Protein AF-A0A835NG29-F1 (afdb_monomer)

InterPro domains:
  IPR015421 Pyridoxal phosphate-dependent transferase, major domain [G3DSA:3.40.640.10] (7-142)
  IPR015421 Pyridoxal phosphate-dependent transferase, major domain [G3DSA:3.40.640.10] (143-183)
  IPR015421 Pyridoxal phosphate-dependent transferase, major domain [G3DSA:3.40.640.10] (242-367)
  IPR015422 Pyridoxal phosphate-dependent transferase, small domain [G3DSA:3.90.1150.10] (404-513)
  IPR015424 Pyridoxal phosphate-dependent transferase [SSF53383] (8-181)
  IPR015424 Pyridoxal phosphate-dependent transferase [SSF53383] (203-492)
  IPR020581 Glycine cleavage system P protein [PTHR11773] (186-365)
  IPR049315 Glycine cleavage system P-protein, N-terminal domain [PF02347] (12-141)
  IPR049315 Glycine cleavage system P-protein, N-terminal domain [PF02347] (143-179)
  IPR049316 Glycine dehydrogenase, C-terminal domain [PF21478] (417-512)

Nearest PDB structures (foldseek):
  6i35-assembly1_B  TM=9.296E-01  e=9.658E-65  Homo sapiens
  6i33-assembly1_B  TM=8.963E-01  e=3.727E-62  Homo sapiens
  4lhc-assembly1_B  TM=8.829E-01  e=1.189E-41  Synechocystis sp. PCC 6803 substr. Kazusa
  4lhd-assembly1_B  TM=8.655E-01  e=1.255E-41  Synechocystis sp. PCC 6803 substr. Kazusa
  4lgl-assembly1_B  TM=8.665E-01  e=2.984E-41  Synechocystis sp. PCC 6803 substr. Kazusa

Radius of gyration: 31.59 Å; Cα contacts (8 Å, |Δi|>4): 829; chains: 1; bounding box: 77×79×96 Å

Mean predicted aligned error: 16.02 Å

Organism: NCBI:txid245042

Foldseek 3Di:
DQPQCLVPVLVVLDDDPPPCQQQVLLVVLLVVVFQQCCQVQVHDTAGSFAQDLLVLLLLLQLLLCVFLVQQEEEEAPQADQLSVQQNVLLSVLLNHHYDHDHLVRDDLQVLRYSYYHADAVTNVRDHDDCPVSQVNNLVSPNAGPVSHGDDDRHDDWDALQPQQQNTSFLDDDGDNDDDDDDDDDDPDPCPPPPHDPGDGPPDVVSVQQPDPVRVVVSSVVSSVSHDGVVQAFAFAPLAQSFDQDSVLSRQLSPCLQPVDDLQPDVVSNVVLVVLLVLVQVLVCVVQVAPGDFLQQQFLLLQLLQQLLLVCLLCVVVVNNVFQEEEEELQDGSSNSNSSVSSVGHYDYFYADPVRHTPVVSVVVFDDEDDRPRSVLAGEAGPRDGPDDDPSRDHSTHNHSGRNRSSSSSSSVVVVPVVPDDDDDDDFKDKAQQPVLCVQLVAFLVLLQLLVVLLRYHAYHACPPHGRIGMGGRHPRDDPVSVVSSVVSVVVVVVQSVCSSVVVDDSCQGSSNDNAVPVVSPDPDDPRPPDPCPSPPVVVCVVVPPDDDDPPPPPPDDPPVVVVVVVVVVVVPPDDDDDDDDDDDDDDDPPDPPDDPDPPPPVVVVVVVVVVVVVVVVVVVVVVVVVVVVVPPDDPDDDDDDDDDDDDDDDDDDDDDPDDHHYYFHFDDPSDDSHTRTDDDDDDDDDDDDD

pLDDT: mean 70.15, std 24.57, range [20.72, 98.06]

Secondary structure (DSSP, 8-state):
----GGG-GGGTS--S-SSGGGBHHHHHHHHHHHHHHHHHHT-S---S--S-HHHHHHHHHHHHHHHH---EEEE-TTS-HHHHHHHHHHHHHHTPEEEE--GGG---TTS-EEEEE--SS-TT------HHHHHHHHHTT---TTSPPPPSS---PPPHHHHGGGSS-S--S--S---PPPP-----GGGSTT---S----SGGGGS--SHHHHHHHHHHHHTTB--TTTS---BTTT------HHHHGGGGSHHHHT--TTS-GGGGHHHHHHHHHHHHHHHHHHT-S-------SHHHHHHHHHHHHHHHHHHTT-TT--EEEEETTS-THHHHHHHHTTPEEEEE-B-TTSSB-HHHHHTT-----GGGSGGGS---SSS-S---TT-------SSSTTSSGGGHHHHHHHHHHH-S-------EEE--THHHHHT---HHHHHHHHHHTT----EES-SSTT-EEE---TTS-HHHHHHHHHHHHHHHHHHHHHHTTSS-SSSSTTT-----TTT--S----SS-TTHHHHHHHHTTSTTS----SSSTTS-HHHHHHHHHHHHHHS----------------TT--SS--SSSHHHHHHHHHHHHHHHHHHHHHHHHHHHHHHTTS-------------------------------------TTSSS----------------

Solvent-accessible surface area (backbone atoms only — not comparable to full-atom values): 41990 Å² total; per-residue (Å²): 131,86,82,54,56,72,84,43,53,67,77,72,53,46,74,83,67,85,57,53,89,44,20,48,18,61,53,51,52,39,50,50,51,21,51,47,50,15,40,72,74,74,42,94,56,48,38,73,59,54,83,42,70,9,48,46,53,29,50,50,53,50,49,28,28,71,72,62,69,30,45,31,32,42,33,31,69,51,34,48,66,40,35,52,41,18,29,48,33,48,23,62,37,58,66,35,46,73,44,77,35,52,76,89,70,62,79,39,86,82,57,45,51,21,46,74,47,77,50,85,57,23,67,88,65,50,80,78,88,54,66,67,58,53,49,53,39,40,78,36,67,33,45,51,98,83,73,43,79,71,76,70,101,51,58,77,78,49,51,11,86,81,43,20,57,76,24,75,41,31,65,77,81,62,43,90,75,88,86,84,85,81,81,94,74,85,85,64,56,76,87,46,93,80,41,85,81,78,81,56,65,80,54,64,80,74,74,67,43,86,50,71,72,44,37,52,52,49,52,53,56,27,45,77,36,36,67,23,62,86,77,37,72,45,26,23,35,85,62,60,61,47,80,81,49,57,82,27,52,53,57,41,66,36,60,89,44,56,71,56,68,92,81,59,64,65,86,81,41,50,69,57,54,50,52,52,52,54,46,36,52,54,48,21,67,76,70,72,44,96,73,73,79,58,23,48,76,38,68,41,44,41,50,25,48,52,52,35,12,50,50,42,42,35,43,75,71,68,45,66,82,58,38,51,36,42,41,51,72,74,43,62,27,31,58,45,14,18,37,43,55,40,49,31,48,78,41,79,34,63,60,43,98,85,72,44,74,36,59,72,68,47,67,77,58,65,34,81,82,70,78,87,68,38,66,42,12,46,64,35,33,88,88,53,69,73,65,84,61,93,80,57,55,51,52,36,23,77,41,55,37,63,48,29,67,57,42,58,50,56,32,59,45,46,49,53,73,72,67,61,96,77,86,88,76,91,66,66,53,75,49,84,38,54,66,37,43,75,64,40,70,40,51,42,65,30,55,38,57,39,33,46,74,74,62,31,58,47,45,25,68,39,48,85,48,77,40,19,38,15,40,16,66,47,92,67,57,53,71,68,59,53,47,54,54,50,49,50,54,52,51,52,51,48,57,47,46,33,31,55,70,67,75,39,56,76,76,72,36,73,52,69,49,88,58,85,51,86,80,63,77,55,93,79,84,84,67,92,68,56,87,51,66,83,62,39,67,77,48,51,74,78,52,77,81,69,94,72,86,80,87,79,70,86,83,69,62,84,67,59,56,58,52,50,51,58,54,52,66,62,66,77,73,83,78,91,82,86,90,82,94,78,85,83,86,75,88,64,96,84,69,92,73,91,80,90,77,79,64,63,66,61,56,51,52,53,51,52,53,52,52,53,52,52,53,53,52,52,52,52,50,51,53,52,51,56,60,57,62,74,72,77,68,84,82,83,88,80,89,82,86,85,84,88,83,86,82,90,84,80,92,82,90,79,91,70,100,65,93,71,42,40,60,53,70,70,59,82,68,70,83,58,102,62,86,58,71,83,73,87,75,91,69,86,84,84,81,89,86,135

Sequence (690 aa):
MDPNPERFPYRVTQYTPYQPEVSQGRLESLLNYQTMVCDITGMDVANASLLDEGTAAAEAMQLCHRHKKRRKFYVDARCHPQTIAVVQTRANYTGVITELKLPHEMDFSGKDVSGVLFQYPDTEGKIEDFSELVERAHQNGVKDASGKEVYRLALQTREQHIRRDKATSNICTAQELIAEGMGEETKGILSTPFKRTSKFLTHQVFNSYHSETNIVRYMKRLENKDISLVHSMIPLGSCTMKLNSSAELTPITWREFANIHPFVPLDQAQGYQQLFKDLEKDLCEITGYDKISFQPNSGAQGEYAGLAAIKAYLNAKGERHRTVCLIPKSAHGTNPASAQMAGMKIQP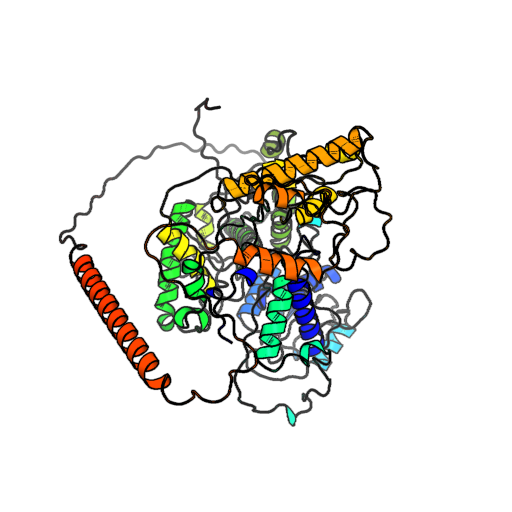IEVDKNGSIDISHLKAMYIGCRKKHLAPYLPTHPVIKTQLDKDACPLGTVSAAPWGSSAILPISWVYIKTMGAKGYVAHEFILDTRPFKKTANIEAVDLAKRLQDYGFHAPTMSWPVAGTLMIEPTESEDKAELDRFCDAMISIRQEIAEIEEGRMDPQINPLKSLGGVRKGLSTSSSFAVTRKELVQECLQDLVGSHGVALPQVIAAGRAELNEKIRSTLKCMVRRKDGNAKYVVYVPDENSLRETHSFRGNALQQQQQQQQQQQQQQQQQQQQQQQQQLMHIFPKDGALLSFEAVQPLLSEDVGNSTGIDFSILICHRCSDTHFISFEAEISLPCITQFR

Structure (mmCIF, N/CA/C/O backbone):
data_AF-A0A835NG29-F1
#
_entry.id   AF-A0A835NG29-F1
#
loop_
_atom_site.group_PDB
_atom_site.id
_atom_site.type_symbol
_atom_site.label_atom_id
_atom_site.label_alt_id
_atom_site.label_comp_id
_atom_site.label_asym_id
_atom_site.label_entity_id
_atom_site.label_seq_id
_atom_site.pdbx_PDB_ins_code
_atom_site.Cartn_x
_atom_site.Cartn_y
_atom_site.Cartn_z
_atom_site.occupancy
_atom_site.B_iso_or_equiv
_atom_site.auth_seq_id
_atom_site.auth_comp_id
_atom_site.auth_asym_id
_atom_site.auth_atom_id
_atom_site.pdbx_PDB_model_num
ATOM 1 N N . MET A 1 1 ? 21.525 -7.384 12.573 1.00 37.84 1 MET A N 1
ATOM 2 C CA . MET A 1 1 ? 20.352 -7.437 13.468 1.00 37.84 1 MET A CA 1
ATOM 3 C C . MET A 1 1 ? 19.476 -8.574 13.010 1.00 37.84 1 MET A C 1
ATOM 5 O O . MET A 1 1 ? 19.308 -8.716 11.809 1.00 37.84 1 MET A O 1
ATOM 9 N N . ASP A 1 2 ? 18.985 -9.380 13.942 1.00 33.03 2 ASP A N 1
ATOM 10 C CA . ASP A 1 2 ? 18.004 -10.429 13.666 1.00 33.03 2 ASP A CA 1
ATOM 11 C C . ASP A 1 2 ? 16.684 -9.773 13.201 1.00 33.03 2 ASP A C 1
ATOM 13 O O . ASP A 1 2 ? 16.140 -8.962 13.957 1.00 33.03 2 ASP A O 1
ATOM 17 N N . PRO A 1 3 ? 16.208 -10.025 11.966 1.00 46.22 3 PRO A N 1
ATOM 18 C CA . PRO A 1 3 ? 15.001 -9.407 11.421 1.00 46.22 3 PRO A CA 1
ATOM 19 C C . PRO A 1 3 ? 13.705 -9.994 11.999 1.00 46.22 3 PRO A C 1
ATOM 21 O O . PRO A 1 3 ? 12.636 -9.605 11.542 1.00 46.22 3 PRO A O 1
ATOM 24 N N . ASN A 1 4 ? 13.775 -10.906 12.980 1.00 50.00 4 ASN A N 1
ATOM 25 C CA . ASN A 1 4 ? 12.611 -11.625 13.492 1.00 50.00 4 ASN A CA 1
ATOM 26 C C . ASN A 1 4 ? 11.503 -10.680 14.048 1.00 50.00 4 ASN A C 1
ATOM 28 O O . ASN A 1 4 ? 11.702 -10.055 15.100 1.00 50.00 4 ASN A O 1
ATOM 32 N N . PRO A 1 5 ? 10.321 -10.602 13.394 1.00 51.56 5 PRO A N 1
ATOM 33 C CA . PRO A 1 5 ? 9.187 -9.798 13.840 1.00 51.56 5 PRO A CA 1
ATOM 34 C C . PRO A 1 5 ? 8.628 -10.249 15.193 1.00 51.56 5 PRO A C 1
ATOM 36 O O . PRO A 1 5 ? 8.072 -9.421 15.912 1.00 51.56 5 PRO A O 1
ATOM 39 N N . GLU A 1 6 ? 8.839 -11.510 15.597 1.00 49.28 6 GLU A N 1
ATOM 40 C CA . GLU A 1 6 ? 8.453 -12.023 16.921 1.00 49.28 6 GLU A CA 1
ATOM 41 C C . GLU A 1 6 ? 9.079 -11.217 18.064 1.00 49.28 6 GLU A C 1
ATOM 43 O O . GLU A 1 6 ? 8.477 -11.061 19.125 1.00 49.28 6 GLU A O 1
ATOM 48 N N . ARG A 1 7 ? 10.297 -10.691 17.867 1.00 52.47 7 ARG A N 1
ATOM 49 C CA . ARG A 1 7 ? 10.991 -9.908 18.900 1.00 52.47 7 ARG A CA 1
ATOM 50 C C . ARG A 1 7 ? 10.490 -8.470 18.992 1.00 52.47 7 ARG A C 1
ATOM 52 O O . ARG A 1 7 ? 10.814 -7.789 19.965 1.00 52.47 7 ARG A O 1
ATOM 59 N N . PHE A 1 8 ? 9.718 -8.006 18.008 1.00 60.97 8 PHE A N 1
ATOM 60 C CA . PHE A 1 8 ? 9.294 -6.613 17.899 1.00 60.97 8 PHE A CA 1
ATOM 61 C C . PHE A 1 8 ? 7.830 -6.457 17.415 1.00 60.97 8 PHE A C 1
ATOM 63 O O . PHE A 1 8 ? 7.589 -5.704 16.466 1.00 60.97 8 PHE A O 1
ATOM 70 N N . PRO A 1 9 ? 6.832 -7.097 18.069 1.00 60.72 9 PRO A N 1
ATOM 71 C CA . PRO A 1 9 ? 5.418 -7.042 17.656 1.00 60.72 9 PRO A CA 1
ATOM 72 C C . PRO A 1 9 ? 4.872 -5.608 17.602 1.00 60.72 9 PRO A C 1
ATOM 74 O O . PRO A 1 9 ? 4.046 -5.264 16.761 1.00 60.72 9 PRO A O 1
ATOM 77 N N . TYR A 1 10 ? 5.415 -4.719 18.431 1.00 61.19 10 TYR A N 1
ATOM 78 C CA . TYR A 1 10 ? 5.102 -3.292 18.462 1.00 61.19 10 TYR A CA 1
ATOM 79 C C . TYR A 1 10 ? 5.456 -2.517 17.179 1.00 61.19 10 TYR A C 1
ATOM 81 O O . TYR A 1 10 ? 5.221 -1.313 17.153 1.00 61.19 10 TYR A O 1
ATOM 89 N N . ARG A 1 11 ? 6.134 -3.125 16.190 1.00 64.94 11 ARG A N 1
ATOM 90 C CA . ARG A 1 11 ? 6.453 -2.498 14.887 1.00 64.94 11 ARG A CA 1
ATOM 91 C C . ARG A 1 11 ? 5.479 -2.887 13.787 1.00 64.94 11 ARG A C 1
ATOM 93 O O . ARG A 1 11 ? 5.482 -2.245 12.745 1.00 64.94 11 ARG A O 1
ATOM 100 N N . VAL A 1 12 ? 4.738 -3.972 13.991 1.00 79.44 12 VAL A N 1
ATOM 101 C CA . VAL A 1 12 ? 3.967 -4.654 12.943 1.00 79.44 12 VAL A CA 1
ATOM 102 C C . VAL A 1 12 ? 2.484 -4.791 13.289 1.00 79.44 12 VAL A C 1
ATOM 104 O O . VAL A 1 12 ? 1.735 -5.345 12.498 1.00 79.44 12 VAL A O 1
ATOM 107 N N . THR A 1 13 ? 2.065 -4.301 14.459 1.00 87.44 13 THR A N 1
ATOM 108 C CA . THR A 1 13 ? 0.684 -4.422 14.965 1.00 87.44 13 THR A CA 1
ATOM 109 C C . THR A 1 13 ? -0.096 -3.109 14.913 1.00 87.44 13 THR A C 1
ATOM 111 O O . THR A 1 13 ? -1.315 -3.111 15.008 1.00 87.44 13 THR A O 1
ATOM 114 N N . GLN A 1 14 ? 0.573 -1.965 14.775 1.00 87.25 14 GLN A N 1
ATOM 115 C CA . GLN A 1 14 ? -0.061 -0.685 14.460 1.00 87.25 14 GLN A CA 1
ATOM 116 C C . GLN A 1 14 ? -0.396 -0.591 12.968 1.00 87.25 14 GLN A C 1
ATOM 118 O O . GLN A 1 14 ? 0.204 -1.267 12.136 1.00 87.25 14 GLN A O 1
ATOM 123 N N . TYR A 1 15 ? -1.313 0.314 12.627 1.00 90.88 15 TYR A N 1
ATOM 124 C CA . TYR A 1 15 ? -1.720 0.569 11.246 1.00 90.88 15 TYR A CA 1
ATOM 125 C C . TYR A 1 15 ? -1.303 1.972 10.772 1.00 90.88 15 TYR A C 1
ATOM 127 O O . TYR A 1 15 ? -0.482 2.651 11.408 1.00 90.88 15 TYR A O 1
ATOM 135 N N . THR A 1 16 ? -1.875 2.427 9.654 1.00 88.81 16 THR A N 1
ATOM 136 C CA . THR A 1 16 ? -1.642 3.759 9.077 1.00 88.81 16 THR A CA 1
ATOM 137 C C . THR A 1 16 ? -1.687 4.856 10.158 1.00 88.81 16 THR A C 1
ATOM 139 O O . THR A 1 16 ? -2.578 4.832 11.011 1.00 88.81 16 THR A O 1
ATOM 142 N N . PRO A 1 17 ? -0.744 5.822 10.170 1.00 91.69 17 PRO A N 1
ATOM 143 C CA . PRO A 1 17 ? -0.639 6.859 11.204 1.00 91.69 17 PRO A CA 1
ATOM 144 C C . PRO A 1 17 ? -1.732 7.944 11.114 1.00 91.69 17 PRO A C 1
ATOM 146 O O . PRO A 1 17 ? -1.433 9.136 11.058 1.00 91.69 17 PRO A O 1
ATOM 149 N N . TYR A 1 18 ? -3.010 7.545 11.140 1.00 89.94 18 TYR A N 1
ATOM 150 C CA . TYR A 1 18 ? -4.169 8.448 11.136 1.00 89.94 18 TYR A CA 1
ATOM 151 C C . TYR A 1 18 ? -4.204 9.366 12.366 1.00 89.94 18 TYR A C 1
ATOM 153 O O . TYR A 1 18 ? -4.669 10.501 12.275 1.00 89.94 18 TYR A O 1
ATOM 161 N N . GLN A 1 19 ? -3.708 8.884 13.512 1.00 92.38 19 GLN A N 1
ATOM 162 C CA . GLN A 1 19 ? -3.594 9.646 14.757 1.00 92.38 19 GLN A CA 1
ATOM 163 C C . GLN A 1 19 ? -2.123 10.033 15.003 1.00 92.38 19 GLN A C 1
ATOM 165 O O . GLN A 1 19 ? -1.386 9.276 15.642 1.00 92.38 19 GLN A O 1
ATOM 170 N N . PRO A 1 20 ? -1.650 11.179 14.473 1.00 92.88 20 PRO A N 1
ATOM 171 C CA . PRO A 1 20 ? -0.225 11.506 14.423 1.00 92.88 20 PRO A CA 1
ATOM 172 C C . PRO A 1 20 ? 0.426 11.684 15.798 1.00 92.88 20 PRO A C 1
ATOM 174 O O . PRO A 1 20 ? 1.618 11.412 15.936 1.00 92.88 20 PRO A O 1
ATOM 177 N N . GLU A 1 21 ? -0.315 12.127 16.813 1.00 92.19 21 GLU A N 1
ATOM 178 C CA . GLU A 1 21 ? 0.203 12.420 18.158 1.00 92.19 21 GLU A CA 1
ATOM 179 C C . GLU A 1 21 ? 0.689 11.158 18.880 1.00 92.19 21 GLU A C 1
ATOM 181 O O . GLU A 1 21 ? 1.647 11.222 19.647 1.00 92.19 21 GLU A O 1
ATOM 186 N N . VAL A 1 22 ? 0.082 10.012 18.563 1.00 93.12 22 VAL A N 1
ATOM 187 C CA . VAL A 1 22 ? 0.423 8.676 19.081 1.00 93.12 22 VAL A CA 1
ATOM 188 C C . VAL A 1 22 ? 1.094 7.801 18.012 1.00 93.12 22 VAL A C 1
ATOM 190 O O . VAL A 1 22 ? 1.002 6.576 18.048 1.00 93.12 22 VAL A O 1
ATOM 193 N N . SER A 1 23 ? 1.718 8.440 17.013 1.00 94.06 23 SER A N 1
ATOM 194 C CA . SER A 1 23 ? 2.324 7.780 15.843 1.00 94.06 23 SER A CA 1
ATOM 195 C C . SER A 1 23 ? 3.621 8.448 15.355 1.00 94.06 23 SER A C 1
ATOM 197 O O . SER A 1 23 ? 4.038 8.275 14.206 1.00 94.06 23 SER A O 1
ATOM 199 N N . GLN A 1 24 ? 4.247 9.279 16.196 1.00 94.62 24 GLN A N 1
ATOM 200 C CA . GLN A 1 24 ? 5.410 10.088 15.809 1.00 94.62 24 GLN A CA 1
ATOM 201 C C . GLN A 1 24 ? 6.660 9.254 15.488 1.00 94.62 24 GLN A C 1
ATOM 203 O O . GLN A 1 24 ? 7.531 9.719 14.757 1.00 94.62 24 GLN A O 1
ATOM 208 N N . GLY A 1 25 ? 6.780 8.050 16.042 1.00 91.12 25 GLY A N 1
ATOM 209 C CA . GLY A 1 25 ? 7.873 7.119 15.794 1.00 91.12 25 GLY A CA 1
ATOM 210 C C . GLY A 1 25 ? 7.938 6.680 14.340 1.00 91.12 25 GLY A C 1
ATOM 211 O O . GLY A 1 25 ? 8.938 6.949 13.668 1.00 91.12 25 GLY A O 1
ATOM 212 N N . ARG A 1 26 ? 6.873 6.046 13.832 1.00 90.62 26 ARG A N 1
ATOM 213 C CA . ARG A 1 26 ? 6.821 5.623 12.424 1.00 90.62 26 ARG A CA 1
ATOM 214 C C . ARG A 1 26 ? 6.785 6.793 11.450 1.00 90.62 26 ARG A C 1
ATOM 216 O O . ARG A 1 26 ? 7.452 6.719 10.426 1.00 90.62 26 ARG A O 1
ATOM 223 N N . LEU A 1 27 ? 6.135 7.910 11.792 1.00 92.50 27 LEU A N 1
ATOM 224 C CA . LEU A 1 27 ? 6.182 9.126 10.967 1.00 92.50 27 LEU A CA 1
ATOM 225 C C . LEU A 1 27 ? 7.615 9.667 10.804 1.00 92.50 27 LEU A C 1
ATOM 227 O O . LEU A 1 27 ? 8.009 10.017 9.693 1.00 92.50 27 LEU A O 1
ATOM 231 N N . GLU A 1 28 ? 8.424 9.686 11.873 1.00 94.31 28 GLU A N 1
ATOM 232 C CA . GLU A 1 28 ? 9.850 10.052 11.796 1.00 94.31 28 GLU A CA 1
ATOM 233 C C . GLU A 1 28 ? 10.626 9.057 10.914 1.00 94.31 28 GLU A C 1
ATOM 235 O O . GLU A 1 28 ? 11.429 9.466 10.077 1.00 94.31 28 GLU A O 1
ATOM 240 N N . SER A 1 29 ? 10.358 7.754 11.051 1.00 92.44 29 SER A N 1
ATOM 241 C CA . SER A 1 29 ? 10.996 6.716 10.230 1.00 92.44 29 SER A CA 1
ATOM 242 C C . SER A 1 29 ? 10.663 6.851 8.738 1.00 92.44 29 SER A C 1
ATOM 244 O O . SER A 1 29 ? 11.559 6.779 7.897 1.00 92.44 29 SER A O 1
ATOM 246 N N . LEU A 1 30 ? 9.398 7.107 8.396 1.00 89.38 30 LEU A N 1
ATOM 247 C CA . LEU A 1 30 ? 8.960 7.337 7.017 1.00 89.38 30 LEU A CA 1
ATOM 248 C C . LEU A 1 30 ? 9.567 8.620 6.440 1.00 89.38 30 LEU A C 1
ATOM 250 O O . LEU A 1 30 ? 9.976 8.637 5.280 1.00 89.38 30 LEU A O 1
ATOM 254 N N . LEU A 1 31 ? 9.720 9.669 7.252 1.00 93.06 31 LEU A N 1
ATOM 255 C CA . LEU A 1 31 ? 10.412 10.887 6.831 1.00 93.06 31 LEU A CA 1
ATOM 256 C C . LEU A 1 31 ? 11.905 10.635 6.567 1.00 93.06 31 LEU A C 1
ATOM 258 O O . LEU A 1 31 ? 12.466 11.182 5.614 1.00 93.06 31 LEU A O 1
ATOM 262 N N . ASN A 1 32 ? 12.553 9.774 7.358 1.00 91.88 32 ASN A N 1
ATOM 263 C CA . ASN A 1 32 ? 13.922 9.343 7.074 1.00 91.88 32 ASN A CA 1
ATOM 264 C C . ASN A 1 32 ? 13.998 8.583 5.747 1.00 91.88 32 ASN A C 1
ATOM 266 O O . ASN A 1 32 ? 14.908 8.838 4.962 1.00 91.88 32 ASN A O 1
ATOM 270 N N . TYR A 1 33 ? 13.044 7.689 5.469 1.00 89.00 33 TYR A N 1
ATOM 271 C CA . TYR A 1 33 ? 12.957 6.993 4.184 1.00 89.00 33 TYR A CA 1
ATOM 272 C C . TYR A 1 33 ? 12.814 7.983 3.021 1.00 89.00 33 TYR A C 1
ATOM 274 O O . TYR A 1 33 ? 13.590 7.924 2.072 1.00 89.00 33 TYR A O 1
ATOM 282 N N . GLN A 1 34 ? 11.900 8.950 3.124 1.00 89.31 34 GLN A N 1
ATOM 283 C CA . GLN A 1 34 ? 11.724 9.990 2.106 1.00 89.31 34 GLN A CA 1
ATOM 284 C C . GLN A 1 34 ? 13.011 10.791 1.887 1.00 89.31 34 GLN A C 1
ATOM 286 O O . GLN A 1 34 ? 13.435 10.978 0.751 1.00 89.31 34 GLN A O 1
ATOM 291 N N . THR A 1 35 ? 13.668 11.203 2.974 1.00 88.38 35 THR A N 1
ATOM 292 C CA . THR A 1 35 ? 14.940 11.940 2.920 1.00 88.38 35 THR A CA 1
ATOM 293 C C . THR A 1 35 ? 16.030 11.109 2.243 1.00 88.38 35 THR A C 1
ATOM 295 O O . THR A 1 35 ? 16.748 11.613 1.384 1.00 88.38 35 THR A O 1
ATOM 298 N N . MET A 1 36 ? 16.127 9.821 2.583 1.00 91.12 36 MET A N 1
ATOM 299 C CA . MET A 1 36 ? 17.068 8.886 1.970 1.00 91.12 36 MET A CA 1
ATOM 300 C C . MET A 1 36 ? 16.808 8.737 0.467 1.00 91.12 36 MET A C 1
ATOM 302 O O . MET A 1 36 ? 17.750 8.814 -0.322 1.00 91.12 36 MET A O 1
ATOM 306 N N . VAL A 1 37 ? 15.548 8.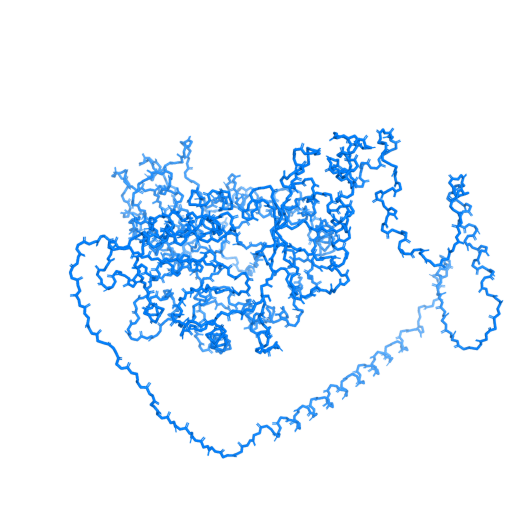552 0.058 1.00 84.81 37 VAL A N 1
ATOM 307 C CA . VAL A 1 37 ? 15.171 8.446 -1.358 1.00 84.81 37 VAL A CA 1
ATOM 308 C C . VAL A 1 37 ? 15.526 9.733 -2.101 1.00 84.81 37 VAL A C 1
ATOM 310 O O . VAL A 1 37 ? 16.201 9.650 -3.127 1.00 84.81 37 VAL A O 1
ATOM 313 N N . CYS A 1 38 ? 15.154 10.909 -1.584 1.00 85.56 38 CYS A N 1
ATOM 314 C CA . CYS A 1 38 ? 15.489 12.205 -2.185 1.00 85.56 38 CYS A CA 1
ATOM 315 C C . CYS A 1 38 ? 17.004 12.382 -2.362 1.00 85.56 38 CYS A C 1
ATOM 317 O O . CYS A 1 38 ? 17.470 12.628 -3.477 1.00 85.56 38 CYS A O 1
ATOM 319 N N . ASP A 1 39 ? 17.783 12.170 -1.297 1.00 82.12 39 ASP A N 1
ATOM 320 C CA . ASP A 1 39 ? 19.240 12.320 -1.317 1.00 82.12 39 ASP A CA 1
ATOM 321 C C . ASP A 1 39 ? 19.899 11.361 -2.316 1.00 82.12 39 ASP A C 1
ATOM 323 O O . ASP A 1 39 ? 20.785 11.754 -3.076 1.00 82.12 39 ASP A O 1
ATOM 327 N N . ILE A 1 40 ? 19.489 10.089 -2.343 1.00 78.12 40 ILE A N 1
ATOM 328 C CA . ILE A 1 40 ? 20.103 9.082 -3.216 1.00 78.12 40 ILE A CA 1
ATOM 329 C C . ILE A 1 40 ? 19.713 9.309 -4.677 1.00 78.12 40 ILE A C 1
ATOM 331 O O . ILE A 1 40 ? 20.576 9.205 -5.552 1.00 78.12 40 ILE A O 1
ATOM 335 N N . THR A 1 41 ? 18.454 9.630 -4.956 1.00 79.19 41 THR A N 1
ATOM 336 C CA . THR A 1 41 ? 17.963 9.816 -6.330 1.00 79.19 41 THR A CA 1
ATOM 337 C C . THR A 1 41 ? 18.313 11.185 -6.913 1.00 79.19 41 THR A C 1
ATOM 339 O O . THR A 1 41 ? 18.374 11.309 -8.139 1.00 79.19 41 THR A O 1
ATOM 342 N N . GLY A 1 42 ? 18.600 12.176 -6.060 1.00 77.75 42 GLY A N 1
ATOM 343 C CA . GLY A 1 42 ? 18.818 13.573 -6.444 1.00 77.75 42 GLY A CA 1
ATOM 344 C C . GLY A 1 42 ? 17.512 14.328 -6.703 1.00 77.75 42 GLY A C 1
ATOM 345 O O . GLY A 1 42 ? 17.484 15.220 -7.544 1.00 77.75 42 GLY A O 1
ATOM 346 N N . MET A 1 43 ? 16.429 13.930 -6.037 1.00 78.25 43 MET A N 1
ATOM 347 C CA . MET A 1 43 ? 15.073 14.421 -6.275 1.00 78.25 43 MET A CA 1
ATOM 348 C C . MET A 1 43 ? 14.534 15.283 -5.139 1.00 78.25 43 MET A C 1
ATOM 350 O O . MET A 1 43 ? 14.930 15.118 -3.991 1.00 78.25 43 MET A O 1
ATOM 354 N N . ASP A 1 44 ? 13.574 16.154 -5.461 1.00 83.75 44 ASP A N 1
ATOM 355 C CA . ASP A 1 44 ? 13.028 17.125 -4.507 1.00 83.75 44 ASP A CA 1
ATOM 356 C C . ASP A 1 44 ? 12.140 16.485 -3.421 1.00 83.75 44 ASP A C 1
ATOM 358 O O . ASP A 1 44 ? 12.182 16.892 -2.262 1.00 83.75 44 ASP A O 1
ATOM 362 N N . VAL A 1 45 ? 11.300 15.507 -3.782 1.00 85.50 45 VAL A N 1
ATOM 363 C CA . VAL A 1 45 ? 10.276 14.922 -2.895 1.00 85.50 45 VAL A CA 1
ATOM 364 C C . VAL A 1 45 ? 10.147 13.425 -3.164 1.00 85.50 45 VAL A C 1
ATOM 366 O O . VAL A 1 45 ? 10.297 12.995 -4.298 1.00 85.50 45 VAL A O 1
ATOM 369 N N . ALA A 1 46 ? 9.810 12.634 -2.147 1.00 81.12 46 ALA A N 1
ATOM 370 C CA . ALA A 1 46 ? 9.418 11.231 -2.275 1.00 81.12 46 ALA A CA 1
ATOM 371 C C . ALA A 1 46 ? 8.158 10.961 -1.435 1.00 81.12 46 ALA A C 1
ATOM 373 O O . ALA A 1 46 ? 7.919 11.648 -0.439 1.00 81.12 46 ALA A O 1
ATOM 374 N N . ASN A 1 47 ? 7.335 9.976 -1.805 1.00 82.31 47 ASN A N 1
ATOM 375 C CA . ASN A 1 47 ? 6.282 9.467 -0.918 1.00 82.31 47 ASN A CA 1
ATOM 376 C C . ASN A 1 47 ? 6.839 8.485 0.118 1.00 82.31 47 ASN A C 1
ATOM 378 O O . ASN A 1 47 ? 8.009 8.113 0.112 1.00 82.31 47 ASN A O 1
ATOM 382 N N . ALA A 1 48 ? 5.948 8.044 0.999 1.00 81.06 48 ALA A N 1
ATOM 383 C CA . ALA A 1 48 ? 6.195 7.043 2.020 1.00 81.06 48 ALA A CA 1
ATOM 384 C C . ALA A 1 48 ? 6.045 5.594 1.498 1.00 81.06 48 ALA A C 1
ATOM 386 O O . ALA A 1 48 ? 5.525 4.766 2.237 1.00 81.06 48 ALA A O 1
ATOM 387 N N . SER A 1 49 ? 6.498 5.303 0.261 1.00 85.38 49 SER A N 1
ATOM 388 C CA . SER A 1 49 ? 6.466 4.008 -0.476 1.00 85.38 49 SER A CA 1
ATOM 389 C C . SER A 1 49 ? 5.344 3.802 -1.514 1.00 85.38 49 SER A C 1
ATOM 391 O O . SER A 1 49 ? 4.374 4.557 -1.598 1.00 85.38 49 SER A O 1
ATOM 393 N N . LEU A 1 50 ? 5.512 2.747 -2.325 1.00 85.06 50 LEU A N 1
ATOM 394 C CA . LEU A 1 50 ? 4.518 2.110 -3.201 1.00 85.06 50 LEU A CA 1
ATOM 395 C C . LEU A 1 50 ? 4.633 0.581 -3.078 1.00 85.06 50 LEU A C 1
ATOM 397 O O . LEU A 1 50 ? 5.422 0.089 -2.279 1.00 85.06 50 LEU A O 1
ATOM 401 N N . LEU A 1 51 ? 3.835 -0.168 -3.847 1.00 84.38 51 LEU A N 1
ATOM 402 C CA . LEU A 1 51 ? 3.712 -1.622 -3.695 1.00 84.38 51 LEU A CA 1
ATOM 403 C C . LEU A 1 51 ? 4.925 -2.407 -4.211 1.00 84.38 51 LEU A C 1
ATOM 405 O O . LEU A 1 51 ? 5.416 -3.284 -3.510 1.00 84.38 51 LEU A O 1
ATOM 409 N N . ASP A 1 52 ? 5.377 -2.122 -5.434 1.00 90.62 52 ASP A N 1
ATOM 410 C CA . ASP A 1 52 ? 6.548 -2.737 -6.068 1.00 90.62 52 ASP A CA 1
ATOM 411 C C . ASP A 1 52 ? 7.070 -1.863 -7.231 1.00 90.62 52 ASP A C 1
ATOM 413 O O . ASP A 1 52 ? 6.485 -0.829 -7.564 1.00 90.62 52 ASP A O 1
ATOM 417 N N . GLU A 1 53 ? 8.180 -2.263 -7.859 1.00 89.31 53 GLU A N 1
ATOM 418 C CA . GLU A 1 53 ? 8.803 -1.511 -8.959 1.00 89.31 53 GLU A CA 1
ATOM 419 C C . GLU A 1 53 ? 7.872 -1.349 -10.174 1.00 89.31 53 GLU A C 1
ATOM 421 O O . GLU A 1 53 ? 7.719 -0.247 -10.705 1.00 89.31 53 GLU A O 1
ATOM 426 N N . GLY A 1 54 ? 7.216 -2.433 -10.601 1.00 90.00 54 GLY A N 1
ATOM 427 C CA . GLY A 1 54 ? 6.355 -2.432 -11.785 1.00 90.00 54 GLY A CA 1
ATOM 428 C C . GLY A 1 54 ? 5.135 -1.528 -11.615 1.00 90.00 54 GLY A C 1
ATOM 429 O O . GLY A 1 54 ? 4.789 -0.750 -12.507 1.00 90.00 54 GLY A O 1
ATOM 430 N N . THR A 1 55 ? 4.502 -1.578 -10.444 1.00 91.50 55 THR A N 1
ATOM 431 C CA . THR A 1 55 ? 3.376 -0.705 -10.094 1.00 91.50 55 THR A CA 1
ATOM 432 C C . THR A 1 55 ? 3.819 0.747 -9.923 1.00 91.50 55 THR A C 1
ATOM 434 O O . THR A 1 55 ? 3.111 1.636 -10.394 1.00 91.50 55 THR A O 1
ATOM 437 N N . ALA A 1 56 ? 5.003 1.016 -9.360 1.00 86.00 56 ALA A N 1
ATOM 438 C CA . ALA A 1 56 ? 5.570 2.366 -9.308 1.00 86.00 56 ALA A CA 1
ATOM 439 C C . ALA A 1 56 ? 5.830 2.942 -10.712 1.00 86.00 56 ALA A C 1
ATOM 441 O O . ALA A 1 56 ? 5.473 4.089 -10.993 1.00 86.00 56 ALA A O 1
ATOM 442 N N . ALA A 1 57 ? 6.368 2.139 -11.631 1.00 88.38 57 ALA A N 1
ATOM 443 C CA . ALA A 1 57 ? 6.546 2.532 -13.026 1.00 88.38 57 ALA A CA 1
ATOM 444 C C . ALA A 1 57 ? 5.201 2.808 -13.729 1.00 88.38 57 ALA A C 1
ATOM 446 O O . ALA A 1 57 ? 5.061 3.792 -14.463 1.00 88.38 57 ALA A O 1
ATOM 447 N N . ALA A 1 58 ? 4.179 1.989 -13.464 1.00 93.31 58 ALA A N 1
ATOM 448 C CA . ALA A 1 58 ? 2.834 2.203 -13.991 1.00 93.31 58 ALA A CA 1
ATOM 449 C C . ALA A 1 58 ? 2.176 3.479 -13.428 1.00 93.31 58 ALA A C 1
ATOM 451 O O . ALA A 1 58 ? 1.508 4.206 -14.168 1.00 93.31 58 ALA A O 1
ATOM 452 N N . GLU A 1 59 ? 2.396 3.798 -12.151 1.00 89.31 59 GLU A N 1
ATOM 453 C CA . GLU A 1 59 ? 1.960 5.059 -11.539 1.00 89.31 59 GLU A CA 1
ATOM 454 C C . GLU A 1 59 ? 2.665 6.274 -12.157 1.00 89.31 59 GLU A C 1
ATOM 456 O O . GLU A 1 59 ? 2.018 7.294 -12.411 1.00 89.31 59 GLU A O 1
ATOM 461 N N . ALA A 1 60 ? 3.957 6.168 -12.486 1.00 86.44 60 ALA A N 1
ATOM 462 C CA . ALA A 1 60 ? 4.685 7.221 -13.196 1.00 86.44 60 ALA A CA 1
ATOM 463 C C . ALA A 1 60 ? 4.104 7.480 -14.593 1.00 86.44 60 ALA A C 1
ATOM 465 O O . ALA A 1 60 ? 3.840 8.630 -14.950 1.00 86.44 60 ALA A O 1
ATOM 466 N N . MET A 1 61 ? 3.795 6.422 -15.351 1.00 93.00 61 MET A N 1
ATOM 467 C CA . MET A 1 61 ? 3.091 6.547 -16.632 1.00 93.00 61 MET A CA 1
ATOM 468 C C . MET A 1 61 ? 1.736 7.248 -16.461 1.00 93.00 61 MET A C 1
ATOM 470 O O . MET A 1 61 ? 1.409 8.175 -17.209 1.00 93.00 61 MET A O 1
ATOM 474 N N . GLN A 1 62 ? 0.940 6.845 -15.467 1.00 88.56 62 GLN A N 1
ATOM 475 C CA . GLN A 1 62 ? -0.347 7.487 -15.205 1.00 88.56 62 GLN A CA 1
ATOM 476 C C . GLN A 1 62 ? -0.193 8.950 -14.782 1.00 88.56 62 GLN A C 1
ATOM 478 O O . GLN A 1 62 ? -1.018 9.780 -15.164 1.00 88.56 62 GLN A O 1
ATOM 483 N N . LEU A 1 63 ? 0.856 9.298 -14.035 1.00 86.88 63 LEU A N 1
ATOM 484 C CA . LEU A 1 63 ? 1.178 10.676 -13.678 1.00 86.88 63 LEU A CA 1
ATOM 485 C C . LEU A 1 63 ? 1.490 11.505 -14.930 1.00 86.88 63 LEU A C 1
ATOM 487 O O . LEU A 1 63 ? 0.874 12.557 -15.117 1.00 86.88 63 LEU A O 1
ATOM 491 N N . CYS A 1 64 ? 2.346 11.006 -15.827 1.00 84.25 64 CYS A N 1
ATOM 492 C CA . CYS A 1 64 ? 2.636 11.633 -17.121 1.00 84.25 64 CYS A CA 1
ATOM 493 C C . CYS A 1 64 ? 1.361 11.842 -17.951 1.00 84.25 64 CYS A C 1
ATOM 495 O O . CYS A 1 64 ? 1.106 12.941 -18.456 1.00 84.25 64 CYS A O 1
ATOM 497 N N . HIS A 1 65 ? 0.512 10.813 -18.043 1.00 87.19 65 HIS A N 1
ATOM 498 C CA . HIS A 1 65 ? -0.763 10.898 -18.749 1.00 87.19 65 HIS A CA 1
ATOM 499 C C . HIS A 1 65 ? -1.723 11.900 -18.092 1.00 87.19 65 HIS A C 1
ATOM 501 O O . HIS A 1 65 ? -2.332 12.714 -18.783 1.00 87.19 65 HIS A O 1
ATOM 507 N N . ARG A 1 66 ? -1.850 11.911 -16.759 1.00 84.25 66 ARG A N 1
ATOM 508 C CA . ARG A 1 66 ? -2.692 12.883 -16.040 1.00 84.25 66 ARG A CA 1
ATOM 509 C C . ARG A 1 66 ? -2.234 14.311 -16.287 1.00 84.25 66 ARG A C 1
ATOM 511 O O . ARG A 1 66 ? -3.092 15.179 -16.449 1.00 84.25 66 ARG A O 1
ATOM 518 N N . HIS A 1 67 ? -0.922 14.513 -16.318 1.00 79.50 67 HIS A N 1
ATOM 519 C CA . HIS A 1 67 ? -0.286 15.807 -16.487 1.00 79.50 67 HIS A CA 1
ATOM 520 C C . HIS A 1 67 ? -0.440 16.361 -17.911 1.00 79.50 67 HIS A C 1
ATOM 522 O O . HIS A 1 67 ? -0.850 17.505 -18.098 1.00 79.50 67 HIS A O 1
ATOM 528 N N . LYS A 1 68 ? -0.168 15.543 -18.936 1.00 80.19 68 LYS A N 1
ATOM 529 C CA . LYS A 1 68 ? -0.165 15.990 -20.342 1.00 80.19 68 LYS A CA 1
ATOM 530 C C . LYS A 1 68 ? -1.407 15.643 -21.145 1.00 80.19 68 LYS A C 1
ATOM 532 O O . LYS A 1 68 ? -1.584 16.195 -22.225 1.00 80.19 68 LYS A O 1
ATOM 537 N N . LYS A 1 69 ? -2.218 14.690 -20.686 1.00 86.44 69 LYS A N 1
ATOM 538 C CA . LYS A 1 69 ? -3.372 14.103 -21.401 1.00 86.44 69 LYS A CA 1
ATOM 539 C C . LYS A 1 69 ? -3.048 13.456 -22.757 1.00 86.44 69 LYS A C 1
ATOM 541 O O . LYS A 1 69 ? -3.944 12.951 -23.428 1.00 86.44 69 LYS A O 1
ATOM 546 N N . ARG A 1 70 ? -1.769 13.416 -23.136 1.00 88.56 70 ARG A N 1
ATOM 547 C CA . ARG A 1 70 ? -1.222 12.704 -24.295 1.00 88.56 70 ARG A CA 1
ATOM 548 C C . ARG A 1 70 ? -1.385 11.194 -24.116 1.00 88.56 70 ARG A C 1
ATOM 550 O O . ARG A 1 70 ? -1.278 10.700 -22.996 1.00 88.56 70 ARG A O 1
ATOM 557 N N . ARG A 1 71 ? -1.656 10.465 -25.200 1.00 93.12 71 ARG A N 1
ATOM 558 C CA . ARG A 1 71 ? -2.013 9.035 -25.146 1.00 93.12 71 ARG A CA 1
ATOM 559 C C . ARG A 1 71 ? -0.875 8.080 -25.480 1.00 93.12 71 ARG A C 1
ATOM 561 O O . ARG A 1 71 ? -1.073 6.891 -25.305 1.00 93.12 71 ARG A O 1
ATOM 568 N N . LYS A 1 72 ? 0.283 8.557 -25.931 1.00 95.06 72 LYS A N 1
ATOM 569 C CA . LYS A 1 72 ? 1.437 7.706 -26.247 1.00 95.06 72 LYS A CA 1
ATOM 570 C C . LYS A 1 72 ? 2.457 7.726 -25.109 1.00 95.06 72 LYS A C 1
ATOM 572 O O . LYS A 1 72 ? 2.655 8.775 -24.497 1.00 95.06 72 LYS A O 1
ATOM 577 N N . PHE A 1 73 ? 3.093 6.604 -24.799 1.00 95.12 73 PHE A N 1
ATOM 578 C CA . PHE A 1 73 ? 4.127 6.494 -23.767 1.00 95.12 73 PHE A CA 1
ATOM 579 C C . PHE A 1 73 ? 5.218 5.532 -24.244 1.00 95.12 73 PHE A C 1
ATOM 581 O O . PHE A 1 73 ? 4.912 4.412 -24.653 1.00 95.12 73 PHE A O 1
ATOM 588 N N . TYR A 1 74 ? 6.476 5.966 -24.227 1.00 95.12 74 TYR A N 1
ATOM 589 C CA . TYR A 1 74 ? 7.588 5.099 -24.615 1.00 95.12 74 TYR A CA 1
ATOM 590 C C . TYR A 1 74 ? 8.100 4.298 -23.425 1.00 95.12 74 TYR A C 1
ATOM 592 O O . TYR A 1 74 ? 8.193 4.815 -22.313 1.00 95.12 74 TYR A O 1
ATOM 600 N N . VAL A 1 75 ? 8.467 3.047 -23.673 1.00 94.62 75 VAL A N 1
ATOM 601 C CA . VAL A 1 75 ? 9.120 2.180 -22.692 1.00 94.62 75 VAL A CA 1
ATOM 602 C C . VAL A 1 75 ? 10.382 1.618 -23.337 1.00 94.62 75 VAL A C 1
ATOM 604 O O . VAL A 1 75 ? 10.315 1.063 -24.432 1.00 94.62 75 VAL A O 1
ATOM 607 N N . ASP A 1 76 ? 11.533 1.786 -22.689 1.00 89.44 76 ASP A N 1
ATOM 608 C CA . ASP A 1 76 ? 12.777 1.154 -23.125 1.00 89.44 76 ASP A CA 1
ATOM 609 C C . ASP A 1 76 ? 12.620 -0.367 -23.019 1.00 89.44 76 ASP A C 1
ATOM 611 O O . ASP A 1 76 ? 12.234 -0.898 -21.975 1.00 89.44 76 ASP A O 1
ATOM 615 N N . ALA A 1 77 ? 12.912 -1.077 -24.110 1.00 92.69 77 ALA A N 1
ATOM 616 C CA . ALA A 1 77 ? 12.825 -2.535 -24.161 1.00 92.69 77 ALA A CA 1
ATOM 617 C C . ALA A 1 77 ? 13.776 -3.230 -23.168 1.00 92.69 77 ALA A C 1
ATOM 619 O O . ALA A 1 77 ? 13.596 -4.409 -22.878 1.00 92.69 77 ALA A O 1
ATOM 620 N N . ARG A 1 78 ? 14.761 -2.497 -22.635 1.00 88.44 78 ARG A N 1
ATOM 621 C CA . ARG A 1 78 ? 15.742 -2.968 -21.648 1.00 88.44 78 ARG A CA 1
ATOM 622 C C . ARG A 1 78 ? 15.321 -2.714 -20.199 1.00 88.44 78 ARG A C 1
ATOM 624 O O . ARG A 1 78 ? 16.105 -2.953 -19.281 1.00 88.44 78 ARG A O 1
ATOM 631 N N . CYS A 1 79 ? 14.110 -2.216 -19.959 1.00 87.88 79 CYS A N 1
ATOM 632 C CA . CYS A 1 79 ? 13.501 -2.316 -18.636 1.00 87.88 79 CYS A CA 1
ATOM 633 C C . CYS A 1 79 ? 13.261 -3.788 -18.273 1.00 87.88 79 CYS A C 1
ATOM 635 O O . CYS A 1 79 ? 13.116 -4.646 -19.145 1.00 87.88 79 CYS A O 1
ATOM 637 N N . HIS A 1 80 ? 13.165 -4.085 -16.981 1.00 89.31 80 HIS A N 1
ATOM 638 C CA . HIS A 1 80 ? 12.823 -5.423 -16.530 1.00 89.31 80 HIS A CA 1
ATOM 639 C C . HIS A 1 80 ? 11.493 -5.911 -17.143 1.00 89.31 80 HIS A C 1
ATOM 641 O O . HIS A 1 80 ? 10.519 -5.148 -17.209 1.00 89.31 80 HIS A O 1
ATOM 647 N N . PRO A 1 81 ? 11.401 -7.189 -17.558 1.00 95.31 81 PRO A N 1
ATOM 648 C CA . PRO A 1 81 ? 10.239 -7.703 -18.283 1.00 95.31 81 PRO A CA 1
ATOM 649 C C . PRO A 1 81 ? 8.943 -7.632 -17.463 1.00 95.31 81 PRO A C 1
ATOM 651 O O . PRO A 1 81 ? 7.886 -7.313 -18.008 1.00 95.31 81 PRO A O 1
ATOM 654 N N . GLN A 1 82 ? 9.008 -7.862 -16.148 1.00 92.50 82 GLN A N 1
ATOM 655 C CA . GLN A 1 82 ? 7.869 -7.691 -15.241 1.00 92.50 82 GLN A CA 1
ATOM 656 C C . GLN A 1 82 ? 7.417 -6.229 -15.133 1.00 92.50 82 GLN A C 1
ATOM 658 O O . GLN A 1 82 ? 6.217 -5.957 -15.123 1.00 92.50 82 GLN A O 1
ATOM 663 N N . THR A 1 83 ? 8.356 -5.279 -15.132 1.00 92.12 83 THR A N 1
ATOM 664 C CA . THR A 1 83 ? 8.064 -3.840 -15.095 1.00 92.12 83 THR A CA 1
ATOM 665 C C . THR A 1 83 ? 7.345 -3.418 -16.377 1.00 92.12 83 THR A C 1
ATOM 667 O O . THR A 1 83 ? 6.296 -2.775 -16.315 1.00 92.12 83 THR A O 1
ATOM 670 N N . ILE A 1 84 ? 7.836 -3.866 -17.539 1.00 95.19 84 ILE A N 1
ATOM 671 C CA . ILE A 1 84 ? 7.184 -3.650 -18.839 1.00 95.19 84 ILE A CA 1
ATOM 672 C C . ILE A 1 84 ? 5.754 -4.210 -18.832 1.00 95.19 84 ILE A C 1
ATOM 674 O O . ILE A 1 84 ? 4.817 -3.494 -19.190 1.00 95.19 84 ILE A O 1
ATOM 678 N N . ALA A 1 85 ? 5.567 -5.457 -18.391 1.00 96.62 85 ALA A N 1
ATOM 679 C CA . ALA A 1 85 ? 4.263 -6.119 -18.407 1.00 96.62 85 ALA A CA 1
ATOM 680 C C . ALA A 1 85 ? 3.222 -5.411 -17.523 1.00 96.62 85 ALA A C 1
ATOM 682 O O . ALA A 1 85 ? 2.070 -5.247 -17.940 1.00 96.62 85 ALA A O 1
ATOM 683 N N . VAL A 1 86 ? 3.611 -4.943 -16.330 1.00 96.00 86 VAL A N 1
ATOM 684 C CA . VAL A 1 86 ? 2.714 -4.183 -15.441 1.00 96.00 86 VAL A CA 1
ATOM 685 C C . VAL A 1 86 ? 2.341 -2.830 -16.059 1.00 96.00 86 VAL A C 1
ATOM 687 O O . VAL A 1 86 ? 1.160 -2.467 -16.079 1.00 96.00 86 VAL A O 1
ATOM 690 N N . VAL A 1 87 ? 3.310 -2.108 -16.636 1.00 95.31 87 VAL A N 1
ATOM 691 C CA . VAL A 1 87 ? 3.071 -0.827 -17.329 1.00 95.31 87 VAL A CA 1
ATOM 692 C C . VAL A 1 87 ? 2.126 -1.013 -18.516 1.00 95.31 87 VAL A C 1
ATOM 694 O O . VAL A 1 87 ? 1.132 -0.293 -18.620 1.00 95.31 87 VAL A O 1
ATOM 697 N N . GLN A 1 88 ? 2.377 -2.004 -19.375 1.00 97.12 88 GLN A N 1
ATOM 698 C CA . GLN A 1 88 ? 1.526 -2.322 -20.526 1.00 97.12 88 GLN A CA 1
ATOM 699 C C . GLN A 1 88 ? 0.109 -2.707 -20.098 1.00 97.12 88 GLN A C 1
ATOM 701 O O . GLN A 1 88 ? -0.863 -2.201 -20.657 1.00 97.12 88 GLN A O 1
ATOM 706 N N . THR A 1 89 ? -0.025 -3.540 -19.063 1.00 96.31 89 THR A N 1
ATOM 707 C CA . THR A 1 89 ? -1.334 -3.924 -18.519 1.00 96.31 89 THR A CA 1
ATOM 708 C C . THR A 1 89 ? -2.095 -2.686 -18.055 1.00 96.31 89 THR A C 1
ATOM 710 O O . THR A 1 89 ? -3.248 -2.486 -18.439 1.00 96.31 89 THR A O 1
ATOM 713 N N . ARG A 1 90 ? -1.447 -1.793 -17.297 1.00 95.69 90 ARG A N 1
ATOM 714 C CA . ARG A 1 90 ? -2.082 -0.551 -16.843 1.00 95.69 90 ARG A CA 1
ATOM 715 C C . ARG A 1 90 ? -2.435 0.381 -18.005 1.00 95.69 90 ARG A C 1
ATOM 717 O O . ARG A 1 90 ? -3.490 1.019 -17.979 1.00 95.69 90 ARG A O 1
ATOM 724 N N . ALA A 1 91 ? -1.591 0.449 -19.030 1.00 95.12 91 ALA A N 1
ATOM 725 C CA . ALA A 1 91 ? -1.806 1.272 -20.214 1.00 95.12 91 ALA A CA 1
ATOM 726 C C . ALA A 1 91 ? -3.035 0.802 -21.009 1.00 95.12 91 ALA A C 1
ATOM 728 O O . ALA A 1 91 ? -3.911 1.610 -21.326 1.00 95.12 91 ALA A O 1
ATOM 729 N N . ASN A 1 92 ? -3.158 -0.514 -21.212 1.00 93.69 92 ASN A N 1
ATOM 730 C CA . ASN A 1 92 ? -4.254 -1.145 -21.949 1.00 93.69 92 ASN A CA 1
ATOM 731 C C . ASN A 1 92 ? -5.626 -0.772 -21.378 1.00 93.69 92 ASN A C 1
ATOM 733 O O . ASN A 1 92 ? -6.535 -0.397 -22.122 1.00 93.69 92 ASN A O 1
ATOM 737 N N . TYR A 1 93 ? -5.783 -0.828 -20.054 1.00 90.75 93 TYR A N 1
ATOM 738 C CA . TYR A 1 93 ? -7.069 -0.533 -19.422 1.00 90.75 93 TYR A CA 1
ATOM 739 C C . TYR A 1 93 ? -7.351 0.964 -19.281 1.00 90.75 93 TYR A C 1
ATOM 741 O O . TYR A 1 93 ? -8.519 1.349 -19.306 1.00 90.75 93 TYR A O 1
ATOM 749 N N . THR A 1 94 ? -6.316 1.806 -19.216 1.00 89.75 94 THR A N 1
ATOM 750 C CA . THR A 1 94 ? -6.456 3.274 -19.158 1.00 89.75 94 THR A CA 1
ATOM 751 C C . THR A 1 94 ? -6.553 3.952 -20.527 1.00 89.75 94 THR A C 1
ATOM 753 O O . THR A 1 94 ? -6.866 5.141 -20.595 1.00 89.75 94 THR A O 1
ATOM 756 N N . GLY A 1 95 ? -6.330 3.218 -21.621 1.00 90.81 95 GLY A N 1
ATOM 757 C CA . GLY A 1 95 ? -6.367 3.758 -22.983 1.00 90.81 95 GLY A CA 1
ATOM 758 C C . GLY A 1 95 ? -5.113 4.553 -23.371 1.00 90.81 95 GLY A C 1
ATOM 759 O O . GLY A 1 95 ? -5.183 5.419 -24.247 1.00 90.81 95 GLY A O 1
ATOM 760 N N . VAL A 1 96 ? -3.984 4.280 -22.712 1.00 93.81 96 VAL A N 1
ATOM 761 C CA . VAL A 1 96 ? -2.654 4.775 -23.090 1.00 93.81 96 VAL A CA 1
ATOM 762 C C . VAL A 1 96 ? -2.000 3.737 -24.005 1.00 93.81 96 VAL A C 1
ATOM 764 O O . VAL A 1 96 ? -2.033 2.542 -23.731 1.00 93.81 96 VAL A O 1
ATOM 767 N N . ILE A 1 97 ? -1.407 4.188 -25.104 1.00 96.62 97 ILE A N 1
ATOM 768 C CA . ILE A 1 97 ? -0.663 3.371 -26.060 1.00 96.62 97 ILE A CA 1
ATOM 769 C C . ILE A 1 97 ? 0.797 3.345 -25.613 1.00 96.62 97 ILE A C 1
ATOM 771 O O . ILE A 1 97 ? 1.437 4.395 -25.518 1.00 96.62 97 ILE A O 1
ATOM 775 N N . THR A 1 98 ? 1.318 2.150 -25.347 1.00 97.19 98 THR A N 1
ATOM 776 C CA . THR A 1 98 ? 2.735 1.944 -25.033 1.00 97.19 98 THR A CA 1
ATOM 777 C C . THR A 1 98 ? 3.483 1.460 -26.268 1.00 97.19 98 THR A C 1
ATOM 779 O O . THR A 1 98 ? 3.007 0.583 -26.984 1.00 97.19 98 THR A O 1
ATOM 782 N N . GLU A 1 99 ? 4.655 2.035 -26.527 1.00 97.38 99 GLU A N 1
ATOM 783 C CA . GLU A 1 99 ? 5.557 1.595 -27.595 1.00 97.38 99 GLU A CA 1
ATOM 784 C C . GLU A 1 99 ? 6.905 1.209 -26.985 1.00 97.38 99 GLU A C 1
ATOM 786 O O . GLU A 1 99 ? 7.553 2.035 -26.335 1.00 97.38 99 GLU A O 1
ATOM 791 N N . LEU A 1 100 ? 7.312 -0.046 -27.197 1.00 97.12 100 LEU A N 1
ATOM 792 C CA . LEU A 1 100 ? 8.632 -0.537 -26.810 1.00 97.12 100 LEU A CA 1
ATOM 793 C C . LEU A 1 100 ? 9.653 -0.103 -27.854 1.00 97.12 100 LEU A C 1
ATOM 795 O O . LEU A 1 100 ? 9.539 -0.499 -29.014 1.00 97.12 100 LEU A O 1
ATOM 799 N N . LYS A 1 101 ? 10.609 0.730 -27.448 1.00 93.88 101 LYS A N 1
ATOM 800 C CA . LYS A 1 101 ? 11.629 1.303 -28.334 1.00 93.88 101 LYS A CA 1
ATOM 801 C C . LYS A 1 101 ? 12.928 1.518 -27.585 1.00 93.88 101 LYS A C 1
ATOM 803 O O . LYS A 1 101 ? 12.902 1.912 -26.425 1.00 93.88 101 LYS A O 1
ATOM 808 N N . LEU A 1 102 ? 14.059 1.331 -28.250 1.00 93.44 102 LEU A N 1
ATOM 809 C CA . LEU A 1 102 ? 15.347 1.776 -27.728 1.00 93.44 102 LEU A CA 1
ATOM 810 C C . LEU A 1 102 ? 15.456 3.308 -27.824 1.00 93.44 102 LEU A C 1
ATOM 812 O O . LEU A 1 102 ? 14.807 3.917 -28.680 1.00 93.44 102 LEU A O 1
ATOM 816 N N . PRO A 1 103 ? 16.301 3.969 -27.008 1.00 87.19 103 PRO A N 1
ATOM 817 C CA . PRO A 1 103 ? 16.395 5.431 -26.980 1.00 87.19 103 PRO A CA 1
ATOM 818 C C . PRO A 1 103 ? 16.622 6.093 -28.345 1.00 87.19 103 PRO A C 1
ATOM 820 O O . PRO A 1 103 ? 16.104 7.180 -28.598 1.00 87.19 103 PRO A O 1
ATOM 823 N N . HIS A 1 104 ? 17.379 5.457 -29.241 1.00 94.00 104 HIS A N 1
ATOM 824 C CA . HIS A 1 104 ? 17.660 5.989 -30.578 1.00 94.00 104 HIS A CA 1
ATOM 825 C C . HIS A 1 104 ? 16.464 5.883 -31.544 1.00 94.00 104 HIS A C 1
ATOM 827 O O . HIS A 1 104 ? 16.405 6.626 -32.517 1.00 94.00 104 HIS A O 1
ATOM 833 N N . GLU A 1 105 ? 15.490 5.015 -31.260 1.00 96.56 105 GLU A N 1
ATOM 834 C CA . GLU A 1 105 ? 14.276 4.805 -32.066 1.00 96.56 105 GLU A CA 1
ATOM 835 C C . GLU A 1 105 ? 13.101 5.687 -31.601 1.00 96.56 105 GLU A C 1
ATOM 837 O O . GLU A 1 105 ? 12.062 5.778 -32.266 1.00 96.56 105 GLU A O 1
ATOM 842 N N . MET A 1 106 ? 13.230 6.314 -30.428 1.00 92.31 106 MET A N 1
ATOM 843 C CA . MET A 1 106 ? 12.194 7.163 -29.849 1.00 92.31 106 MET A CA 1
ATOM 844 C C . MET A 1 106 ? 12.134 8.516 -30.559 1.00 92.31 106 MET A C 1
ATOM 846 O O . MET A 1 106 ? 13.041 9.342 -30.445 1.00 92.31 106 MET A O 1
ATOM 850 N N . ASP A 1 107 ? 11.017 8.761 -31.241 1.00 93.81 107 ASP A N 1
ATOM 851 C CA . ASP A 1 107 ? 10.706 10.048 -31.855 1.00 93.81 107 ASP A CA 1
ATOM 852 C C . ASP A 1 107 ? 9.697 10.821 -30.998 1.00 93.81 107 ASP A C 1
ATOM 854 O O . ASP A 1 107 ? 8.572 10.362 -30.773 1.00 93.81 107 ASP A O 1
ATOM 858 N N . PHE A 1 108 ? 10.112 11.992 -30.515 1.00 90.88 108 PHE A N 1
ATOM 859 C CA . PHE A 1 108 ? 9.289 12.904 -29.720 1.00 90.88 108 PHE A CA 1
ATOM 860 C C . PHE A 1 108 ? 8.764 14.101 -30.530 1.00 90.88 108 PHE A C 1
ATOM 862 O O . PHE A 1 108 ? 7.947 14.865 -30.012 1.00 90.88 108 PHE A O 1
ATOM 869 N N . SER A 1 109 ? 9.198 14.280 -31.783 1.00 91.12 109 SER A N 1
ATOM 870 C CA . SER A 1 109 ? 8.901 15.463 -32.608 1.00 91.12 109 SER A CA 1
ATOM 871 C C . SER A 1 109 ? 7.401 15.674 -32.858 1.00 91.12 109 SER A C 1
ATOM 873 O O . SER A 1 109 ? 6.941 16.813 -32.966 1.00 91.12 109 SER A O 1
ATOM 875 N N . GLY A 1 110 ? 6.620 14.588 -32.841 1.00 90.31 110 GLY A N 1
ATOM 876 C CA . GLY A 1 110 ? 5.161 14.599 -32.969 1.00 90.31 110 GLY A CA 1
ATOM 877 C C . GLY A 1 110 ? 4.407 15.258 -31.806 1.00 90.31 110 GLY A C 1
ATOM 878 O O . GLY A 1 110 ? 3.218 15.543 -31.939 1.00 90.31 110 GLY A O 1
ATOM 879 N N . LYS A 1 111 ? 5.069 15.542 -30.670 1.00 88.88 111 LYS A N 1
ATOM 880 C CA . LYS A 1 111 ? 4.465 16.177 -29.476 1.00 88.88 111 LYS A CA 1
ATOM 881 C C . LYS A 1 111 ? 3.195 15.467 -28.970 1.00 88.88 111 LYS A C 1
ATOM 883 O O . LYS A 1 111 ? 2.339 16.091 -28.339 1.00 88.88 111 LYS A O 1
ATOM 888 N N . ASP A 1 112 ? 3.099 14.162 -29.188 1.00 90.75 112 ASP A N 1
ATOM 889 C CA . ASP A 1 112 ? 1.990 13.271 -28.827 1.00 90.75 112 ASP A CA 1
ATOM 890 C C . ASP A 1 112 ? 2.366 12.269 -27.715 1.00 90.75 112 ASP A C 1
ATOM 892 O O . ASP A 1 112 ? 1.498 11.586 -27.166 1.00 90.75 112 ASP A O 1
ATOM 896 N N . VAL A 1 113 ? 3.644 12.244 -27.320 1.00 90.06 113 VAL A N 1
ATOM 897 C CA . VAL A 1 113 ? 4.204 11.398 -26.256 1.00 90.06 113 VAL A CA 1
ATOM 898 C C . VAL A 1 113 ? 4.053 12.054 -24.881 1.00 90.06 113 VAL A C 1
ATOM 900 O O . VAL A 1 113 ? 4.471 13.192 -24.662 1.00 90.06 113 VAL A O 1
ATOM 903 N N . SER A 1 114 ? 3.432 11.343 -23.943 1.00 89.06 114 SER A N 1
ATOM 904 C CA . SER A 1 114 ? 3.190 11.768 -22.557 1.00 89.06 114 SER A CA 1
ATOM 905 C C . SER A 1 114 ? 4.419 11.647 -21.657 1.00 89.06 114 SER A C 1
ATOM 907 O O . SER A 1 114 ? 4.587 12.479 -20.767 1.00 89.06 114 SER A O 1
ATOM 909 N N . GLY A 1 115 ? 5.267 10.648 -21.899 1.00 88.50 115 GLY A N 1
ATOM 910 C CA . GLY A 1 115 ? 6.466 10.355 -21.123 1.00 88.50 115 GLY A CA 1
ATOM 911 C C . GLY A 1 115 ? 7.256 9.185 -21.710 1.00 88.50 115 GLY A C 1
ATOM 912 O O . GLY A 1 115 ? 6.822 8.556 -22.680 1.00 88.50 115 GLY A O 1
ATOM 913 N N . VAL A 1 116 ? 8.420 8.931 -21.120 1.00 88.19 116 VAL A N 1
ATOM 914 C CA . VAL A 1 116 ? 9.311 7.817 -21.447 1.00 88.19 116 VAL A CA 1
ATOM 915 C C . VAL A 1 116 ? 9.762 7.145 -20.151 1.00 88.19 116 VAL A C 1
ATOM 917 O O . VAL A 1 116 ? 10.068 7.835 -19.180 1.00 88.19 116 VAL A O 1
ATOM 920 N N . LEU A 1 117 ? 9.797 5.815 -20.140 1.00 91.12 117 LEU A N 1
ATOM 921 C CA . LEU A 1 117 ? 10.381 5.003 -19.077 1.00 91.12 117 LEU A CA 1
ATOM 922 C C . LEU A 1 117 ? 11.651 4.325 -19.597 1.00 91.12 117 LEU A C 1
ATOM 924 O O . LEU A 1 117 ? 11.609 3.674 -20.635 1.00 91.12 117 LEU A O 1
ATOM 928 N N . PHE A 1 118 ? 12.753 4.456 -18.866 1.00 86.38 118 PHE A N 1
ATOM 929 C CA . PHE A 1 118 ? 14.009 3.738 -19.093 1.00 86.38 118 PHE A CA 1
ATOM 930 C C . PHE A 1 118 ? 14.605 3.321 -17.744 1.00 86.38 118 PHE A C 1
ATOM 932 O O . PHE A 1 118 ? 14.269 3.902 -16.708 1.00 86.38 118 PHE A O 1
ATOM 939 N N . GLN A 1 119 ? 15.473 2.309 -17.745 1.00 82.06 119 GLN A N 1
ATOM 940 C CA . GLN A 1 119 ? 16.067 1.745 -16.532 1.00 82.06 119 GLN A CA 1
ATOM 941 C C . GLN A 1 119 ? 17.573 2.032 -16.464 1.00 82.06 119 GLN A C 1
ATOM 943 O O . GLN A 1 119 ? 18.254 2.047 -17.486 1.00 82.06 119 GLN A O 1
ATOM 948 N N . TYR A 1 120 ? 18.087 2.289 -15.258 1.00 77.12 120 TYR A N 1
ATOM 949 C CA . TYR A 1 120 ? 19.495 2.616 -15.024 1.00 77.12 120 TYR A CA 1
ATOM 950 C C . TYR A 1 120 ? 19.986 2.053 -13.674 1.00 77.12 120 TYR A C 1
ATOM 952 O O . TYR A 1 120 ? 19.554 2.557 -12.630 1.00 77.12 120 TYR A O 1
ATOM 960 N N . PRO A 1 121 ? 20.923 1.084 -13.663 1.00 83.25 121 PRO A N 1
ATOM 961 C CA . PRO A 1 121 ? 21.375 0.280 -14.808 1.00 83.25 121 PRO A CA 1
ATOM 962 C C . PRO A 1 121 ? 20.220 -0.489 -15.461 1.00 83.25 121 PRO A C 1
ATOM 964 O O . PRO A 1 121 ? 19.218 -0.766 -14.801 1.00 83.25 121 PRO A O 1
ATOM 967 N N . ASP A 1 122 ? 20.339 -0.807 -16.747 1.00 76.75 122 ASP A N 1
ATOM 968 C CA . ASP A 1 122 ? 19.290 -1.552 -17.450 1.00 76.75 122 ASP A CA 1
ATOM 969 C C . ASP A 1 122 ? 19.221 -3.031 -17.020 1.00 76.75 122 ASP A C 1
ATOM 971 O O . ASP A 1 122 ? 20.015 -3.495 -16.197 1.00 76.75 122 ASP A O 1
ATOM 975 N N . THR A 1 123 ? 18.248 -3.785 -17.540 1.00 80.44 123 THR A N 1
ATOM 976 C CA . THR A 1 123 ? 18.041 -5.191 -17.155 1.00 80.44 123 THR A CA 1
ATOM 977 C C . THR A 1 123 ? 19.224 -6.107 -17.490 1.00 80.44 123 THR A C 1
ATOM 979 O O . THR A 1 123 ? 19.289 -7.212 -16.953 1.00 80.44 123 THR A O 1
ATOM 982 N N . GLU A 1 124 ? 20.131 -5.676 -18.370 1.00 79.38 124 GLU A N 1
ATOM 983 C CA . GLU A 1 124 ? 21.354 -6.395 -18.748 1.00 79.38 124 GLU A CA 1
ATOM 984 C C . GLU A 1 124 ? 22.559 -5.949 -17.898 1.00 79.38 124 GLU A C 1
ATOM 986 O O . GLU A 1 124 ? 23.659 -6.487 -18.026 1.00 79.38 124 GLU A O 1
ATOM 991 N N . GLY A 1 125 ? 22.356 -4.975 -17.004 1.00 76.62 125 GLY A N 1
ATOM 992 C CA . GLY A 1 125 ? 23.376 -4.404 -16.131 1.00 76.62 125 GLY A CA 1
ATOM 993 C C . GLY A 1 125 ? 24.186 -3.277 -16.775 1.00 76.62 125 GLY A C 1
ATOM 994 O O . GLY A 1 125 ? 25.188 -2.845 -16.198 1.00 76.62 125 GLY A O 1
ATOM 995 N N . LYS A 1 126 ? 23.788 -2.777 -17.953 1.00 78.75 126 LYS A N 1
ATOM 996 C CA . LYS A 1 126 ? 24.514 -1.713 -18.650 1.00 78.75 126 LYS A CA 1
ATOM 997 C C . LYS A 1 126 ? 24.236 -0.353 -18.011 1.00 78.75 126 LYS A C 1
ATOM 999 O O . LYS A 1 126 ? 23.112 -0.006 -17.648 1.00 78.75 126 LYS A O 1
ATOM 1004 N N . ILE A 1 127 ? 25.295 0.445 -17.923 1.00 77.06 127 ILE A N 1
ATOM 1005 C CA . ILE A 1 127 ? 25.258 1.847 -17.510 1.00 77.06 127 ILE A CA 1
ATOM 1006 C C . ILE A 1 127 ? 25.353 2.703 -18.771 1.00 77.06 127 ILE A C 1
ATOM 1008 O O . ILE A 1 127 ? 26.302 2.573 -19.545 1.00 77.06 127 ILE A O 1
ATOM 1012 N N . GLU A 1 128 ? 24.360 3.559 -18.984 1.00 78.00 128 GLU A N 1
ATOM 1013 C CA . GLU A 1 128 ? 24.227 4.403 -20.172 1.00 78.00 128 GLU A CA 1
ATOM 1014 C C . GLU A 1 128 ? 23.944 5.851 -19.765 1.00 78.00 128 GLU A C 1
ATOM 1016 O O . GLU A 1 128 ? 23.296 6.103 -18.748 1.00 78.00 128 GLU A O 1
ATOM 1021 N N . ASP A 1 129 ? 24.446 6.806 -20.550 1.00 79.00 129 ASP A N 1
ATOM 1022 C CA . ASP A 1 129 ? 24.129 8.221 -20.371 1.00 79.00 129 ASP A CA 1
ATOM 1023 C C . ASP A 1 129 ? 22.816 8.553 -21.086 1.00 79.00 129 ASP A C 1
ATOM 1025 O O . ASP A 1 129 ? 22.724 8.493 -22.311 1.00 79.00 129 ASP A O 1
ATOM 1029 N N . PHE A 1 130 ? 21.796 8.913 -20.309 1.00 81.81 130 PHE A N 1
ATOM 1030 C CA . PHE A 1 130 ? 20.473 9.264 -20.817 1.00 81.81 130 PHE A CA 1
ATOM 1031 C C . PHE A 1 130 ? 20.268 10.776 -20.996 1.00 81.81 130 PHE A C 1
ATOM 1033 O O . PHE A 1 130 ? 19.155 11.190 -21.323 1.00 81.81 130 PHE A O 1
ATOM 1040 N N . SER A 1 131 ? 21.301 11.609 -20.815 1.00 80.31 131 SER A N 1
ATOM 1041 C CA . SER A 1 131 ? 21.183 13.076 -20.879 1.00 80.31 131 SER A CA 1
ATOM 1042 C C . SER A 1 131 ? 20.560 13.557 -22.196 1.00 80.31 131 SER A C 1
ATOM 1044 O O . SER A 1 131 ? 19.598 14.323 -22.181 1.00 80.31 131 SER A O 1
ATOM 1046 N N . GLU A 1 132 ? 21.020 13.031 -23.336 1.00 85.56 132 GLU A N 1
ATOM 1047 C CA . GLU A 1 132 ? 20.482 13.385 -24.659 1.00 85.56 132 GLU A CA 1
ATOM 1048 C C . GLU A 1 132 ? 19.034 12.900 -24.854 1.00 85.56 132 GLU A C 1
ATOM 1050 O O . GLU A 1 132 ? 18.202 13.601 -25.435 1.00 85.56 132 GLU A O 1
ATOM 1055 N N . LEU A 1 133 ? 18.690 11.703 -24.361 1.00 83.69 133 LEU A N 1
ATOM 1056 C CA . LEU A 1 133 ? 17.314 11.196 -24.416 1.00 83.69 133 LEU A CA 1
ATOM 1057 C C . LEU A 1 133 ? 16.365 12.111 -23.630 1.00 83.69 133 LEU A C 1
ATOM 1059 O O . LEU A 1 133 ? 15.304 12.486 -24.135 1.00 83.69 133 LEU A O 1
ATOM 1063 N N . VAL A 1 134 ? 16.760 12.467 -22.408 1.00 80.25 134 VAL A N 1
ATOM 1064 C CA . VAL A 1 134 ? 15.993 13.339 -21.515 1.00 80.25 134 VAL A CA 1
ATOM 1065 C C . VAL A 1 134 ? 15.821 14.724 -22.142 1.00 80.25 134 VAL A C 1
ATOM 1067 O O . VAL A 1 134 ? 14.702 15.237 -22.197 1.00 80.25 134 VAL A O 1
ATOM 1070 N N . GLU A 1 135 ? 16.884 15.299 -22.711 1.00 81.25 135 GLU A N 1
ATOM 1071 C CA . GLU A 1 135 ? 16.814 16.592 -23.392 1.00 81.25 135 GLU A CA 1
ATOM 1072 C C . GLU A 1 135 ? 15.863 16.560 -24.603 1.00 81.25 135 GLU A C 1
ATOM 1074 O O . GLU A 1 135 ? 14.979 17.419 -24.716 1.00 81.25 135 GLU A O 1
ATOM 1079 N N . ARG A 1 136 ? 15.955 15.535 -25.466 1.00 86.81 136 ARG A N 1
ATOM 1080 C CA . ARG A 1 136 ? 15.048 15.365 -26.620 1.00 86.81 136 ARG A CA 1
ATOM 1081 C C . ARG A 1 136 ? 13.583 15.247 -26.195 1.00 86.81 136 ARG A C 1
ATOM 1083 O O . ARG A 1 136 ? 12.708 15.846 -26.834 1.00 86.81 136 ARG A O 1
ATOM 1090 N N . ALA A 1 137 ? 13.298 14.524 -25.111 1.00 80.50 137 ALA A N 1
ATOM 1091 C CA . ALA A 1 137 ? 11.951 14.439 -24.551 1.00 80.50 137 ALA A CA 1
ATOM 1092 C C . ALA A 1 137 ? 11.466 15.816 -24.048 1.00 80.50 137 ALA A C 1
ATOM 1094 O O . ALA A 1 137 ? 10.356 16.255 -24.383 1.00 80.50 137 ALA A O 1
ATOM 1095 N N . HIS A 1 138 ? 12.309 16.548 -23.311 1.00 77.00 138 HIS A N 1
ATOM 1096 C CA . HIS A 1 138 ? 11.982 17.865 -22.750 1.00 77.00 138 HIS A CA 1
ATOM 1097 C C . HIS A 1 138 ? 11.699 18.927 -23.813 1.00 77.00 138 HIS A C 1
ATOM 1099 O O . HIS A 1 138 ? 10.706 19.662 -23.709 1.00 77.00 138 HIS A O 1
ATOM 1105 N N . GLN A 1 139 ? 12.542 19.009 -24.846 1.00 78.62 139 GLN A N 1
ATOM 1106 C CA . GLN A 1 139 ? 12.387 19.964 -25.948 1.00 78.62 139 GLN A CA 1
ATOM 1107 C C . GLN A 1 139 ? 11.028 19.798 -26.660 1.00 78.62 139 GLN A C 1
ATOM 1109 O O . GLN A 1 139 ? 10.437 20.776 -27.120 1.00 78.62 139 GLN A O 1
ATOM 1114 N N . ASN A 1 140 ? 10.458 18.589 -26.650 1.00 77.25 140 ASN A N 1
ATOM 1115 C CA . ASN A 1 140 ? 9.186 18.257 -27.299 1.00 77.25 140 ASN A CA 1
ATOM 1116 C C . ASN A 1 140 ? 7.962 18.258 -26.355 1.00 77.25 140 ASN A C 1
ATOM 1118 O O . ASN A 1 140 ? 6.896 17.683 -26.625 1.00 77.25 140 ASN A O 1
ATOM 1122 N N . GLY A 1 141 ? 8.073 18.982 -25.241 1.00 64.50 141 GLY A N 1
ATOM 1123 C CA . GLY A 1 141 ? 6.948 19.270 -24.352 1.00 64.50 141 GLY A CA 1
ATOM 1124 C C . GLY A 1 141 ? 6.615 18.151 -23.370 1.00 64.50 141 GLY A C 1
ATOM 1125 O O . GLY A 1 141 ? 5.572 18.221 -22.714 1.00 64.50 141 GLY A O 1
ATOM 1126 N N . VAL A 1 142 ? 7.500 17.164 -23.215 1.00 57.38 142 VAL A N 1
ATOM 1127 C CA . VAL A 1 142 ? 7.520 16.285 -22.042 1.00 57.38 142 VAL A CA 1
ATOM 1128 C C . VAL A 1 142 ? 8.178 17.078 -20.900 1.00 57.38 142 VAL A C 1
ATOM 1130 O O . VAL A 1 142 ? 9.363 16.958 -20.649 1.00 57.38 142 VAL A O 1
ATOM 1133 N N . LYS A 1 143 ? 7.429 18.000 -20.284 1.00 53.00 143 LYS A N 1
ATOM 1134 C CA . LYS A 1 143 ? 7.846 18.858 -19.145 1.00 53.00 143 LYS A CA 1
ATOM 1135 C C . LYS A 1 143 ? 6.844 18.723 -17.998 1.00 53.00 143 LYS A C 1
ATOM 1137 O O . LYS A 1 143 ? 5.697 18.388 -18.278 1.00 53.00 143 LYS A O 1
ATOM 1142 N N . ASP A 1 144 ? 7.167 19.035 -16.751 1.00 48.00 144 ASP A N 1
ATOM 1143 C CA . ASP A 1 144 ? 6.163 19.039 -15.667 1.00 48.00 144 ASP A CA 1
ATOM 1144 C C . ASP A 1 144 ? 5.149 20.220 -15.772 1.00 48.00 144 ASP A C 1
ATOM 1146 O O . ASP A 1 144 ? 5.043 20.869 -16.822 1.00 48.00 144 ASP A O 1
ATOM 1150 N N . ALA A 1 145 ? 4.301 20.436 -14.752 1.00 37.62 145 ALA A N 1
ATOM 1151 C CA . ALA A 1 145 ? 3.276 21.500 -14.726 1.00 37.62 145 ALA A CA 1
ATOM 1152 C C . ALA A 1 145 ? 3.832 22.898 -14.452 1.00 37.62 145 ALA A C 1
ATOM 1154 O O . ALA A 1 145 ? 3.168 23.890 -14.741 1.00 37.62 145 ALA A O 1
ATOM 1155 N N . SER A 1 146 ? 5.053 22.957 -13.938 1.00 38.31 146 SER A N 1
ATOM 1156 C CA . SER A 1 146 ? 5.804 24.161 -13.597 1.00 38.31 146 SER A CA 1
ATOM 1157 C C . SER A 1 146 ? 6.789 24.578 -14.693 1.00 38.31 146 SER A C 1
ATOM 1159 O O . SER A 1 146 ? 7.477 25.583 -14.539 1.00 38.31 146 SER A O 1
ATOM 1161 N N . GLY A 1 147 ? 6.881 23.824 -15.793 1.00 44.22 147 GLY A N 1
ATOM 1162 C CA . GLY A 1 147 ? 7.861 24.061 -16.852 1.00 44.22 147 GLY A CA 1
ATOM 1163 C C . GLY A 1 147 ? 9.280 23.589 -16.511 1.00 44.22 147 GLY A C 1
ATOM 1164 O O . GLY A 1 147 ? 10.200 23.917 -17.262 1.00 44.22 147 GLY A O 1
ATOM 1165 N N . LYS A 1 148 ? 9.451 22.819 -15.427 1.00 43.09 148 LYS A N 1
ATOM 1166 C CA . LYS A 1 148 ? 10.710 22.189 -15.012 1.00 43.09 148 LYS A CA 1
ATOM 1167 C C . LYS A 1 148 ? 10.918 20.822 -15.683 1.00 43.09 148 LYS A C 1
ATOM 1169 O O . LYS A 1 148 ? 9.999 20.223 -16.256 1.00 43.09 148 LYS A O 1
ATOM 1174 N N . GLU A 1 149 ? 12.175 20.392 -15.640 1.00 42.38 149 GLU A N 1
ATOM 1175 C CA . GLU A 1 149 ? 12.713 19.129 -16.156 1.00 42.38 149 GLU A CA 1
ATOM 1176 C C . GLU A 1 149 ? 12.011 17.908 -15.534 1.00 42.38 149 GLU A C 1
ATOM 1178 O O . GLU A 1 149 ? 11.551 17.954 -14.395 1.00 42.38 149 GLU A O 1
ATOM 1183 N N . VAL A 1 150 ? 11.868 16.821 -16.297 1.00 39.41 150 VAL A N 1
ATOM 1184 C CA . VAL A 1 150 ? 11.162 15.608 -15.873 1.00 39.41 150 VAL A CA 1
ATOM 1185 C C . VAL A 1 150 ? 11.960 14.880 -14.799 1.00 39.41 150 VAL A C 1
ATOM 1187 O O . VAL A 1 150 ? 13.126 14.527 -14.953 1.00 39.41 150 VAL A O 1
ATOM 1190 N N . TYR A 1 151 ? 11.251 14.640 -13.711 1.00 38.16 151 TYR A N 1
ATOM 1191 C CA . TYR A 1 151 ? 11.648 13.911 -12.529 1.00 38.16 151 TYR A CA 1
ATOM 1192 C C . TYR A 1 151 ? 12.008 12.436 -12.821 1.00 38.16 151 TYR A C 1
ATOM 1194 O O . TYR A 1 151 ? 11.269 11.726 -13.507 1.00 38.16 151 TYR A O 1
ATOM 1202 N N . ARG A 1 152 ? 13.108 11.958 -12.209 1.00 40.50 152 ARG A N 1
ATOM 1203 C CA . ARG A 1 152 ? 13.330 10.540 -11.834 1.00 40.50 152 ARG A CA 1
ATOM 1204 C C . ARG A 1 152 ? 12.158 10.099 -10.910 1.00 40.50 152 ARG A C 1
ATOM 1206 O O . ARG A 1 152 ? 11.275 10.898 -10.641 1.00 40.50 152 ARG A O 1
ATOM 1213 N N . LEU A 1 153 ? 12.005 8.853 -10.471 1.00 36.47 153 LEU A N 1
ATOM 1214 C CA . LEU A 1 153 ? 10.779 8.438 -9.747 1.00 36.47 153 LEU A CA 1
ATOM 1215 C C . LEU A 1 153 ? 10.580 9.148 -8.381 1.00 36.47 153 LEU A C 1
ATOM 1217 O O . LEU A 1 153 ? 11.114 8.710 -7.369 1.00 36.47 153 LEU A O 1
ATOM 1221 N N . ALA A 1 154 ? 9.740 10.187 -8.356 1.00 28.72 154 ALA A N 1
ATOM 1222 C CA . ALA A 1 154 ? 9.124 10.768 -7.163 1.00 28.72 154 ALA A CA 1
ATOM 1223 C C . ALA A 1 154 ? 7.608 10.700 -7.319 1.00 28.72 154 ALA A C 1
ATOM 1225 O O . ALA A 1 154 ? 7.004 11.477 -8.061 1.00 28.72 154 ALA A O 1
ATOM 1226 N N . LEU A 1 155 ? 6.977 9.749 -6.644 1.00 36.84 155 LEU A N 1
ATOM 1227 C CA . LEU A 1 155 ? 5.524 9.646 -6.632 1.00 36.84 155 LEU A CA 1
ATOM 1228 C C . LEU A 1 155 ? 5.035 10.322 -5.357 1.00 36.84 155 LEU A C 1
ATOM 1230 O O . LEU A 1 155 ? 5.581 10.079 -4.294 1.00 36.84 155 LEU A O 1
ATOM 1234 N N . GLN A 1 156 ? 4.046 11.211 -5.461 1.00 31.06 156 GLN A N 1
ATOM 1235 C CA . GLN A 1 156 ? 3.277 11.704 -4.320 1.00 31.06 156 GLN A CA 1
ATOM 1236 C C . GLN A 1 156 ? 1.823 11.307 -4.555 1.00 31.06 156 GLN A C 1
ATOM 1238 O O . GLN A 1 156 ? 1.163 11.801 -5.473 1.00 31.06 156 GLN A O 1
ATOM 1243 N N . THR A 1 157 ? 1.322 10.389 -3.740 1.00 36.19 157 THR A N 1
ATOM 1244 C CA . THR A 1 157 ? -0.061 9.924 -3.795 1.00 36.19 157 THR A CA 1
ATOM 1245 C C . THR A 1 157 ? -0.951 10.886 -3.007 1.00 36.19 157 THR A C 1
ATOM 1247 O O . THR A 1 157 ? -0.788 11.053 -1.806 1.00 36.19 157 THR A O 1
ATOM 1250 N N . ARG A 1 158 ? -1.906 11.545 -3.673 1.00 42.38 158 ARG A N 1
ATOM 1251 C CA . ARG A 1 158 ? -3.112 12.100 -3.032 1.00 42.38 158 ARG A CA 1
ATOM 1252 C C . ARG A 1 158 ? -4.170 11.003 -2.942 1.00 42.38 158 ARG A C 1
ATOM 1254 O O . ARG A 1 158 ? -4.539 10.423 -3.971 1.00 42.38 158 ARG A O 1
ATOM 1261 N N . GLU A 1 159 ? -4.632 10.757 -1.724 1.00 56.22 159 GLU A N 1
ATOM 1262 C CA . GLU A 1 159 ? -5.219 9.484 -1.303 1.00 56.22 159 GLU A CA 1
ATOM 1263 C C . GLU A 1 159 ? -6.714 9.309 -1.620 1.00 56.22 159 GLU A C 1
ATOM 1265 O O . GLU A 1 159 ? -7.493 10.265 -1.732 1.00 56.22 159 GLU A O 1
ATOM 1270 N N . GLN A 1 160 ? -7.104 8.039 -1.753 1.00 62.78 160 GLN A N 1
ATOM 1271 C CA . GLN A 1 160 ? -8.434 7.577 -2.157 1.00 62.78 160 GLN A CA 1
ATOM 1272 C C . GLN A 1 160 ? -9.555 7.908 -1.158 1.00 62.78 160 GLN A C 1
ATOM 1274 O O . GLN A 1 160 ? -10.677 8.186 -1.584 1.00 62.78 160 GLN A O 1
ATOM 1279 N N . HIS A 1 161 ? -9.250 7.969 0.144 1.00 43.25 161 HIS A N 1
ATOM 1280 C CA . HIS A 1 161 ? -10.260 8.109 1.199 1.00 43.25 161 HIS A CA 1
ATOM 1281 C C . HIS A 1 161 ? -10.962 9.482 1.170 1.00 43.25 161 HIS A C 1
ATOM 1283 O O . HIS A 1 161 ? -12.096 9.607 1.624 1.00 43.25 161 HIS A O 1
ATOM 1289 N N . ILE A 1 162 ? -10.325 10.493 0.558 1.00 67.12 162 ILE A N 1
ATOM 1290 C CA . ILE A 1 162 ? -10.906 11.826 0.325 1.00 67.12 162 ILE A CA 1
ATOM 1291 C C . ILE A 1 162 ? -11.447 11.955 -1.103 1.00 67.12 162 ILE A C 1
ATOM 1293 O O . ILE A 1 162 ? -12.564 12.426 -1.313 1.00 67.12 162 ILE A O 1
ATOM 1297 N N . ARG A 1 163 ? -10.637 11.605 -2.116 1.00 71.75 163 ARG A N 1
ATOM 1298 C CA . ARG A 1 163 ? -10.919 11.976 -3.518 1.00 71.75 163 ARG A CA 1
ATOM 1299 C C . ARG A 1 163 ? -11.606 10.894 -4.348 1.00 71.75 163 ARG A C 1
ATOM 1301 O O . ARG A 1 163 ? -12.016 11.219 -5.461 1.00 71.75 163 ARG A O 1
ATOM 1308 N N . ARG A 1 164 ? -11.753 9.667 -3.833 1.00 80.06 164 ARG A N 1
ATOM 1309 C CA . ARG A 1 164 ? -12.438 8.544 -4.501 1.00 80.06 164 ARG A CA 1
ATOM 1310 C C . ARG A 1 164 ? -11.928 8.343 -5.938 1.00 80.06 164 ARG A C 1
ATOM 1312 O O . ARG A 1 164 ? -10.730 8.175 -6.132 1.00 80.06 164 ARG A O 1
ATOM 1319 N N . ASP A 1 165 ? -12.793 8.427 -6.947 1.00 54.19 165 ASP A N 1
ATOM 1320 C CA . ASP A 1 165 ? -12.447 8.349 -8.375 1.00 54.19 165 ASP A CA 1
ATOM 1321 C C . ASP A 1 165 ? -11.386 9.390 -8.786 1.00 54.19 165 ASP A C 1
ATOM 1323 O O . ASP A 1 165 ? -10.444 9.100 -9.519 1.00 54.19 165 ASP A O 1
ATOM 1327 N N . LYS A 1 166 ? -11.439 10.599 -8.217 1.00 68.88 166 LYS A N 1
ATOM 1328 C CA . LYS A 1 166 ? -10.496 11.692 -8.519 1.00 68.88 166 LYS A CA 1
ATOM 1329 C C . LYS A 1 166 ? -9.161 11.586 -7.770 1.00 68.88 166 LYS A C 1
ATOM 1331 O O . LYS A 1 166 ? -8.388 12.556 -7.769 1.00 68.88 166 LYS A O 1
ATOM 1336 N N . ALA A 1 167 ? -8.896 10.472 -7.089 1.00 57.06 167 ALA A N 1
ATOM 1337 C CA . ALA A 1 167 ? -7.617 10.214 -6.443 1.00 57.06 167 ALA A CA 1
ATOM 1338 C C . ALA A 1 167 ? -6.482 10.074 -7.467 1.00 57.06 167 ALA A C 1
ATOM 1340 O O . ALA A 1 167 ? -6.693 9.869 -8.662 1.00 57.06 167 ALA A O 1
ATOM 1341 N N . THR A 1 168 ? -5.245 10.238 -7.002 1.00 63.91 168 THR A N 1
ATOM 1342 C CA . THR A 1 168 ? -4.071 10.069 -7.881 1.00 63.91 168 THR A CA 1
ATOM 1343 C C . THR A 1 168 ? -3.718 8.606 -8.124 1.00 63.91 168 THR A C 1
ATOM 1345 O O . THR A 1 168 ? -3.063 8.314 -9.112 1.00 63.91 168 THR A O 1
ATOM 1348 N N . SER A 1 169 ? -4.156 7.705 -7.250 1.00 71.88 169 SER A N 1
ATOM 1349 C CA . SER A 1 169 ? -3.984 6.257 -7.345 1.00 71.88 169 SER A CA 1
ATOM 1350 C C . SER A 1 169 ? -5.080 5.593 -6.503 1.00 71.88 169 SER A C 1
ATOM 1352 O O . SER A 1 169 ? -5.710 6.261 -5.677 1.00 71.88 169 SER A O 1
ATOM 1354 N N . ASN A 1 170 ? -5.311 4.297 -6.709 1.00 65.31 170 ASN A N 1
ATOM 1355 C CA . ASN A 1 170 ? -6.166 3.491 -5.841 1.00 65.31 170 ASN A CA 1
ATOM 1356 C C . ASN A 1 170 ? -5.416 2.934 -4.617 1.00 65.31 170 ASN A C 1
ATOM 1358 O O . ASN A 1 170 ? -6.057 2.311 -3.776 1.00 65.31 170 ASN A O 1
ATOM 1362 N N . ILE A 1 171 ? -4.096 3.143 -4.498 1.00 60.91 171 ILE A N 1
ATOM 1363 C CA . ILE A 1 171 ? -3.305 2.632 -3.372 1.00 60.91 171 ILE A CA 1
ATOM 1364 C C . ILE A 1 171 ? -3.865 3.111 -2.020 1.00 60.91 171 ILE A C 1
ATOM 1366 O O . ILE A 1 171 ? -4.300 4.257 -1.871 1.00 60.91 171 ILE A O 1
ATOM 1370 N N . CYS A 1 172 ? -3.873 2.203 -1.044 1.00 55.50 172 CYS A N 1
ATOM 1371 C CA . CYS A 1 172 ? -4.305 2.455 0.329 1.00 55.50 172 CYS A CA 1
ATOM 1372 C C . CYS A 1 172 ? -3.232 1.931 1.291 1.00 55.50 172 CYS A C 1
ATOM 1374 O O . CYS A 1 172 ? -2.446 2.717 1.803 1.00 55.50 172 CYS A O 1
ATOM 1376 N N . THR A 1 173 ? -3.132 0.609 1.454 1.00 43.94 173 THR A N 1
ATOM 1377 C CA . THR A 1 173 ? -1.981 -0.040 2.101 1.00 43.94 173 THR A CA 1
ATOM 1378 C C . THR A 1 173 ? -0.768 0.028 1.168 1.00 43.94 173 THR A C 1
ATOM 1380 O O . THR A 1 173 ? -0.907 -0.234 -0.029 1.00 43.94 173 THR A O 1
ATOM 1383 N N . ALA A 1 174 ? 0.399 0.386 1.706 1.00 62.78 174 ALA A N 1
ATOM 1384 C CA . ALA A 1 174 ? 1.681 0.445 0.998 1.00 62.78 174 ALA A CA 1
ATOM 1385 C C . ALA A 1 174 ? 2.751 -0.368 1.763 1.00 62.78 174 ALA A C 1
ATOM 1387 O O . ALA A 1 174 ? 2.394 -1.171 2.622 1.00 62.78 174 ALA A O 1
ATOM 1388 N N . GLN A 1 175 ? 4.039 -0.204 1.445 1.00 52.84 175 GLN A N 1
ATOM 1389 C CA . GLN A 1 175 ? 5.133 -0.975 2.051 1.00 52.84 175 GLN A CA 1
ATOM 1390 C C . GLN A 1 175 ? 5.981 -0.087 2.976 1.00 52.84 175 GLN A C 1
ATOM 1392 O O . GLN A 1 175 ? 6.883 0.612 2.522 1.00 52.84 175 GLN A O 1
ATOM 1397 N N . GLU A 1 176 ? 5.725 -0.117 4.287 1.00 38.72 176 GLU A N 1
ATOM 1398 C CA . GLU A 1 176 ? 6.534 0.637 5.268 1.00 38.72 176 GLU A CA 1
ATOM 1399 C C . GLU A 1 176 ? 7.867 -0.056 5.620 1.00 38.72 176 GLU A C 1
ATOM 1401 O O . GLU A 1 176 ? 8.748 0.554 6.230 1.00 38.72 176 GLU A O 1
ATOM 1406 N N . LEU A 1 177 ? 8.056 -1.312 5.202 1.00 37.56 177 LEU A N 1
ATOM 1407 C CA . LEU A 1 177 ? 9.260 -2.092 5.467 1.00 37.56 177 LEU A CA 1
ATOM 1408 C C . LEU A 1 177 ? 9.664 -2.862 4.208 1.00 37.56 177 LEU A C 1
ATOM 1410 O O . LEU A 1 177 ? 8.868 -3.651 3.722 1.00 37.56 177 LEU A O 1
ATOM 1414 N N . ILE A 1 178 ? 10.874 -2.609 3.698 1.00 31.69 178 ILE A N 1
ATOM 1415 C CA . ILE A 1 178 ? 11.814 -3.551 3.052 1.00 31.69 178 ILE A CA 1
ATOM 1416 C C . ILE A 1 178 ? 12.971 -2.711 2.486 1.00 31.69 178 ILE A C 1
ATOM 1418 O O . ILE A 1 178 ? 12.799 -1.895 1.582 1.00 31.69 178 ILE A O 1
ATOM 1422 N N . ALA A 1 179 ? 14.167 -2.923 3.026 1.00 27.12 179 ALA A N 1
ATOM 1423 C CA . ALA A 1 179 ? 15.424 -2.589 2.372 1.00 27.12 179 ALA A CA 1
ATOM 1424 C C . ALA A 1 179 ? 16.460 -3.612 2.846 1.00 27.12 179 ALA A C 1
ATOM 1426 O O . ALA A 1 179 ? 16.889 -3.569 3.999 1.00 27.12 179 ALA A O 1
ATOM 1427 N N . GLU A 1 180 ? 16.835 -4.546 1.975 1.00 31.09 180 GLU A N 1
ATOM 1428 C CA . GLU A 1 180 ? 17.958 -5.452 2.213 1.00 31.09 180 GLU A CA 1
ATOM 1429 C C . GLU A 1 180 ? 19.170 -5.012 1.392 1.00 31.09 180 GLU A C 1
ATOM 1431 O O . GLU A 1 180 ? 19.059 -4.597 0.237 1.00 31.09 180 GLU A O 1
ATOM 1436 N N . GLY A 1 181 ? 20.336 -5.047 2.036 1.00 30.06 181 GLY A N 1
ATOM 1437 C CA . GLY A 1 181 ? 21.612 -4.681 1.437 1.00 30.06 181 GLY A CA 1
ATOM 1438 C C . GLY A 1 181 ? 22.164 -5.806 0.567 1.00 30.06 181 GLY A C 1
ATOM 1439 O O . GLY A 1 181 ? 22.161 -6.968 0.967 1.00 30.06 181 GLY A O 1
ATOM 1440 N N . MET A 1 182 ? 22.686 -5.449 -0.606 1.00 31.08 182 MET A N 1
ATOM 1441 C CA . MET A 1 182 ? 23.443 -6.371 -1.453 1.00 31.08 182 MET A CA 1
ATOM 1442 C C . MET A 1 182 ? 24.921 -6.394 -1.042 1.00 31.08 182 MET A C 1
ATOM 1444 O O . MET A 1 182 ? 25.492 -5.361 -0.689 1.00 31.08 182 MET A O 1
ATOM 1448 N N . GLY A 1 183 ? 25.510 -7.592 -1.082 1.00 35.22 183 GLY A N 1
ATOM 1449 C CA . GLY A 1 183 ? 26.891 -7.880 -0.700 1.00 35.22 183 GLY A CA 1
ATOM 1450 C C . GLY A 1 183 ? 27.966 -7.288 -1.619 1.00 35.22 183 GLY A C 1
ATOM 1451 O O . GLY A 1 183 ? 27.701 -6.767 -2.702 1.00 35.22 183 GLY A O 1
ATOM 1452 N N . GLU A 1 184 ? 29.201 -7.370 -1.129 1.00 39.50 184 GLU A N 1
ATOM 1453 C CA . GLU A 1 184 ? 30.402 -6.737 -1.670 1.00 39.50 184 GLU A CA 1
ATOM 1454 C C . GLU A 1 184 ? 30.984 -7.483 -2.884 1.00 39.50 184 GLU A C 1
ATOM 1456 O O . GLU A 1 184 ? 31.710 -8.455 -2.722 1.00 39.50 184 GLU A O 1
ATOM 1461 N N . GLU A 1 185 ? 30.772 -6.960 -4.096 1.00 37.19 185 GLU A N 1
ATOM 1462 C CA . GLU A 1 185 ? 31.768 -7.049 -5.177 1.00 37.19 185 GLU A CA 1
ATOM 1463 C C . GLU A 1 185 ? 31.818 -5.733 -5.974 1.00 37.19 185 GLU A C 1
ATOM 1465 O O . GLU A 1 185 ? 30.917 -5.377 -6.732 1.00 37.19 185 GLU A O 1
ATOM 1470 N N . THR A 1 186 ? 32.903 -4.974 -5.804 1.00 42.50 186 THR A N 1
ATOM 1471 C CA . THR A 1 186 ? 33.141 -3.679 -6.455 1.00 42.50 186 THR A CA 1
ATOM 1472 C C . THR A 1 186 ? 33.908 -3.841 -7.771 1.00 42.50 186 THR A C 1
ATOM 1474 O O . THR A 1 186 ? 35.122 -3.663 -7.833 1.00 42.50 186 THR A O 1
ATOM 1477 N N . LYS A 1 187 ? 33.203 -4.078 -8.884 1.00 45.47 187 LYS A N 1
ATOM 1478 C CA . LYS A 1 187 ? 33.733 -3.741 -10.224 1.00 45.47 187 LYS A CA 1
ATOM 1479 C C . LYS A 1 187 ? 33.390 -2.276 -10.517 1.00 45.47 187 LYS A C 1
ATOM 1481 O O . LYS A 1 187 ? 32.312 -1.948 -10.995 1.00 45.47 187 LYS A O 1
ATOM 1486 N N . GLY A 1 188 ? 34.258 -1.372 -10.064 1.00 52.72 188 GLY A N 1
ATOM 1487 C CA . GLY A 1 188 ? 33.886 0.014 -9.772 1.00 52.72 188 GLY A CA 1
ATOM 1488 C C . GLY A 1 188 ? 33.646 0.937 -10.976 1.00 52.72 188 GLY A C 1
ATOM 1489 O O . GLY A 1 188 ? 34.561 1.237 -11.732 1.00 52.72 188 GLY A O 1
ATOM 1490 N N . ILE A 1 189 ? 32.458 1.555 -10.999 1.00 59.91 189 ILE A N 1
ATOM 1491 C CA . ILE A 1 189 ? 32.075 2.792 -11.727 1.00 59.91 189 ILE A CA 1
ATOM 1492 C C . ILE A 1 189 ? 33.019 3.980 -11.417 1.00 59.91 189 ILE A C 1
ATOM 1494 O O . ILE A 1 189 ? 33.017 4.999 -12.105 1.00 59.91 189 ILE A O 1
ATOM 1498 N N . LEU A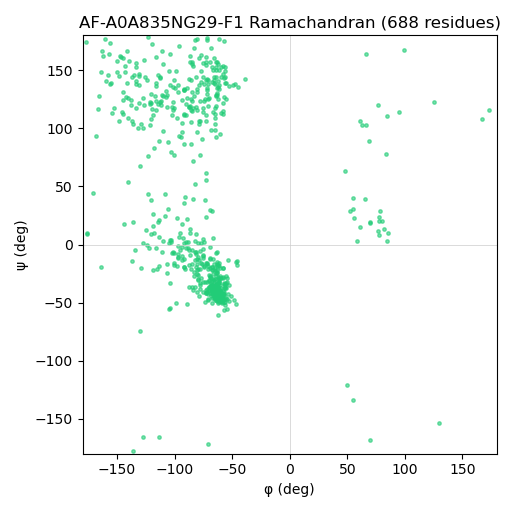 1 190 ? 33.847 3.858 -10.373 1.00 61.91 190 LEU A N 1
ATOM 1499 C CA . LEU A 1 190 ? 34.659 4.918 -9.770 1.00 61.91 190 LEU A CA 1
ATOM 1500 C C . LEU A 1 190 ? 35.709 5.552 -10.697 1.00 61.91 190 LEU A C 1
ATOM 1502 O O . LEU A 1 190 ? 36.186 6.642 -10.382 1.00 61.91 190 LEU A O 1
ATOM 1506 N N . SER A 1 191 ? 36.072 4.897 -11.800 1.00 69.19 191 SER A N 1
ATOM 1507 C CA . SER A 1 191 ? 36.993 5.413 -12.826 1.00 69.19 191 SER A CA 1
ATOM 1508 C C . SER A 1 191 ? 36.285 5.915 -14.092 1.00 69.19 191 SER A C 1
ATOM 1510 O O . SER A 1 191 ? 36.949 6.305 -15.049 1.00 69.19 191 SER A O 1
ATOM 1512 N N . THR A 1 192 ? 34.951 5.918 -14.112 1.00 76.81 192 THR A N 1
ATOM 1513 C CA . THR A 1 192 ? 34.142 6.334 -15.266 1.00 76.81 192 THR A CA 1
ATOM 1514 C C . THR A 1 192 ? 33.546 7.735 -15.062 1.00 76.81 192 THR A C 1
ATOM 1516 O O . THR A 1 192 ? 33.449 8.196 -13.918 1.00 76.81 192 THR A O 1
ATOM 1519 N N . PRO A 1 193 ? 33.064 8.401 -16.131 1.00 78.94 193 PRO A N 1
ATOM 1520 C CA . PRO A 1 193 ? 32.293 9.643 -16.012 1.00 78.94 193 PRO A CA 1
ATOM 1521 C C . PRO A 1 193 ? 31.015 9.510 -15.164 1.00 78.94 193 PRO A C 1
ATOM 1523 O O . PRO A 1 193 ? 30.530 10.504 -14.636 1.00 78.94 193 PRO A O 1
ATOM 1526 N N . PHE A 1 194 ? 30.501 8.290 -14.971 1.00 74.62 194 PHE A N 1
ATOM 1527 C CA . PHE A 1 194 ? 29.310 8.006 -14.161 1.00 74.62 194 PHE A CA 1
ATOM 1528 C C . PHE A 1 194 ? 29.580 7.981 -12.648 1.00 74.62 194 PHE A C 1
ATOM 1530 O O . PHE A 1 194 ? 28.672 7.719 -11.853 1.00 74.62 194 PHE A O 1
ATOM 1537 N N . LYS A 1 195 ? 30.824 8.234 -12.214 1.00 77.69 195 LYS A N 1
ATOM 1538 C CA . LYS A 1 195 ? 31.171 8.332 -10.794 1.00 77.69 195 LYS A CA 1
ATOM 1539 C C . LYS A 1 195 ? 30.341 9.427 -10.119 1.00 77.69 195 LYS A C 1
ATOM 1541 O O . LYS A 1 195 ? 30.456 10.606 -10.445 1.00 77.69 195 LYS A O 1
ATOM 1546 N N . ARG A 1 196 ? 29.578 9.052 -9.091 1.00 77.38 196 ARG A N 1
ATOM 1547 C CA . ARG A 1 196 ? 28.848 10.011 -8.256 1.00 77.38 196 ARG A CA 1
ATOM 1548 C C . ARG A 1 196 ? 29.813 10.950 -7.522 1.00 77.38 196 ARG A C 1
ATOM 1550 O O . ARG A 1 196 ? 30.726 10.494 -6.835 1.00 77.38 196 ARG A O 1
ATOM 1557 N N . THR A 1 197 ? 29.573 12.255 -7.629 1.00 82.81 197 THR A N 1
ATOM 1558 C CA . THR A 1 197 ? 30.320 13.314 -6.921 1.00 82.81 197 THR A CA 1
ATOM 1559 C C . THR A 1 197 ? 29.471 14.064 -5.893 1.00 82.81 197 THR A C 1
ATOM 1561 O O . THR A 1 197 ? 30.015 14.705 -4.994 1.00 82.81 197 THR A O 1
ATOM 1564 N N . SER A 1 198 ? 28.141 13.975 -5.992 1.00 82.88 198 SER A N 1
ATOM 1565 C CA . SER A 1 198 ? 27.212 14.581 -5.040 1.00 82.88 198 SER A CA 1
ATOM 1566 C C . SER A 1 198 ? 27.223 13.850 -3.696 1.00 82.88 198 SER A C 1
ATOM 1568 O O . SER A 1 198 ? 27.281 12.619 -3.635 1.00 82.88 198 SER A O 1
ATOM 1570 N N . LYS A 1 199 ? 27.131 14.621 -2.608 1.00 88.12 199 LYS A N 1
ATOM 1571 C CA . LYS A 1 199 ? 26.926 14.086 -1.255 1.00 88.12 199 LYS A CA 1
ATOM 1572 C C . LYS A 1 199 ? 25.482 13.590 -1.101 1.00 88.12 199 LYS A C 1
ATOM 1574 O O . LYS A 1 199 ? 24.590 14.075 -1.789 1.00 88.12 199 LYS A O 1
ATOM 1579 N N . PHE A 1 200 ? 25.267 12.642 -0.198 1.00 87.25 200 PHE A N 1
ATOM 1580 C CA . PHE A 1 200 ? 23.960 12.082 0.157 1.00 87.25 200 PHE A CA 1
ATOM 1581 C C . PHE A 1 200 ? 23.993 11.629 1.620 1.00 87.25 200 PHE A C 1
ATOM 1583 O O . PHE A 1 200 ? 25.078 11.405 2.159 1.00 87.25 200 PHE A O 1
ATOM 1590 N N . LEU A 1 201 ? 22.825 11.522 2.258 1.00 88.31 201 LEU A N 1
ATOM 1591 C CA . LEU A 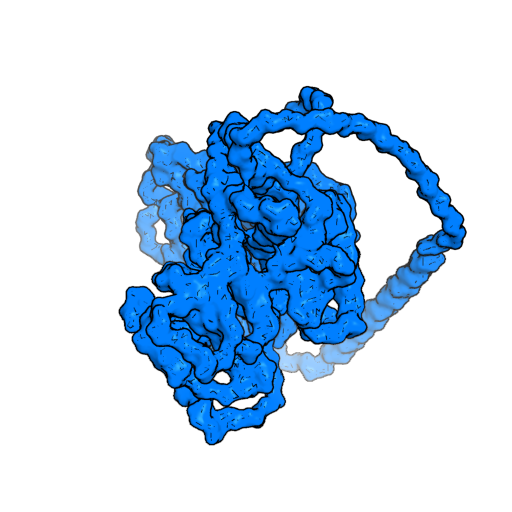1 201 ? 22.660 11.115 3.656 1.00 88.31 201 LEU A CA 1
ATOM 1592 C C . LEU A 1 201 ? 23.480 11.984 4.619 1.00 88.31 201 LEU A C 1
ATOM 1594 O O . LEU A 1 201 ? 24.078 11.501 5.578 1.00 88.31 201 LEU A O 1
ATOM 1598 N N . THR A 1 202 ? 23.521 13.293 4.357 1.00 95.56 202 THR A N 1
ATOM 1599 C CA . THR A 1 202 ? 24.309 14.248 5.159 1.00 95.56 202 THR A CA 1
ATOM 1600 C C . THR A 1 202 ? 23.607 14.657 6.453 1.00 95.56 202 THR A C 1
ATOM 1602 O O . THR A 1 202 ? 24.252 15.163 7.372 1.00 95.56 202 THR A O 1
ATOM 1605 N N . HIS A 1 203 ? 22.295 14.422 6.550 1.00 97.81 203 HIS A N 1
ATOM 1606 C CA . HIS A 1 203 ? 21.519 14.708 7.750 1.00 97.81 203 HIS A CA 1
ATOM 1607 C C . HIS A 1 203 ? 22.046 13.916 8.959 1.00 97.81 203 HIS A C 1
ATOM 1609 O O . HIS A 1 203 ? 22.447 12.753 8.845 1.00 97.81 203 HIS A O 1
ATOM 1615 N N . GLN A 1 204 ? 22.003 14.528 10.147 1.00 98.06 204 GLN A N 1
ATOM 1616 C CA . GLN A 1 204 ? 22.552 13.950 11.378 1.00 98.06 204 GLN A CA 1
ATOM 1617 C C . GLN A 1 204 ? 21.981 12.555 11.689 1.00 98.06 204 GLN A C 1
ATOM 1619 O O . GLN A 1 204 ? 22.702 11.709 12.222 1.00 98.06 204 GLN A O 1
ATOM 1624 N N . VAL A 1 205 ? 20.716 12.290 11.336 1.00 96.38 205 VAL A N 1
ATOM 1625 C CA . VAL A 1 205 ? 20.055 10.994 11.581 1.00 96.38 205 VAL A CA 1
ATOM 1626 C C . VAL A 1 205 ? 20.818 9.819 10.960 1.00 96.38 205 VAL A C 1
ATOM 1628 O O . VAL A 1 205 ? 20.966 8.787 11.607 1.00 96.38 205 VAL A O 1
ATOM 1631 N N . PHE A 1 206 ? 21.399 10.000 9.771 1.00 95.62 206 PHE A N 1
ATOM 1632 C CA . PHE A 1 206 ? 22.161 8.959 9.077 1.00 95.62 206 PHE A CA 1
ATOM 1633 C C . PHE A 1 206 ? 23.604 8.837 9.573 1.00 95.62 206 PHE A C 1
ATOM 1635 O O . PHE A 1 206 ? 24.298 7.913 9.174 1.00 95.62 206 PHE A O 1
ATOM 1642 N N . ASN A 1 207 ? 24.043 9.743 10.455 1.00 96.38 207 ASN A N 1
ATOM 1643 C CA . ASN A 1 207 ? 25.427 9.858 10.924 1.00 96.38 207 ASN A CA 1
ATOM 1644 C C . ASN A 1 207 ? 25.571 9.687 12.453 1.00 96.38 207 ASN A C 1
ATOM 1646 O O . ASN A 1 207 ? 26.627 9.960 13.019 1.00 96.38 207 ASN A O 1
ATOM 1650 N N . SER A 1 208 ? 24.499 9.281 13.151 1.00 94.75 208 SER A N 1
ATOM 1651 C CA . SER A 1 208 ? 24.459 9.224 14.629 1.00 94.75 208 SER A CA 1
ATOM 1652 C C . SER A 1 208 ? 24.310 7.816 15.213 1.00 94.75 208 SER A C 1
ATOM 1654 O O . SER A 1 208 ? 24.637 7.590 16.381 1.00 94.75 208 SER A O 1
ATOM 1656 N N . TYR A 1 209 ? 23.819 6.853 14.429 1.00 95.19 209 TYR A N 1
ATOM 1657 C CA . TYR A 1 209 ? 23.372 5.549 14.936 1.00 95.19 209 TYR A CA 1
ATOM 1658 C C . TYR A 1 209 ? 24.098 4.370 14.272 1.00 95.19 209 TYR A C 1
ATOM 1660 O O . TYR A 1 209 ? 23.478 3.383 13.904 1.00 95.19 209 TYR A O 1
ATOM 1668 N N . HIS A 1 210 ? 25.420 4.463 14.104 1.00 92.69 210 HIS A N 1
ATOM 1669 C CA . HIS A 1 210 ? 26.201 3.413 13.431 1.00 92.69 210 HIS A CA 1
ATOM 1670 C C . HIS A 1 210 ? 26.522 2.199 14.313 1.00 92.69 210 HIS A C 1
ATOM 1672 O O . HIS A 1 210 ? 26.678 1.096 13.801 1.00 92.69 210 HIS A O 1
ATOM 1678 N N . SER A 1 211 ? 26.642 2.384 15.633 1.00 94.31 211 SER A N 1
ATOM 1679 C CA . SER A 1 211 ? 26.859 1.266 16.556 1.00 94.31 211 SER A CA 1
ATOM 1680 C C . SER A 1 211 ? 25.541 0.575 16.880 1.00 94.31 211 SER A C 1
ATOM 1682 O O . SER A 1 211 ? 24.525 1.247 17.064 1.00 94.31 211 SER A O 1
ATOM 1684 N N . GLU A 1 212 ? 25.571 -0.751 17.031 1.00 92.75 212 GLU A N 1
ATOM 1685 C CA . GLU A 1 212 ? 24.387 -1.562 17.345 1.00 92.75 212 GLU A CA 1
ATOM 1686 C C . GLU A 1 212 ? 23.614 -1.021 18.560 1.00 92.75 212 GLU A C 1
ATOM 1688 O O . GLU A 1 212 ? 22.402 -0.832 18.500 1.00 92.75 212 GLU A O 1
ATOM 1693 N N . THR A 1 213 ? 24.318 -0.642 19.630 1.00 94.56 213 THR A N 1
ATOM 1694 C CA . THR A 1 213 ? 23.713 -0.017 20.816 1.00 94.56 213 THR A CA 1
ATOM 1695 C C . THR A 1 213 ? 22.930 1.253 20.480 1.00 94.56 213 THR A C 1
ATOM 1697 O O . THR A 1 213 ? 21.833 1.465 21.001 1.00 94.56 213 THR A O 1
ATOM 1700 N N . ASN A 1 214 ? 23.480 2.122 19.629 1.00 93.44 214 ASN A N 1
ATOM 1701 C CA . ASN A 1 214 ? 22.844 3.390 19.291 1.00 93.44 214 ASN A CA 1
ATOM 1702 C C . ASN A 1 214 ? 21.624 3.186 18.394 1.00 93.44 214 ASN A C 1
ATOM 1704 O O . ASN A 1 214 ? 20.599 3.820 18.640 1.00 93.44 214 ASN A O 1
ATOM 1708 N N . ILE A 1 215 ? 21.697 2.292 17.405 1.00 92.94 215 ILE A N 1
ATOM 1709 C CA . ILE A 1 215 ? 20.547 2.012 16.539 1.00 92.94 215 ILE A CA 1
ATOM 1710 C C . ILE A 1 215 ? 19.435 1.275 17.295 1.00 92.94 215 ILE A C 1
ATOM 1712 O O . ILE A 1 215 ? 18.272 1.629 17.134 1.00 92.94 215 ILE A O 1
ATOM 1716 N N . VAL A 1 216 ? 19.754 0.362 18.223 1.00 90.06 216 VAL A N 1
ATOM 1717 C CA . VAL A 1 216 ? 18.748 -0.251 19.113 1.00 90.06 216 VAL A CA 1
ATOM 1718 C C . VAL A 1 216 ? 18.054 0.803 19.978 1.00 90.06 216 VAL A C 1
ATOM 1720 O O . VAL A 1 216 ? 16.826 0.820 20.059 1.00 90.06 216 VAL A O 1
ATOM 1723 N N . ARG A 1 217 ? 18.808 1.739 20.570 1.00 93.88 217 ARG A N 1
ATOM 1724 C CA . ARG A 1 217 ? 18.231 2.859 21.336 1.00 93.88 217 ARG A CA 1
ATOM 1725 C C . ARG A 1 217 ? 17.373 3.778 20.470 1.00 93.88 217 ARG A C 1
ATOM 1727 O O . ARG A 1 217 ? 16.323 4.221 20.929 1.00 93.88 217 ARG A O 1
ATOM 1734 N N . TYR A 1 218 ? 17.806 4.071 19.245 1.00 94.31 218 TYR A N 1
ATOM 1735 C CA . TYR A 1 218 ? 17.045 4.887 18.301 1.00 94.31 218 TYR A CA 1
ATOM 1736 C C . TYR A 1 218 ? 15.715 4.224 17.948 1.00 94.31 218 TYR A C 1
ATOM 1738 O O . TYR A 1 218 ? 14.669 4.841 18.127 1.00 94.31 218 TYR A O 1
ATOM 1746 N N . MET A 1 219 ? 15.744 2.946 17.561 1.00 89.06 219 MET A N 1
ATOM 1747 C CA . MET A 1 219 ? 14.535 2.181 17.258 1.00 89.06 219 MET A CA 1
ATOM 1748 C C . MET A 1 219 ? 13.581 2.128 18.457 1.00 89.06 219 MET A C 1
ATOM 1750 O O . MET A 1 219 ? 12.404 2.436 18.298 1.00 89.06 219 MET A O 1
ATOM 1754 N N . LYS A 1 220 ? 14.083 1.840 19.669 1.00 90.12 220 LYS A N 1
ATOM 1755 C CA . LYS A 1 220 ? 13.261 1.819 20.895 1.00 90.12 220 LYS A CA 1
ATOM 1756 C C . LYS A 1 220 ? 12.657 3.189 21.219 1.00 90.12 220 LYS A C 1
ATOM 1758 O O . LYS A 1 220 ? 11.556 3.287 21.755 1.00 90.12 220 LYS A O 1
ATOM 1763 N N . ARG A 1 221 ? 13.366 4.274 20.896 1.00 93.94 221 ARG A N 1
ATOM 1764 C CA . ARG A 1 221 ? 12.859 5.640 21.065 1.00 93.94 221 ARG A CA 1
ATOM 1765 C C . ARG A 1 221 ? 11.719 5.952 20.101 1.00 93.94 221 ARG A C 1
ATOM 1767 O O . ARG A 1 221 ? 10.811 6.666 20.507 1.00 93.94 221 ARG A O 1
ATOM 1774 N N . LEU A 1 222 ? 11.790 5.487 18.853 1.00 92.25 222 LEU A N 1
ATOM 1775 C CA . LEU A 1 222 ? 10.696 5.649 17.892 1.00 92.25 222 LEU A CA 1
ATOM 1776 C C . LEU A 1 222 ? 9.489 4.819 18.318 1.00 92.25 222 LEU A C 1
ATOM 1778 O O . LEU A 1 222 ? 8.410 5.368 18.477 1.00 92.25 222 LEU A O 1
ATOM 1782 N N . GLU A 1 223 ? 9.707 3.540 18.606 1.00 88.69 223 GLU A N 1
ATOM 1783 C CA . GLU A 1 223 ? 8.694 2.618 19.125 1.00 88.69 223 GLU A CA 1
ATOM 1784 C C . GLU A 1 223 ? 7.881 3.206 20.278 1.00 88.69 223 GLU A C 1
ATOM 1786 O O . GLU A 1 223 ? 6.662 3.210 20.228 1.00 88.69 223 GLU A O 1
ATOM 1791 N N . ASN A 1 224 ? 8.543 3.741 21.307 1.00 92.19 224 ASN A N 1
ATOM 1792 C CA . ASN A 1 224 ? 7.855 4.225 22.506 1.00 92.19 224 ASN A CA 1
ATOM 1793 C C . ASN A 1 224 ? 7.001 5.490 22.270 1.00 92.19 224 ASN A C 1
ATOM 1795 O O . ASN A 1 224 ? 6.406 6.002 23.218 1.00 92.19 224 ASN A O 1
ATOM 1799 N N . LYS A 1 225 ? 6.996 6.048 21.053 1.00 92.75 225 LYS A N 1
ATOM 1800 C CA . LYS A 1 225 ? 6.111 7.150 20.648 1.00 92.75 225 LYS A CA 1
ATOM 1801 C C . LYS A 1 225 ? 4.824 6.655 19.980 1.00 92.75 225 LYS A C 1
ATOM 1803 O O . LYS A 1 225 ? 3.945 7.478 19.731 1.00 92.75 225 LYS A O 1
ATOM 1808 N N . ASP A 1 226 ? 4.740 5.363 19.672 1.00 93.44 226 ASP A N 1
ATOM 1809 C CA . ASP A 1 226 ? 3.678 4.788 18.862 1.00 93.44 226 ASP A CA 1
ATOM 1810 C C . ASP A 1 226 ? 2.797 3.869 19.704 1.00 93.44 226 ASP A C 1
ATOM 1812 O O . ASP A 1 226 ? 3.275 2.892 20.281 1.00 93.44 226 ASP A O 1
ATOM 1816 N N . ILE A 1 227 ? 1.496 4.161 19.735 1.00 93.56 227 ILE A N 1
ATOM 1817 C CA . ILE A 1 227 ? 0.514 3.202 20.241 1.00 93.56 227 ILE A CA 1
ATOM 1818 C C . ILE A 1 227 ? 0.349 2.062 19.225 1.00 93.56 227 ILE A C 1
ATOM 1820 O O . ILE A 1 227 ? 0.379 2.274 18.010 1.00 93.56 227 ILE A O 1
ATOM 1824 N N . SER A 1 228 ? 0.208 0.843 19.732 1.00 93.19 228 SER A N 1
ATOM 1825 C CA . SER A 1 228 ? 0.103 -0.411 18.974 1.00 93.19 228 SER A CA 1
ATOM 1826 C C . SER A 1 228 ? -0.624 -1.456 19.827 1.00 93.19 228 SER A C 1
ATOM 1828 O O . SER A 1 228 ? -0.840 -1.203 21.015 1.00 93.19 228 SER A O 1
ATOM 1830 N N . LEU A 1 229 ? -0.947 -2.630 19.270 1.00 93.50 229 LEU A N 1
ATOM 1831 C CA . LEU A 1 229 ? -1.724 -3.671 19.971 1.00 93.50 229 LEU A CA 1
ATOM 1832 C C . LEU A 1 229 ? -1.024 -4.268 21.205 1.00 93.50 229 LEU A C 1
ATOM 1834 O O . LEU A 1 229 ? -1.630 -5.017 21.958 1.00 93.50 229 LEU A O 1
ATOM 1838 N N . VAL A 1 230 ? 0.246 -3.928 21.466 1.00 92.00 230 VAL A N 1
ATOM 1839 C CA . VAL A 1 230 ? 0.908 -4.291 22.737 1.00 92.00 230 VAL A CA 1
ATOM 1840 C C . VAL A 1 230 ? 0.447 -3.427 23.920 1.00 92.00 230 VAL A C 1
ATOM 1842 O O . VAL A 1 230 ? 0.837 -3.702 25.054 1.00 92.00 230 VAL A O 1
ATOM 1845 N N . HIS A 1 231 ? -0.306 -2.353 23.657 1.00 94.88 231 HIS A N 1
ATOM 1846 C CA . HIS A 1 231 ? -0.767 -1.391 24.657 1.00 94.88 231 HIS A CA 1
ATOM 1847 C C . HIS A 1 231 ? -2.255 -1.566 24.979 1.00 94.88 231 HIS A C 1
ATOM 1849 O O . HIS A 1 231 ? -2.602 -1.719 26.147 1.00 94.88 231 HIS A O 1
ATOM 1855 N N . SER A 1 232 ? -3.102 -1.506 23.950 1.00 95.75 232 SER A N 1
ATOM 1856 C CA . SER A 1 232 ? -4.565 -1.548 24.026 1.00 95.75 232 SER A CA 1
ATOM 1857 C C . SER A 1 232 ? -5.161 -1.878 22.653 1.00 95.75 232 SER A C 1
ATOM 1859 O O . SER A 1 232 ? -4.470 -1.792 21.629 1.00 95.75 232 SER A O 1
ATOM 1861 N N . MET A 1 233 ? -6.448 -2.218 22.638 1.00 97.19 233 MET A N 1
ATOM 1862 C CA . MET A 1 233 ? -7.278 -2.369 21.452 1.00 97.19 233 MET A CA 1
ATOM 1863 C C . MET A 1 233 ? -7.188 -1.113 20.583 1.00 97.19 233 MET A C 1
ATOM 1865 O O . MET A 1 233 ? -7.291 0.024 21.055 1.00 97.19 233 MET A O 1
ATOM 1869 N N . ILE A 1 234 ? -7.064 -1.325 19.274 1.00 97.31 234 ILE A N 1
ATOM 1870 C CA . ILE A 1 234 ? -7.148 -0.265 18.267 1.00 97.31 234 ILE A CA 1
ATOM 1871 C C . ILE A 1 234 ? -8.406 -0.516 17.421 1.00 97.31 234 ILE A C 1
ATOM 1873 O O . ILE A 1 234 ? -8.317 -1.193 16.399 1.00 97.31 234 ILE A O 1
ATOM 1877 N N . PRO A 1 235 ? -9.585 0.010 17.814 1.00 95.75 235 PRO A N 1
ATOM 1878 C CA . PRO A 1 235 ? -10.876 -0.400 17.252 1.00 95.75 235 PRO A CA 1
ATOM 1879 C C . PRO A 1 235 ? -11.207 0.304 15.924 1.00 95.75 235 PRO A C 1
ATOM 1881 O O . PRO A 1 235 ? -12.252 0.944 15.765 1.00 95.75 235 PRO A O 1
ATOM 1884 N N . LEU A 1 236 ? -10.277 0.260 14.972 1.00 93.06 236 LEU A N 1
ATOM 1885 C CA . LEU A 1 236 ? -10.418 0.862 13.650 1.00 93.06 236 LEU A CA 1
ATOM 1886 C C . LEU A 1 236 ? -11.404 0.059 12.793 1.00 93.06 236 LEU A C 1
ATOM 1888 O O . LEU A 1 236 ? -11.037 -0.984 12.262 1.00 93.06 236 LEU A O 1
ATOM 1892 N N . GLY A 1 237 ? -12.614 0.589 12.587 1.00 85.19 237 GLY A N 1
ATOM 1893 C CA . GLY A 1 237 ? -13.560 0.021 11.625 1.00 85.19 237 GLY A CA 1
ATOM 1894 C C . GLY A 1 237 ? -12.994 -0.096 10.206 1.00 85.19 237 GLY A C 1
ATOM 1895 O O . GLY A 1 237 ? -12.253 0.782 9.744 1.00 85.19 237 GLY A O 1
ATOM 1896 N N . SER A 1 238 ? -13.372 -1.161 9.504 1.00 82.31 238 SER A N 1
ATOM 1897 C CA . SER A 1 238 ? -12.858 -1.597 8.203 1.00 82.31 238 SER A CA 1
ATOM 1898 C C . SER A 1 238 ? -11.351 -1.928 8.170 1.00 82.31 238 SER A C 1
ATOM 1900 O O . SER A 1 238 ? -10.783 -2.020 7.071 1.00 82.31 238 SER A O 1
ATOM 1902 N N . CYS A 1 239 ? -10.695 -2.101 9.322 1.00 82.44 239 CYS A N 1
ATOM 1903 C CA . CYS A 1 239 ? -9.262 -2.432 9.405 1.00 82.44 239 CYS A CA 1
ATOM 1904 C C . CYS A 1 239 ? -8.981 -3.768 10.095 1.00 82.44 239 CYS A C 1
ATOM 1906 O O . CYS A 1 239 ? -7.911 -4.327 9.870 1.00 82.44 239 CYS A O 1
ATOM 1908 N N . THR A 1 240 ? -9.914 -4.249 10.916 1.00 87.75 240 THR A N 1
ATOM 1909 C CA . THR A 1 240 ? -9.851 -5.537 11.608 1.00 87.75 240 THR A CA 1
ATOM 1910 C C . THR A 1 240 ? -8.526 -5.803 12.317 1.00 87.75 240 THR A C 1
ATOM 1912 O O . THR A 1 240 ? -7.770 -6.719 11.992 1.00 87.75 240 THR A O 1
ATOM 1915 N N . MET A 1 241 ? -8.238 -4.960 13.310 1.00 90.38 241 MET A N 1
ATOM 1916 C CA . MET A 1 241 ? -7.008 -4.978 14.108 1.00 90.38 241 MET A CA 1
ATOM 1917 C C . MET A 1 241 ? -6.956 -6.162 15.092 1.00 90.38 241 MET A C 1
ATOM 1919 O O . MET A 1 241 ? -6.921 -5.971 16.303 1.00 90.38 241 MET A O 1
ATOM 1923 N N . LYS A 1 242 ? -6.982 -7.388 14.561 1.00 89.00 242 LYS A N 1
ATOM 1924 C CA . LYS A 1 242 ? -6.966 -8.639 15.327 1.00 89.00 242 LYS A CA 1
ATOM 1925 C C . LYS A 1 242 ? -5.554 -9.046 15.743 1.00 89.00 242 LYS A C 1
ATOM 1927 O O . LYS A 1 242 ? -4.560 -8.435 15.349 1.00 89.00 242 LYS A O 1
ATOM 1932 N N . LEU A 1 243 ? -5.461 -10.131 16.507 1.00 88.44 243 LEU A N 1
ATOM 1933 C CA . LEU A 1 243 ? -4.189 -10.721 16.901 1.00 88.44 243 LEU A CA 1
ATOM 1934 C C . LEU A 1 243 ? -3.335 -11.085 15.675 1.00 88.44 243 LEU A C 1
ATOM 1936 O O . LEU A 1 243 ? -3.750 -11.858 14.817 1.00 88.44 243 LEU A O 1
ATOM 1940 N N . ASN A 1 244 ? -2.093 -10.603 15.659 1.00 87.31 244 ASN A N 1
ATOM 1941 C CA . ASN A 1 244 ? -1.031 -11.140 14.813 1.00 87.31 244 ASN A CA 1
ATOM 1942 C C . ASN A 1 244 ? -0.218 -12.138 15.648 1.00 87.31 244 ASN A C 1
ATOM 1944 O O . ASN A 1 244 ? 0.683 -11.742 16.395 1.00 87.31 244 ASN A O 1
ATOM 1948 N N . SER A 1 245 ? -0.568 -13.426 15.590 1.00 86.88 245 SER A N 1
ATOM 1949 C CA . SER A 1 245 ? 0.022 -14.428 16.484 1.00 86.88 245 SER A CA 1
ATOM 1950 C C . SER A 1 245 ? 1.514 -14.609 16.211 1.00 86.88 245 SER A C 1
ATOM 1952 O O . SER A 1 245 ? 1.951 -14.676 15.061 1.00 86.88 245 SER A O 1
ATOM 1954 N N . SER A 1 246 ? 2.320 -14.790 17.262 1.00 86.56 246 SER A N 1
ATOM 1955 C CA . SER A 1 246 ? 3.745 -15.111 17.102 1.00 86.56 246 SER A CA 1
ATOM 1956 C C . SER A 1 246 ? 3.954 -16.367 16.253 1.00 86.56 246 SER A C 1
ATOM 1958 O O . SER A 1 246 ? 4.866 -16.394 15.430 1.00 86.56 246 SER A O 1
ATOM 1960 N N . ALA A 1 247 ? 3.083 -17.375 16.388 1.00 87.56 247 ALA A N 1
ATOM 1961 C CA . ALA A 1 247 ? 3.159 -18.606 15.600 1.00 87.56 247 ALA A CA 1
ATOM 1962 C C . ALA A 1 247 ? 2.901 -18.369 14.101 1.00 87.56 247 ALA A C 1
ATOM 1964 O O . ALA A 1 247 ? 3.487 -19.054 13.266 1.00 87.56 247 ALA A O 1
ATOM 1965 N N . GLU A 1 248 ? 2.063 -17.388 13.759 1.00 87.25 248 GLU A N 1
ATOM 1966 C CA . GLU A 1 248 ? 1.774 -17.002 12.372 1.00 87.25 248 GLU A CA 1
ATOM 1967 C C . GLU A 1 248 ? 2.905 -16.159 11.770 1.00 87.25 248 GLU A C 1
ATOM 1969 O O . GLU A 1 248 ? 3.209 -16.296 10.588 1.00 87.25 248 GLU A O 1
ATOM 1974 N N . LEU A 1 249 ? 3.553 -15.311 12.578 1.00 86.62 249 LEU A N 1
ATOM 1975 C CA . LEU A 1 249 ? 4.645 -14.435 12.138 1.00 86.62 249 LEU A CA 1
ATOM 1976 C C . LEU A 1 249 ? 5.997 -15.153 12.032 1.00 86.62 249 LEU A C 1
ATOM 1978 O O . LEU A 1 249 ? 6.810 -14.782 11.191 1.00 86.62 249 LEU A O 1
ATOM 1982 N N . THR A 1 250 ? 6.243 -16.178 12.852 1.00 87.75 250 THR A N 1
ATOM 1983 C CA . THR A 1 250 ? 7.524 -16.913 12.908 1.00 87.75 250 THR A CA 1
ATOM 1984 C C . THR A 1 250 ? 8.048 -17.338 11.521 1.00 87.75 250 THR A C 1
ATOM 1986 O O . THR A 1 250 ? 9.216 -17.069 11.211 1.00 87.75 250 THR A O 1
ATOM 1989 N N . PRO A 1 251 ? 7.230 -17.947 10.634 1.00 90.50 251 PRO A N 1
ATOM 1990 C CA . PRO A 1 251 ? 7.735 -18.494 9.378 1.00 90.50 251 PRO A CA 1
ATOM 1991 C C . PRO A 1 251 ? 8.245 -17.445 8.389 1.00 90.50 251 PRO A C 1
ATOM 1993 O O . PRO A 1 251 ? 9.065 -17.773 7.536 1.00 90.50 251 PRO A O 1
ATOM 1996 N N . ILE A 1 252 ? 7.825 -16.179 8.492 1.00 88.44 252 ILE A N 1
ATOM 1997 C CA . ILE A 1 252 ? 8.152 -15.165 7.473 1.00 88.44 252 ILE A CA 1
ATOM 1998 C C . ILE A 1 252 ? 9.639 -14.779 7.453 1.00 88.44 252 ILE A C 1
ATOM 2000 O O . ILE A 1 252 ? 10.090 -14.134 6.512 1.00 88.44 252 ILE A O 1
ATOM 2004 N N . THR A 1 253 ? 10.408 -15.184 8.472 1.00 86.56 253 THR A N 1
ATOM 2005 C CA . THR A 1 253 ? 11.871 -14.995 8.536 1.00 86.56 253 THR A CA 1
ATOM 2006 C C . THR A 1 253 ? 12.676 -16.280 8.397 1.00 86.56 253 THR A C 1
ATOM 2008 O O . THR A 1 253 ? 13.908 -16.251 8.458 1.00 86.56 253 THR A O 1
ATOM 2011 N N . TRP A 1 254 ? 12.014 -17.417 8.176 1.00 89.31 254 TRP A N 1
ATOM 2012 C CA . TRP A 1 254 ? 12.717 -18.643 7.818 1.00 89.31 254 TRP A CA 1
ATOM 2013 C C . TRP A 1 254 ? 13.384 -18.459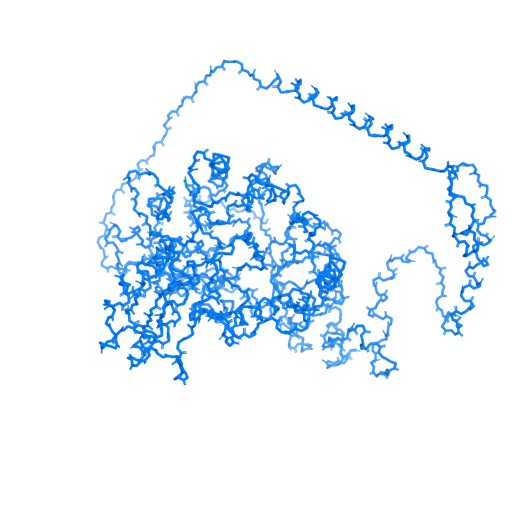 6.463 1.00 89.31 254 TRP A C 1
ATOM 2015 O O . TRP A 1 254 ? 12.794 -17.897 5.541 1.00 89.31 254 TRP A O 1
ATOM 2025 N N . ARG A 1 255 ? 14.621 -18.939 6.326 1.00 91.12 255 ARG A N 1
ATOM 2026 C CA . ARG A 1 255 ? 15.410 -18.753 5.097 1.00 91.12 255 ARG A CA 1
ATOM 2027 C C . ARG A 1 255 ? 14.725 -19.398 3.894 1.00 91.12 255 ARG A C 1
ATOM 2029 O O . ARG A 1 255 ? 14.831 -18.890 2.786 1.00 91.12 255 ARG A O 1
ATOM 2036 N N . GLU A 1 256 ? 14.002 -20.480 4.140 1.00 92.69 256 GLU A N 1
ATOM 2037 C CA . GLU A 1 256 ? 13.206 -21.244 3.186 1.00 92.69 256 GLU A CA 1
ATOM 2038 C C . GLU A 1 256 ? 12.047 -20.431 2.584 1.00 92.69 256 GLU A C 1
ATOM 2040 O O . GLU A 1 256 ? 11.589 -20.757 1.492 1.00 92.69 256 GLU A O 1
ATOM 2045 N N . PHE A 1 257 ? 11.603 -19.366 3.263 1.00 91.56 257 PHE A N 1
ATOM 2046 C CA . PHE A 1 257 ? 10.641 -18.396 2.741 1.00 91.56 257 PHE A CA 1
ATOM 2047 C C . PHE A 1 257 ? 11.337 -17.085 2.333 1.00 91.56 257 PHE A C 1
ATOM 2049 O O . PHE A 1 257 ? 11.250 -16.657 1.186 1.00 91.56 257 PHE A O 1
ATOM 2056 N N . ALA A 1 258 ? 12.083 -16.460 3.243 1.00 87.69 258 ALA A N 1
ATOM 2057 C CA . ALA A 1 258 ? 12.643 -15.124 3.048 1.00 87.69 258 ALA A CA 1
ATOM 2058 C C . ALA A 1 258 ? 13.742 -15.047 1.969 1.00 87.69 258 ALA A C 1
ATOM 2060 O O . ALA A 1 258 ? 13.832 -14.046 1.264 1.00 87.69 258 ALA A O 1
ATOM 2061 N N . ASN A 1 259 ? 14.557 -16.097 1.799 1.00 92.69 259 ASN A N 1
ATOM 2062 C CA . ASN A 1 259 ? 15.771 -16.042 0.973 1.00 92.69 259 ASN A CA 1
ATOM 2063 C C . ASN A 1 259 ? 15.617 -16.766 -0.374 1.00 92.69 259 ASN A C 1
ATOM 2065 O O . ASN A 1 259 ? 16.592 -17.296 -0.915 1.00 92.69 259 ASN A O 1
ATOM 2069 N N . ILE A 1 260 ? 14.402 -16.802 -0.924 1.00 90.69 260 ILE A N 1
ATOM 2070 C CA . ILE A 1 260 ? 14.124 -17.382 -2.239 1.00 90.69 260 ILE A CA 1
ATOM 2071 C C . ILE A 1 260 ? 13.868 -16.258 -3.238 1.00 90.69 260 ILE A C 1
ATOM 2073 O O . ILE A 1 260 ? 12.913 -15.494 -3.113 1.00 90.69 260 ILE A O 1
ATOM 2077 N N . HIS A 1 261 ? 14.715 -16.165 -4.264 1.00 93.56 261 HIS A N 1
ATOM 2078 C CA . HIS A 1 261 ? 14.504 -15.197 -5.336 1.00 93.56 261 HIS A CA 1
ATOM 2079 C C . HIS A 1 261 ? 13.180 -15.506 -6.071 1.00 93.56 261 HIS A C 1
ATOM 2081 O O . HIS A 1 261 ? 12.939 -16.663 -6.421 1.00 93.56 261 HIS A O 1
ATOM 2087 N N . PRO A 1 262 ? 12.322 -14.511 -6.376 1.00 92.19 262 PRO A N 1
ATOM 2088 C CA . PRO A 1 262 ? 10.974 -14.750 -6.909 1.00 92.19 262 PRO A CA 1
ATOM 2089 C C . PRO A 1 262 ? 10.950 -15.438 -8.282 1.00 92.19 262 PRO A C 1
ATOM 2091 O O . PRO A 1 262 ? 9.902 -15.922 -8.702 1.00 92.19 262 PRO A O 1
ATOM 2094 N N . PHE A 1 263 ? 12.088 -15.469 -8.986 1.00 94.12 263 PHE A N 1
ATOM 2095 C CA . PHE A 1 263 ? 12.242 -16.067 -10.318 1.00 94.12 263 PHE A CA 1
ATOM 2096 C C . PHE A 1 263 ? 13.156 -17.304 -10.354 1.00 94.12 263 PHE A C 1
ATOM 2098 O O . PHE A 1 263 ? 13.696 -17.624 -11.413 1.00 94.12 263 PHE A O 1
ATOM 2105 N N . VAL A 1 264 ? 13.381 -17.986 -9.223 1.00 92.25 264 VAL A N 1
ATOM 2106 C CA . VAL A 1 264 ? 14.075 -19.286 -9.255 1.00 92.25 264 VAL A CA 1
ATOM 2107 C C . VAL A 1 264 ? 13.306 -20.303 -10.117 1.00 92.25 264 VAL A C 1
ATOM 2109 O O . VAL A 1 264 ? 12.077 -20.222 -10.222 1.00 92.25 264 VAL A O 1
ATOM 2112 N N . PRO A 1 265 ? 13.995 -21.292 -10.716 1.00 95.12 265 PRO A N 1
ATOM 2113 C CA . PRO A 1 265 ? 13.347 -22.480 -11.261 1.00 95.12 265 PRO A CA 1
ATOM 2114 C C . PRO A 1 265 ? 12.352 -23.099 -10.263 1.00 95.12 265 PRO A C 1
ATOM 2116 O O . PRO A 1 265 ? 12.613 -23.165 -9.062 1.00 95.12 265 PRO A O 1
ATOM 2119 N N . LEU A 1 266 ? 11.182 -23.534 -10.747 1.00 92.25 266 LEU A N 1
ATOM 2120 C CA . LEU A 1 266 ? 10.072 -23.945 -9.872 1.00 92.25 266 LEU A CA 1
ATOM 2121 C C . LEU A 1 266 ? 10.388 -25.176 -9.011 1.00 92.25 266 LEU A C 1
ATOM 2123 O O . LEU A 1 266 ? 9.787 -25.350 -7.953 1.00 92.25 266 LEU A O 1
ATOM 2127 N N . ASP A 1 267 ? 11.319 -26.028 -9.430 1.00 95.06 267 ASP A N 1
ATOM 2128 C CA . ASP A 1 267 ? 11.823 -27.162 -8.646 1.00 95.06 267 ASP A CA 1
ATOM 2129 C C . ASP A 1 267 ? 12.534 -26.728 -7.350 1.00 95.06 267 ASP A C 1
ATOM 2131 O O . ASP A 1 267 ? 12.505 -27.466 -6.368 1.00 95.06 267 ASP A O 1
ATOM 2135 N N . GLN A 1 268 ? 13.062 -25.502 -7.288 1.00 94.25 268 GLN A N 1
ATOM 2136 C CA . GLN A 1 268 ? 13.646 -24.908 -6.077 1.00 94.25 268 GLN A CA 1
ATOM 2137 C C . GLN A 1 268 ? 12.594 -24.300 -5.136 1.00 94.25 268 GLN A C 1
ATOM 2139 O O . GLN A 1 268 ? 12.892 -24.010 -3.981 1.00 94.25 268 GLN A O 1
ATOM 2144 N N . ALA A 1 269 ? 11.354 -24.126 -5.604 1.00 96.25 269 ALA A N 1
ATOM 2145 C CA . ALA A 1 269 ? 10.270 -23.464 -4.875 1.00 96.25 269 ALA A CA 1
ATOM 2146 C C . ALA A 1 269 ? 9.064 -24.389 -4.614 1.00 96.25 269 ALA A C 1
ATOM 2148 O O . ALA A 1 269 ? 7.935 -23.920 -4.466 1.00 96.25 269 ALA A O 1
ATOM 2149 N N . GLN A 1 270 ? 9.270 -25.711 -4.542 1.00 97.06 270 GLN A N 1
ATOM 2150 C CA . GLN A 1 270 ? 8.176 -26.677 -4.339 1.00 97.06 270 GLN A CA 1
ATOM 2151 C C . GLN A 1 270 ? 7.421 -26.473 -3.015 1.00 97.06 270 GLN A C 1
ATOM 2153 O O . GLN A 1 270 ? 6.206 -26.654 -2.978 1.00 97.06 270 GLN A O 1
ATOM 2158 N N . GLY A 1 271 ? 8.107 -26.026 -1.954 1.00 95.88 271 GLY A N 1
ATOM 2159 C CA . GLY A 1 271 ? 7.460 -25.662 -0.687 1.00 95.88 271 GLY A CA 1
ATOM 2160 C C . GLY A 1 271 ? 6.449 -24.524 -0.857 1.00 95.88 271 GLY A C 1
ATOM 2161 O O . GLY A 1 271 ? 5.306 -24.638 -0.417 1.00 95.88 271 GLY A O 1
ATOM 2162 N N . TYR A 1 272 ? 6.824 -23.478 -1.598 1.00 97.06 272 TYR A N 1
ATOM 2163 C CA . TYR A 1 272 ? 5.907 -22.406 -1.988 1.00 97.06 272 TYR A CA 1
ATOM 2164 C C . TYR A 1 272 ? 4.754 -22.913 -2.860 1.00 97.06 272 TYR A C 1
ATOM 2166 O O . TYR A 1 272 ? 3.608 -22.539 -2.634 1.00 97.06 272 TYR A O 1
ATOM 2174 N N . GLN A 1 273 ? 5.021 -23.802 -3.824 1.00 95.88 273 GLN A N 1
ATOM 2175 C CA . GLN A 1 273 ? 3.963 -24.374 -4.666 1.00 95.88 273 GLN A CA 1
ATOM 2176 C C . GLN A 1 273 ? 2.922 -25.145 -3.847 1.00 95.88 273 GLN A C 1
ATOM 2178 O O . GLN A 1 273 ? 1.730 -25.055 -4.139 1.00 95.88 273 GLN A O 1
ATOM 2183 N N . GLN A 1 274 ? 3.351 -25.887 -2.824 1.00 96.62 274 GLN A N 1
ATOM 2184 C CA . GLN A 1 274 ? 2.433 -26.579 -1.923 1.00 96.62 274 GLN A CA 1
ATOM 2185 C C . GLN A 1 274 ? 1.633 -25.585 -1.070 1.00 96.62 274 GLN A C 1
ATOM 2187 O O . GLN A 1 274 ? 0.408 -25.686 -1.027 1.00 96.62 274 GLN A O 1
ATOM 2192 N N . LEU A 1 275 ? 2.299 -24.577 -0.490 1.00 96.31 275 LEU A N 1
ATOM 2193 C CA . LEU A 1 275 ? 1.650 -23.494 0.259 1.00 96.31 275 LEU A CA 1
ATOM 2194 C C . LEU A 1 275 ? 0.540 -22.822 -0.561 1.00 96.31 275 LEU A C 1
ATOM 2196 O O . LEU A 1 275 ? -0.572 -22.653 -0.067 1.00 96.31 275 LEU A O 1
ATOM 2200 N N . PHE A 1 276 ? 0.822 -22.462 -1.816 1.00 95.06 276 PHE A N 1
ATOM 2201 C CA . PHE A 1 276 ? -0.155 -21.800 -2.682 1.00 95.06 276 PHE A CA 1
ATOM 2202 C C . PHE A 1 276 ? -1.357 -22.695 -2.980 1.00 95.06 276 PHE A C 1
ATOM 2204 O O . PHE A 1 276 ? -2.481 -22.208 -2.947 1.00 95.06 276 PHE A O 1
ATOM 2211 N N . LYS A 1 277 ? -1.142 -23.990 -3.241 1.00 94.75 277 LYS A N 1
ATOM 2212 C CA . LYS A 1 277 ? -2.231 -24.945 -3.500 1.00 94.75 277 LYS A CA 1
ATOM 2213 C C . LYS A 1 277 ? -3.126 -25.133 -2.282 1.00 94.75 277 LYS A C 1
ATOM 2215 O O . LYS A 1 277 ? -4.346 -25.136 -2.420 1.00 94.75 277 LYS A O 1
ATOM 2220 N N . ASP A 1 278 ? -2.524 -25.289 -1.106 1.00 94.25 278 ASP A N 1
ATOM 2221 C CA . ASP A 1 278 ? -3.272 -25.491 0.133 1.00 94.25 278 ASP A CA 1
ATOM 2222 C C . ASP A 1 278 ? -4.079 -24.245 0.487 1.00 94.25 278 ASP A C 1
ATOM 2224 O O . ASP A 1 278 ? -5.272 -24.345 0.765 1.00 94.25 278 ASP A O 1
ATOM 2228 N N . LEU A 1 279 ? -3.449 -23.071 0.402 1.00 90.75 279 LEU A N 1
ATOM 2229 C CA . LEU A 1 279 ? -4.112 -21.806 0.681 1.00 90.75 279 LEU A CA 1
ATOM 2230 C C . LEU A 1 279 ? -5.194 -21.489 -0.363 1.00 90.75 279 LEU A C 1
ATOM 2232 O O . LEU A 1 279 ? -6.275 -21.055 0.013 1.00 90.75 279 LEU A O 1
ATOM 2236 N N . GLU A 1 280 ? -4.953 -21.737 -1.659 1.00 90.56 280 GLU A N 1
ATOM 2237 C CA . GLU A 1 280 ? -5.972 -21.577 -2.712 1.00 90.56 280 GLU A CA 1
ATOM 2238 C C . GLU A 1 280 ? -7.187 -22.451 -2.409 1.00 90.56 280 GLU A C 1
ATOM 2240 O O . GLU A 1 280 ? -8.312 -21.960 -2.439 1.00 90.56 280 GLU A O 1
ATOM 2245 N N . LYS A 1 281 ? -6.963 -23.726 -2.076 1.00 90.25 281 LYS A N 1
ATOM 2246 C CA . LYS A 1 281 ? -8.037 -24.663 -1.752 1.00 90.25 281 LYS A CA 1
ATOM 2247 C C . LYS A 1 281 ? -8.866 -24.181 -0.564 1.00 90.25 281 LYS A C 1
ATOM 2249 O O . LYS A 1 281 ? -10.091 -24.160 -0.658 1.00 90.25 281 LYS A O 1
ATOM 2254 N N . ASP A 1 282 ? -8.211 -23.809 0.533 1.00 83.94 282 ASP A N 1
ATOM 2255 C CA . ASP A 1 282 ? -8.909 -23.367 1.740 1.00 83.94 282 ASP A CA 1
ATOM 2256 C C . ASP A 1 282 ? -9.716 -22.087 1.476 1.00 83.94 282 ASP A C 1
ATOM 2258 O O . ASP A 1 282 ? -10.859 -21.958 1.905 1.00 83.94 282 ASP A O 1
ATOM 2262 N N . LEU A 1 283 ? -9.155 -21.145 0.719 1.00 83.44 283 LEU A N 1
ATOM 2263 C CA . LEU A 1 283 ? -9.838 -19.900 0.378 1.00 83.44 283 LEU A CA 1
ATOM 2264 C C . LEU A 1 283 ? -10.993 -20.107 -0.598 1.00 83.44 283 LEU A C 1
ATOM 2266 O O . LEU A 1 283 ? -12.017 -19.443 -0.454 1.00 83.44 283 LEU A O 1
ATOM 2270 N N . CYS A 1 284 ? -10.866 -21.017 -1.565 1.00 81.94 284 CYS A N 1
ATOM 2271 C CA . CYS A 1 284 ? -11.977 -21.419 -2.425 1.00 81.94 284 CYS A CA 1
ATOM 2272 C C . CYS A 1 284 ? -13.141 -21.971 -1.593 1.00 81.94 284 CYS A C 1
ATOM 2274 O O . CYS A 1 284 ? -14.282 -21.577 -1.825 1.00 81.94 284 CYS A O 1
ATOM 2276 N N . GLU A 1 285 ? -12.857 -22.800 -0.585 1.00 81.44 285 GLU A N 1
ATOM 2277 C CA . GLU A 1 285 ? -13.875 -23.314 0.340 1.00 81.44 285 GLU A CA 1
ATOM 2278 C C . GLU A 1 285 ? -14.533 -22.183 1.149 1.00 81.44 285 GLU A C 1
ATOM 2280 O O . GLU A 1 285 ? -15.756 -22.092 1.203 1.00 81.44 285 GLU A O 1
ATOM 2285 N N . ILE A 1 286 ? -13.734 -21.268 1.715 1.00 77.00 286 ILE A N 1
ATOM 2286 C CA . ILE A 1 286 ? -14.227 -20.139 2.528 1.00 77.00 286 ILE A CA 1
ATOM 2287 C C . ILE A 1 286 ? -15.102 -19.178 1.709 1.00 77.00 286 ILE A C 1
ATOM 2289 O O . ILE A 1 286 ? -16.081 -18.632 2.213 1.00 77.00 286 ILE A O 1
ATOM 2293 N N . THR A 1 287 ? -14.732 -18.924 0.455 1.00 75.44 287 THR A N 1
ATOM 2294 C CA . THR A 1 287 ? -15.344 -17.867 -0.372 1.00 75.44 287 THR A CA 1
ATOM 2295 C C . THR A 1 287 ? -16.377 -18.381 -1.373 1.00 75.44 287 THR A C 1
ATOM 2297 O O . THR A 1 287 ? -17.139 -17.590 -1.939 1.00 75.44 287 THR A O 1
ATOM 2300 N N . GLY A 1 288 ? -16.395 -19.689 -1.636 1.00 76.38 288 GLY A N 1
ATOM 2301 C CA . GLY A 1 288 ? -17.188 -20.306 -2.696 1.00 76.38 288 GLY A CA 1
ATOM 2302 C C . GLY A 1 288 ? -16.709 -19.976 -4.118 1.00 76.38 288 GLY A C 1
ATOM 2303 O O . GLY A 1 288 ? -17.500 -20.083 -5.059 1.00 76.38 288 GLY A O 1
ATOM 2304 N N . TYR A 1 289 ? -15.460 -19.528 -4.299 1.00 75.75 289 TYR A N 1
ATOM 2305 C CA . TYR A 1 289 ? -14.852 -19.376 -5.628 1.00 75.75 289 TYR A CA 1
ATOM 2306 C C . TYR A 1 289 ? -14.237 -20.675 -6.139 1.00 75.75 289 TYR A C 1
ATOM 2308 O O . TYR A 1 289 ? -13.834 -21.537 -5.369 1.00 75.75 289 TYR A O 1
ATOM 2316 N N . ASP A 1 290 ? -14.103 -20.779 -7.462 1.00 79.00 290 ASP A N 1
ATOM 2317 C CA . ASP A 1 290 ? -13.449 -21.926 -8.098 1.00 79.00 290 ASP A CA 1
ATOM 2318 C C . ASP A 1 290 ? -11.909 -21.796 -8.124 1.00 79.00 290 ASP A C 1
ATOM 2320 O O . ASP A 1 290 ? -11.203 -22.803 -8.194 1.00 79.00 290 ASP A O 1
ATOM 2324 N N . LYS A 1 291 ? -11.382 -20.560 -8.115 1.00 83.19 291 LYS A N 1
ATOM 2325 C CA . LYS A 1 291 ? -9.952 -20.243 -8.278 1.00 83.19 291 LYS A CA 1
ATOM 2326 C C . LYS A 1 291 ? -9.537 -18.974 -7.538 1.00 83.19 291 LYS A C 1
ATOM 2328 O O . LYS A 1 291 ? -10.309 -18.016 -7.484 1.00 83.19 291 LYS A O 1
ATOM 2333 N N . ILE A 1 292 ? -8.284 -18.939 -7.074 1.00 86.88 292 ILE A N 1
ATOM 2334 C CA . ILE A 1 292 ? -7.679 -17.781 -6.399 1.00 86.88 292 ILE A CA 1
ATOM 2335 C C . ILE A 1 292 ? -6.400 -17.344 -7.118 1.00 86.88 292 ILE A C 1
ATOM 2337 O O . ILE A 1 292 ? -5.595 -18.154 -7.566 1.00 86.88 292 ILE A O 1
ATOM 2341 N N . SER A 1 293 ? -6.187 -16.030 -7.202 1.00 89.44 293 SER A N 1
ATOM 2342 C CA . SER A 1 293 ? -4.927 -15.442 -7.661 1.00 89.44 293 SER A CA 1
ATOM 2343 C C . SER A 1 293 ? -4.263 -14.678 -6.519 1.00 89.44 293 SER A C 1
ATOM 2345 O O . SER A 1 293 ? -4.814 -13.685 -6.053 1.00 89.44 293 SER A O 1
ATOM 2347 N N . PHE A 1 294 ? -3.042 -15.074 -6.148 1.00 91.62 294 PHE A N 1
ATOM 2348 C CA . PHE A 1 294 ? -2.222 -14.386 -5.138 1.00 91.62 294 PHE A CA 1
ATOM 2349 C C . PHE A 1 294 ? -1.339 -13.263 -5.703 1.00 91.62 294 PHE A C 1
ATOM 2351 O O . PHE A 1 294 ? -0.561 -12.665 -4.969 1.00 91.62 294 PHE A O 1
ATOM 2358 N N . GLN A 1 295 ? -1.415 -12.975 -7.007 1.00 92.12 295 GLN A N 1
ATOM 2359 C CA . GLN A 1 295 ? -0.601 -11.917 -7.612 1.00 92.12 295 GLN A CA 1
ATOM 2360 C C . GLN A 1 295 ? -0.876 -10.513 -7.026 1.00 92.12 295 GLN A C 1
ATOM 2362 O O . GLN A 1 295 ? 0.096 -9.804 -6.766 1.00 92.12 295 GLN A O 1
ATOM 2367 N N . PRO A 1 296 ? -2.139 -10.081 -6.801 1.00 90.75 296 PRO A N 1
ATOM 2368 C CA . PRO A 1 296 ? -2.417 -8.756 -6.253 1.00 90.75 296 PRO A CA 1
ATOM 2369 C C . PRO A 1 296 ? -1.864 -8.587 -4.830 1.00 90.75 296 PRO A C 1
ATOM 2371 O O . PRO A 1 296 ? -2.287 -9.262 -3.900 1.00 90.75 296 PRO A O 1
ATOM 2374 N N . ASN A 1 297 ? -0.953 -7.632 -4.650 1.00 88.00 297 ASN A N 1
ATOM 2375 C CA . ASN A 1 297 ? -0.239 -7.364 -3.393 1.00 88.00 297 ASN A CA 1
ATOM 2376 C C . ASN A 1 297 ? -0.888 -6.285 -2.500 1.00 88.00 297 ASN A C 1
ATOM 2378 O O . ASN A 1 297 ? -0.238 -5.725 -1.622 1.00 88.00 297 ASN A O 1
ATOM 2382 N N . SER A 1 298 ? -2.164 -5.966 -2.728 1.00 83.44 298 SER A N 1
ATOM 2383 C CA . SER A 1 298 ? -3.015 -5.181 -1.820 1.00 83.44 298 SER A CA 1
ATOM 2384 C C . SER A 1 298 ? -4.491 -5.386 -2.172 1.00 83.44 298 SER A C 1
ATOM 2386 O O . SER A 1 298 ? -4.810 -5.768 -3.301 1.00 83.44 298 SER A O 1
ATOM 2388 N N . GLY A 1 299 ? -5.411 -5.054 -1.259 1.00 78.75 299 GLY A N 1
ATOM 2389 C CA . GLY A 1 299 ? -6.852 -5.107 -1.546 1.00 78.75 299 GLY A CA 1
ATOM 2390 C C . GLY A 1 299 ? -7.260 -4.239 -2.747 1.00 78.75 299 GLY A C 1
ATOM 2391 O O . GLY A 1 299 ? -8.002 -4.691 -3.615 1.00 78.75 299 GLY A O 1
ATOM 2392 N N . ALA A 1 300 ? -6.694 -3.033 -2.873 1.00 77.88 300 ALA A N 1
ATOM 2393 C CA . ALA A 1 300 ? -6.949 -2.147 -4.012 1.00 77.88 300 ALA A CA 1
ATOM 2394 C C . ALA A 1 300 ? -6.434 -2.727 -5.345 1.00 77.88 300 ALA A C 1
ATOM 2396 O O . ALA A 1 300 ? -7.084 -2.595 -6.383 1.00 77.88 300 ALA A O 1
ATOM 2397 N N . GLN A 1 301 ? -5.289 -3.416 -5.329 1.00 80.94 301 GLN A N 1
ATOM 2398 C CA . GLN A 1 301 ? -4.812 -4.163 -6.496 1.00 80.94 301 GLN A CA 1
ATOM 2399 C C . GLN A 1 301 ? -5.706 -5.358 -6.818 1.00 80.94 301 GLN A C 1
ATOM 2401 O O . GLN A 1 301 ? -5.911 -5.645 -7.995 1.00 80.94 301 GLN A O 1
ATOM 2406 N N . GLY A 1 302 ? -6.267 -6.024 -5.805 1.00 80.94 302 GLY A N 1
ATOM 2407 C CA . GLY A 1 302 ? -7.285 -7.056 -5.992 1.00 80.94 302 GLY A CA 1
ATOM 2408 C C . GLY A 1 302 ? -8.509 -6.504 -6.722 1.00 80.94 302 GLY A C 1
ATOM 2409 O O . GLY A 1 302 ? -8.986 -7.121 -7.672 1.00 80.94 302 GLY A O 1
ATOM 2410 N N . GLU A 1 303 ? -8.978 -5.312 -6.336 1.00 79.25 303 GLU A N 1
ATOM 2411 C CA . GLU A 1 303 ? -10.150 -4.66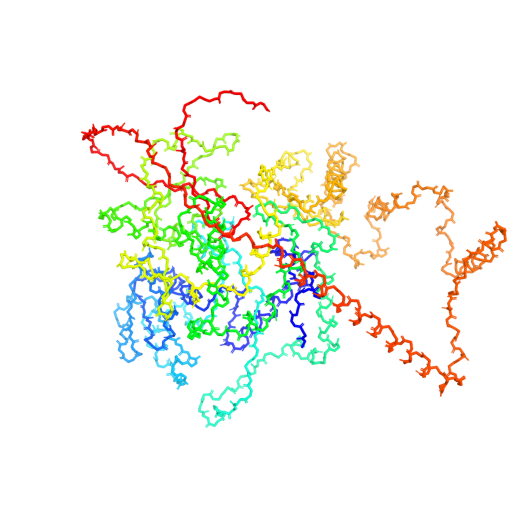6 -6.945 1.00 79.25 303 GLU A CA 1
ATOM 2412 C C . GLU A 1 303 ? -9.869 -4.329 -8.410 1.00 79.25 303 GLU A C 1
ATOM 2414 O O . GLU A 1 303 ? -10.656 -4.668 -9.295 1.00 79.25 303 GLU A O 1
ATOM 2419 N N . TYR A 1 304 ? -8.712 -3.717 -8.678 1.00 87.44 304 TYR A N 1
ATOM 2420 C CA . TYR A 1 304 ? -8.252 -3.437 -10.035 1.00 87.44 304 TYR A CA 1
ATOM 2421 C C . TYR A 1 304 ? -8.127 -4.718 -10.876 1.00 87.44 304 TYR A C 1
ATOM 2423 O O . TYR A 1 304 ? -8.634 -4.757 -11.997 1.00 87.44 304 TYR A O 1
ATOM 2431 N N . ALA A 1 305 ? -7.508 -5.775 -10.340 1.00 83.69 305 ALA A N 1
ATOM 2432 C CA . ALA A 1 305 ? -7.337 -7.049 -11.034 1.00 83.69 305 ALA A CA 1
ATOM 2433 C C . ALA A 1 305 ? -8.684 -7.721 -11.343 1.00 83.69 305 ALA A C 1
ATOM 2435 O O . ALA A 1 305 ? -8.899 -8.162 -12.469 1.00 83.69 305 ALA A O 1
ATOM 2436 N N . GLY A 1 306 ? -9.616 -7.745 -10.386 1.00 82.31 306 GLY A N 1
ATOM 2437 C CA . GLY A 1 306 ? -10.958 -8.295 -10.587 1.00 82.31 306 GLY A CA 1
ATOM 2438 C C . GLY A 1 306 ? -11.743 -7.541 -11.664 1.00 82.31 306 GLY A C 1
ATOM 2439 O O . GLY A 1 306 ? -12.316 -8.155 -12.564 1.00 82.31 306 GLY A O 1
ATOM 2440 N N . LEU A 1 307 ? -11.713 -6.205 -11.635 1.00 84.12 307 LEU A N 1
ATOM 2441 C CA . LEU A 1 307 ? -12.368 -5.365 -12.645 1.00 84.12 307 LEU A CA 1
ATOM 2442 C C . LEU A 1 307 ? -11.732 -5.521 -14.034 1.00 84.12 307 LEU A C 1
ATOM 2444 O O . LEU A 1 307 ? -12.443 -5.596 -15.038 1.00 84.12 307 LEU A O 1
ATOM 2448 N N . ALA A 1 308 ? -10.404 -5.614 -14.103 1.00 85.31 308 ALA A N 1
ATOM 2449 C CA . ALA A 1 308 ? -9.689 -5.872 -15.347 1.00 85.31 308 ALA A CA 1
ATOM 2450 C C . ALA A 1 308 ? -10.009 -7.268 -15.914 1.00 85.31 308 ALA A C 1
ATOM 2452 O O . ALA A 1 308 ? -10.248 -7.384 -17.115 1.00 85.31 308 ALA A O 1
ATOM 2453 N N . ALA A 1 309 ? -10.107 -8.301 -15.068 1.00 83.56 309 ALA A N 1
ATOM 2454 C CA . ALA A 1 309 ? -10.506 -9.652 -15.472 1.00 83.56 309 ALA A CA 1
ATOM 2455 C C . ALA A 1 309 ? -11.931 -9.673 -16.044 1.00 83.56 309 ALA A C 1
ATOM 2457 O O . ALA A 1 309 ? -12.177 -10.281 -17.084 1.00 83.56 309 ALA A O 1
ATOM 2458 N N . ILE A 1 310 ? -12.862 -8.943 -15.422 1.00 81.00 310 ILE A N 1
ATOM 2459 C CA . ILE A 1 310 ? -14.230 -8.781 -15.936 1.00 81.00 310 ILE A CA 1
ATOM 2460 C C . ILE A 1 310 ? -14.222 -8.096 -17.298 1.00 81.00 310 ILE A C 1
ATOM 2462 O O . ILE A 1 310 ? -14.883 -8.561 -18.224 1.00 81.00 310 ILE A O 1
ATOM 2466 N N . LYS A 1 311 ? -13.448 -7.021 -17.459 1.00 82.44 311 LYS A N 1
ATOM 2467 C CA . LYS A 1 311 ? -13.331 -6.321 -18.743 1.00 82.44 311 LYS A CA 1
ATOM 2468 C C . LYS A 1 311 ? -12.715 -7.220 -19.820 1.00 82.44 311 LYS A C 1
ATOM 2470 O O . LYS A 1 311 ? -13.200 -7.222 -20.948 1.00 82.44 311 LYS A O 1
ATOM 2475 N N . ALA A 1 312 ? -11.704 -8.020 -19.482 1.00 84.06 312 ALA A N 1
ATOM 2476 C CA . ALA A 1 312 ? -11.116 -9.004 -20.389 1.00 84.06 312 ALA A CA 1
ATOM 2477 C C . ALA A 1 312 ? -12.138 -10.076 -20.815 1.00 84.06 312 ALA A C 1
ATOM 2479 O O . ALA A 1 312 ? -12.295 -10.328 -22.010 1.00 84.06 312 ALA A O 1
ATOM 2480 N N . TYR A 1 313 ? -12.914 -10.608 -19.868 1.00 82.31 313 TYR A N 1
ATOM 2481 C CA . TYR A 1 313 ? -14.007 -11.543 -20.139 1.00 82.31 313 TYR A CA 1
ATOM 2482 C C . TYR A 1 313 ? -15.078 -10.951 -21.070 1.00 82.31 313 TYR A C 1
ATOM 2484 O O . TYR A 1 313 ? -15.444 -11.561 -22.077 1.00 82.31 313 TYR A O 1
ATOM 2492 N N . LEU A 1 314 ? -15.556 -9.737 -20.782 1.00 79.88 314 LEU A N 1
ATOM 2493 C CA . LEU A 1 314 ? -16.542 -9.052 -21.623 1.00 79.88 314 LEU A CA 1
ATOM 2494 C C . LEU A 1 314 ? -15.989 -8.802 -23.030 1.00 79.88 314 LEU A C 1
ATOM 2496 O O . LEU A 1 314 ? -16.697 -8.984 -24.022 1.00 79.88 314 LEU A O 1
ATOM 2500 N N . ASN A 1 315 ? -14.705 -8.453 -23.139 1.00 83.62 315 ASN A N 1
ATOM 2501 C CA . ASN A 1 315 ? -14.052 -8.257 -24.426 1.00 83.62 315 ASN A CA 1
ATOM 2502 C C . ASN A 1 315 ? -13.989 -9.539 -25.259 1.00 83.62 315 ASN A C 1
ATOM 2504 O O . ASN A 1 315 ? -14.197 -9.468 -26.473 1.00 83.62 315 ASN A O 1
ATOM 2508 N N . ALA A 1 316 ? -13.713 -10.678 -24.623 1.00 83.94 316 ALA A N 1
ATOM 2509 C CA . ALA A 1 316 ? -13.679 -11.983 -25.273 1.00 83.94 316 ALA A CA 1
ATOM 2510 C C . ALA A 1 316 ? -15.070 -12.440 -25.737 1.00 83.94 316 ALA A C 1
ATOM 2512 O O . ALA A 1 316 ? -15.192 -13.060 -26.789 1.00 83.94 316 ALA A O 1
ATOM 2513 N N . LYS A 1 317 ? -16.132 -12.044 -25.026 1.00 81.00 317 LYS A N 1
ATOM 2514 C CA . LYS A 1 317 ? -17.525 -12.234 -25.465 1.00 81.00 317 LYS A CA 1
ATOM 2515 C C . LYS A 1 317 ? -17.987 -11.274 -26.567 1.00 81.00 317 LYS A C 1
ATOM 2517 O O . LYS A 1 317 ? -19.120 -11.383 -27.024 1.00 81.00 317 LYS A O 1
ATOM 2522 N N . GLY A 1 318 ? -17.155 -10.316 -26.981 1.00 82.12 318 GLY A N 1
ATOM 2523 C CA . GLY A 1 318 ? -17.547 -9.268 -27.931 1.00 82.12 318 GLY A CA 1
ATOM 2524 C C . GLY A 1 318 ? -18.384 -8.138 -27.312 1.00 82.12 318 GLY A C 1
ATOM 2525 O O . GLY A 1 318 ? -18.828 -7.234 -28.013 1.00 82.12 318 GLY A O 1
ATOM 2526 N N . GLU A 1 319 ? -18.543 -8.113 -25.989 1.00 80.75 319 GLU A N 1
ATOM 2527 C CA . GLU A 1 319 ? -19.358 -7.146 -25.244 1.00 80.75 319 GLU A CA 1
ATOM 2528 C C . GLU A 1 319 ? -18.545 -5.919 -24.784 1.00 80.75 319 GLU A C 1
ATOM 2530 O O . GLU A 1 319 ? -18.777 -5.346 -23.721 1.00 80.75 319 GLU A O 1
ATOM 2535 N N . ARG A 1 320 ? -17.586 -5.471 -25.608 1.00 79.81 320 ARG A N 1
ATOM 2536 C CA . ARG A 1 320 ? -16.615 -4.397 -25.288 1.00 79.81 320 ARG A CA 1
ATOM 2537 C C . ARG A 1 320 ? -17.247 -3.049 -24.916 1.00 79.81 320 ARG A C 1
ATOM 2539 O O . ARG A 1 320 ? -16.589 -2.197 -24.325 1.00 79.81 320 ARG A O 1
ATOM 2546 N N . HIS A 1 321 ? -18.504 -2.830 -25.298 1.00 76.69 321 HIS A N 1
ATOM 2547 C CA . HIS A 1 321 ? -19.250 -1.604 -25.010 1.00 76.69 321 HIS A CA 1
ATOM 2548 C C . HIS A 1 321 ? -19.637 -1.478 -23.524 1.00 76.69 321 HIS A C 1
ATOM 2550 O O . HIS A 1 321 ? -19.862 -0.366 -23.038 1.00 76.69 321 HIS A O 1
ATOM 2556 N N . ARG A 1 322 ? -19.671 -2.594 -22.781 1.00 75.12 322 ARG A N 1
ATOM 2557 C CA . ARG A 1 322 ? -20.036 -2.647 -21.361 1.00 75.12 322 ARG A CA 1
ATOM 2558 C C . ARG A 1 322 ? -18.892 -2.134 -20.486 1.00 75.12 322 ARG A C 1
ATOM 2560 O O . ARG A 1 322 ? -17.997 -2.871 -20.087 1.00 75.12 322 ARG A O 1
ATOM 2567 N N . THR A 1 323 ? -18.913 -0.835 -20.205 1.00 76.12 323 THR A N 1
ATOM 2568 C CA . THR A 1 323 ? -17.841 -0.144 -19.462 1.00 76.12 323 THR A CA 1
ATOM 2569 C C . THR A 1 323 ? -18.325 0.562 -18.201 1.00 76.12 323 THR A C 1
ATOM 2571 O O . THR A 1 323 ? -17.511 1.132 -17.481 1.00 76.12 323 THR A O 1
ATOM 2574 N N . VAL A 1 324 ? -19.628 0.550 -17.921 1.00 76.06 324 VAL A N 1
ATOM 2575 C CA . VAL A 1 324 ? -20.203 1.199 -16.737 1.00 76.06 324 VAL A CA 1
ATOM 2576 C C . VAL A 1 324 ? -20.012 0.303 -15.512 1.00 76.06 324 VAL A C 1
ATOM 2578 O O . VAL A 1 324 ? -20.283 -0.890 -15.584 1.00 76.06 324 VAL A O 1
ATOM 2581 N N . CYS A 1 325 ? -19.558 0.879 -14.400 1.00 77.00 325 CYS A N 1
ATOM 2582 C CA . CYS A 1 325 ? -19.428 0.222 -13.102 1.00 77.00 325 CYS A CA 1
ATOM 2583 C C . CYS A 1 325 ? -20.296 0.967 -12.082 1.00 77.00 325 CYS A C 1
ATOM 2585 O O . CYS A 1 325 ? -20.078 2.157 -11.831 1.00 77.00 325 CYS A O 1
ATOM 2587 N N . LEU A 1 326 ? -21.302 0.285 -11.533 1.00 74.50 326 LEU A N 1
ATOM 2588 C CA . LEU A 1 326 ? -22.189 0.867 -10.530 1.00 74.50 326 LEU A CA 1
ATOM 2589 C C . LEU A 1 326 ? -21.549 0.777 -9.143 1.00 74.50 326 LEU A C 1
ATOM 2591 O O . LEU A 1 326 ? -21.154 -0.308 -8.732 1.00 74.50 326 LEU A O 1
ATOM 2595 N N . ILE A 1 327 ? -21.456 1.887 -8.410 1.00 73.19 327 ILE A N 1
ATOM 2596 C CA . ILE A 1 327 ? -20.760 1.917 -7.112 1.00 73.19 327 ILE A CA 1
ATOM 2597 C C . ILE A 1 327 ? -21.614 2.653 -6.071 1.00 73.19 327 ILE A C 1
ATOM 2599 O O . ILE A 1 327 ? -21.851 3.852 -6.238 1.00 73.19 327 ILE A O 1
ATOM 2603 N N . PRO A 1 328 ? -22.051 1.995 -4.979 1.00 73.19 328 PRO A N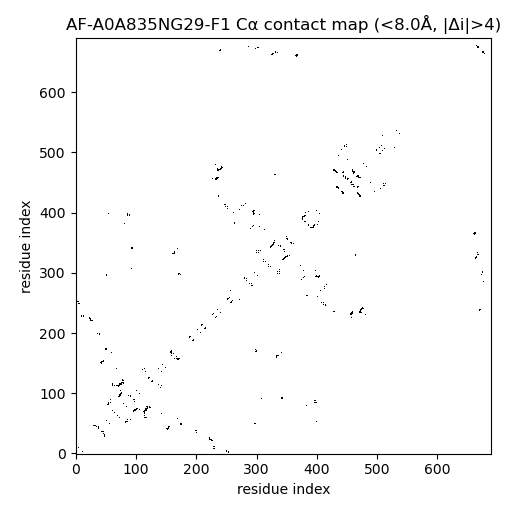 1
ATOM 2604 C CA . PRO A 1 328 ? -22.742 2.668 -3.881 1.00 73.19 328 PRO A CA 1
ATOM 2605 C C . PRO A 1 328 ? -21.909 3.797 -3.269 1.00 73.19 328 PRO A C 1
ATOM 2607 O O . PRO A 1 328 ? -20.691 3.673 -3.115 1.00 73.19 328 PRO A O 1
ATOM 2610 N N . LYS A 1 329 ? -22.550 4.902 -2.870 1.00 74.62 329 LYS A N 1
ATOM 2611 C CA . LYS A 1 329 ? -21.848 6.018 -2.205 1.00 74.62 329 LYS A CA 1
ATOM 2612 C C . LYS A 1 329 ? -21.163 5.607 -0.896 1.00 74.62 329 LYS A C 1
ATOM 2614 O O . LYS A 1 329 ? -20.132 6.185 -0.563 1.00 74.62 329 LYS A O 1
ATOM 2619 N N . SER A 1 330 ? -21.700 4.601 -0.206 1.00 72.81 330 SER A N 1
ATOM 2620 C CA . SER A 1 330 ? -21.129 4.007 1.009 1.00 72.81 330 SER A CA 1
ATOM 2621 C C . SER A 1 330 ? -19.876 3.162 0.759 1.00 72.81 330 SER A C 1
ATOM 2623 O O . SER A 1 330 ? -19.144 2.883 1.702 1.00 72.81 330 SER A O 1
ATOM 2625 N N . ALA A 1 331 ? -19.594 2.770 -0.490 1.00 70.62 331 ALA A N 1
ATOM 2626 C CA . ALA A 1 331 ? -18.437 1.939 -0.805 1.00 70.62 331 ALA A CA 1
ATOM 2627 C C . ALA A 1 331 ? -17.119 2.633 -0.430 1.00 70.62 331 ALA A C 1
ATOM 2629 O O . ALA A 1 331 ? -17.003 3.865 -0.521 1.00 70.62 331 ALA A O 1
ATOM 2630 N N . HIS A 1 332 ? -16.108 1.836 -0.081 1.00 76.06 332 HIS A N 1
ATOM 2631 C CA . HIS A 1 332 ? -14.757 2.316 0.197 1.00 76.06 332 HIS A CA 1
ATOM 2632 C C . HIS A 1 332 ? -14.187 3.109 -0.990 1.00 76.06 332 HIS A C 1
ATOM 2634 O O . HIS A 1 332 ? -14.565 2.896 -2.144 1.00 76.06 332 HIS A O 1
ATOM 2640 N N . GLY A 1 333 ? -13.319 4.088 -0.713 1.00 74.69 333 GLY A N 1
ATOM 2641 C CA . GLY A 1 333 ? -12.806 5.006 -1.738 1.00 74.69 333 GLY A CA 1
ATOM 2642 C C . GLY A 1 333 ? -11.901 4.329 -2.775 1.00 74.69 333 GLY A C 1
ATOM 2643 O O . GLY A 1 333 ? -11.766 4.842 -3.888 1.00 74.69 333 GLY A O 1
ATOM 2644 N N . THR A 1 334 ? -11.353 3.151 -2.455 1.00 75.00 334 THR A N 1
ATOM 2645 C CA . THR A 1 334 ? -10.600 2.311 -3.399 1.00 75.00 334 THR A CA 1
ATOM 2646 C C . THR A 1 334 ? -11.483 1.819 -4.536 1.00 75.00 334 THR A C 1
ATOM 2648 O O . THR A 1 334 ? -11.046 1.893 -5.676 1.00 75.00 334 THR A O 1
ATOM 2651 N N . ASN A 1 335 ? -12.741 1.445 -4.285 1.00 78.88 335 ASN A N 1
ATOM 2652 C CA . ASN A 1 335 ? -13.636 0.887 -5.302 1.00 78.88 335 ASN A CA 1
ATOM 2653 C C . ASN A 1 335 ? -13.775 1.804 -6.539 1.00 78.88 335 ASN A C 1
ATOM 2655 O O . ASN A 1 335 ? -13.487 1.359 -7.655 1.00 78.88 335 ASN A O 1
ATOM 2659 N N . PRO A 1 336 ? -14.168 3.092 -6.400 1.00 77.44 336 PRO A N 1
ATOM 2660 C CA . PRO A 1 336 ? -14.222 4.003 -7.538 1.00 77.44 336 PRO A CA 1
ATOM 2661 C C . PRO A 1 336 ? -12.836 4.315 -8.118 1.00 77.44 336 PRO A C 1
ATOM 2663 O O . PRO A 1 336 ? -12.708 4.412 -9.336 1.00 77.44 336 PRO A O 1
ATOM 2666 N N . ALA A 1 337 ? -11.781 4.414 -7.305 1.00 79.75 337 ALA A N 1
ATOM 2667 C CA . ALA A 1 337 ? -10.428 4.629 -7.824 1.00 79.75 337 ALA A CA 1
ATOM 2668 C C . ALA A 1 337 ? -9.957 3.454 -8.711 1.00 79.75 337 ALA A C 1
ATOM 2670 O O . ALA A 1 337 ? -9.445 3.668 -9.811 1.00 79.75 337 ALA A O 1
ATOM 2671 N N . SER A 1 338 ? -10.195 2.216 -8.273 1.00 82.62 338 SER A N 1
ATOM 2672 C CA . SER A 1 338 ? -9.902 0.968 -8.984 1.00 82.62 338 SER A CA 1
ATOM 2673 C C . SER A 1 338 ? -10.716 0.851 -10.277 1.00 82.62 338 SER A C 1
ATOM 2675 O O . SER A 1 338 ? -10.166 0.494 -11.319 1.00 82.62 338 SER A O 1
ATOM 2677 N N . ALA A 1 339 ? -12.000 1.227 -10.261 1.00 79.81 339 ALA A N 1
ATOM 2678 C CA . ALA A 1 339 ? -12.842 1.245 -11.460 1.00 79.81 339 ALA A CA 1
ATOM 2679 C C . ALA A 1 339 ? -12.369 2.262 -12.503 1.00 79.81 339 ALA A C 1
ATOM 2681 O O . ALA A 1 339 ? -12.265 1.932 -13.687 1.00 79.81 339 ALA A O 1
ATOM 2682 N N . GLN A 1 340 ? -12.004 3.472 -12.077 1.00 85.25 340 GLN A N 1
ATOM 2683 C CA . GLN A 1 340 ? -11.412 4.455 -12.981 1.00 85.25 340 GLN A CA 1
ATOM 2684 C C . GLN A 1 340 ? -10.067 3.972 -13.537 1.00 85.25 340 GLN A C 1
ATOM 2686 O O . GLN A 1 340 ? -9.790 4.137 -14.725 1.00 85.25 340 GLN A O 1
ATOM 2691 N N . MET A 1 341 ? -9.241 3.347 -12.700 1.00 87.56 341 MET A N 1
ATOM 2692 C CA . MET A 1 341 ? -7.954 2.775 -13.089 1.00 87.56 341 MET A CA 1
ATOM 2693 C C . MET A 1 341 ? -8.093 1.628 -14.102 1.00 87.56 341 MET A C 1
ATOM 2695 O O . MET A 1 341 ? -7.267 1.512 -15.005 1.00 87.56 341 MET A O 1
ATOM 2699 N N . ALA A 1 342 ? -9.163 0.834 -14.011 1.00 86.12 342 ALA A N 1
ATOM 2700 C CA . ALA A 1 342 ? -9.545 -0.172 -15.004 1.00 86.12 342 ALA A CA 1
ATOM 2701 C C . ALA A 1 342 ? -10.210 0.430 -16.268 1.00 86.12 342 ALA A C 1
ATOM 2703 O O . ALA A 1 342 ? -10.615 -0.299 -17.182 1.00 86.12 342 ALA A O 1
ATOM 2704 N N . GLY A 1 343 ? -10.338 1.760 -16.341 1.00 84.81 343 GLY A N 1
ATOM 2705 C CA . GLY A 1 343 ? -10.966 2.487 -17.444 1.00 84.81 343 GLY A CA 1
ATOM 2706 C C . GLY A 1 343 ? -12.458 2.200 -17.578 1.00 84.81 343 GLY A C 1
ATOM 2707 O O . GLY A 1 343 ? -12.942 2.017 -18.698 1.00 84.81 343 GLY A O 1
ATOM 2708 N N . MET A 1 344 ? -13.160 2.086 -16.450 1.00 82.19 344 MET A N 1
ATOM 2709 C CA . MET A 1 344 ? -14.615 1.970 -16.381 1.00 82.19 344 MET A CA 1
ATOM 2710 C C . MET A 1 344 ? -15.251 3.327 -16.065 1.00 82.19 344 MET A C 1
ATOM 2712 O O . MET A 1 344 ? -14.670 4.169 -15.377 1.00 82.19 344 MET A O 1
ATOM 2716 N N . LYS A 1 345 ? -16.471 3.542 -16.560 1.00 78.50 345 LYS A N 1
ATOM 2717 C CA . LYS A 1 345 ? -17.289 4.715 -16.250 1.00 78.50 345 LYS A CA 1
ATOM 2718 C C . LYS A 1 345 ? -18.058 4.458 -14.959 1.00 78.50 345 LYS A C 1
ATOM 2720 O O . LYS A 1 345 ? -18.909 3.578 -14.908 1.00 78.50 345 LYS A O 1
ATOM 2725 N N . ILE A 1 346 ? -17.777 5.238 -13.929 1.00 80.50 346 ILE A N 1
ATOM 2726 C CA . ILE A 1 346 ? -18.408 5.061 -12.621 1.00 80.50 346 ILE A CA 1
ATOM 2727 C C . ILE A 1 346 ? -19.794 5.695 -12.632 1.00 80.50 346 ILE A C 1
ATOM 2729 O O . ILE A 1 346 ? -19.951 6.850 -13.031 1.00 80.50 346 ILE A O 1
ATOM 2733 N N . GLN A 1 347 ? -20.782 4.943 -12.162 1.00 75.94 347 GLN A N 1
ATOM 2734 C CA . GLN A 1 347 ? -22.141 5.413 -11.943 1.00 75.94 347 GLN A CA 1
ATOM 2735 C C . GLN A 1 347 ? -22.484 5.229 -10.457 1.00 75.94 347 GLN A C 1
ATOM 2737 O O . GLN A 1 347 ? -22.634 4.096 -9.998 1.00 75.94 347 GLN A O 1
ATOM 2742 N N . PRO A 1 348 ? -22.566 6.317 -9.675 1.00 77.50 348 PRO A N 1
ATOM 2743 C CA . PRO A 1 348 ? -22.898 6.222 -8.260 1.00 77.50 348 PRO A CA 1
ATOM 2744 C C . PRO A 1 348 ? -24.301 5.647 -8.040 1.00 77.50 348 PRO A C 1
ATOM 2746 O O . PRO A 1 348 ? -25.232 6.020 -8.755 1.00 77.50 348 PRO A O 1
ATOM 2749 N N . ILE A 1 349 ? -24.455 4.797 -7.022 1.00 74.19 349 ILE A N 1
ATOM 2750 C CA . ILE A 1 349 ? -25.757 4.350 -6.511 1.00 74.19 349 ILE A CA 1
ATOM 2751 C C . ILE A 1 349 ? -26.018 5.044 -5.170 1.00 74.19 349 ILE A C 1
ATOM 2753 O O . ILE A 1 349 ? -25.161 5.048 -4.280 1.00 74.19 349 ILE A O 1
ATOM 2757 N N . GLU A 1 350 ? -27.190 5.663 -5.043 1.00 77.88 350 GLU A N 1
ATOM 2758 C CA . GLU A 1 350 ? -27.666 6.249 -3.792 1.00 77.88 350 GLU A CA 1
ATOM 2759 C C . GLU A 1 350 ? -27.859 5.205 -2.683 1.00 77.88 350 GLU A C 1
ATOM 2761 O O . GLU A 1 350 ? -28.059 4.013 -2.924 1.00 77.88 350 GLU A O 1
ATOM 2766 N N . VAL A 1 351 ? -27.782 5.691 -1.450 1.00 72.75 351 VAL A N 1
ATOM 2767 C CA . VAL A 1 351 ? -27.990 4.920 -0.226 1.00 72.75 351 VAL A CA 1
ATOM 2768 C C . VAL A 1 351 ? -29.215 5.509 0.463 1.00 72.75 351 VAL A C 1
ATOM 2770 O O . VAL A 1 351 ? -29.376 6.733 0.499 1.00 72.75 351 VAL A O 1
ATOM 2773 N N . ASP A 1 352 ? -30.097 4.655 0.966 1.00 78.94 352 ASP A N 1
ATOM 2774 C CA . ASP A 1 352 ? -31.296 5.075 1.673 1.00 78.94 352 ASP A CA 1
ATOM 2775 C C . ASP A 1 352 ? -30.979 5.641 3.071 1.00 78.94 352 ASP A C 1
ATOM 2777 O O . ASP A 1 352 ? -29.836 5.680 3.536 1.00 78.94 352 ASP A O 1
ATOM 2781 N N . LYS A 1 353 ? -32.018 6.104 3.771 1.00 77.25 353 LYS A N 1
ATOM 2782 C CA . LYS A 1 353 ? -31.878 6.683 5.117 1.00 77.25 353 LYS A CA 1
ATOM 2783 C C . LYS A 1 353 ? -31.400 5.676 6.168 1.00 77.25 353 LYS A C 1
ATOM 2785 O O . LYS A 1 353 ? -30.902 6.105 7.205 1.00 77.25 353 LYS A O 1
ATOM 2790 N N . ASN A 1 354 ? -31.557 4.381 5.907 1.00 71.00 354 ASN A N 1
ATOM 2791 C CA . ASN A 1 354 ? -31.167 3.297 6.801 1.00 71.00 354 ASN A CA 1
ATOM 2792 C C . ASN A 1 354 ? -29.739 2.807 6.505 1.00 71.00 354 ASN A C 1
ATOM 2794 O O . ASN A 1 354 ? -29.272 1.874 7.151 1.00 71.00 354 ASN A O 1
ATOM 2798 N N . GLY A 1 355 ? -29.043 3.417 5.537 1.00 65.75 355 GLY A N 1
ATOM 2799 C CA . GLY A 1 355 ? -27.692 3.030 5.138 1.00 65.75 355 GLY A CA 1
ATOM 2800 C C . GLY A 1 355 ? -27.638 1.878 4.128 1.00 65.75 355 GLY A C 1
ATOM 2801 O O . GLY A 1 355 ? -26.543 1.468 3.748 1.00 65.75 355 GLY A O 1
ATOM 2802 N N . SER A 1 356 ? -28.788 1.378 3.664 1.00 72.12 356 SER A N 1
ATOM 2803 C CA . SER A 1 356 ? -28.879 0.310 2.663 1.00 72.12 356 SER A CA 1
ATOM 2804 C C . SER A 1 356 ? -28.834 0.868 1.241 1.00 72.12 356 SER A C 1
ATOM 2806 O O . SER A 1 356 ? -29.140 2.034 0.999 1.00 72.12 356 SER A O 1
ATOM 2808 N N . ILE A 1 357 ? -28.449 0.044 0.266 1.00 69.12 357 ILE A N 1
ATOM 2809 C CA . ILE A 1 357 ? -28.485 0.441 -1.148 1.00 69.12 357 ILE A CA 1
ATOM 2810 C C . ILE A 1 357 ? -29.934 0.752 -1.550 1.00 69.12 357 ILE A C 1
ATOM 2812 O O . ILE A 1 357 ? -30.836 -0.039 -1.276 1.00 69.12 357 ILE A O 1
ATOM 2816 N N . ASP A 1 358 ? -30.161 1.865 -2.253 1.00 75.88 358 ASP A N 1
ATOM 2817 C CA . ASP A 1 358 ? -31.474 2.153 -2.835 1.00 75.88 358 ASP A CA 1
ATOM 2818 C C . ASP A 1 358 ? -31.775 1.156 -3.971 1.00 75.88 358 ASP A C 1
ATOM 2820 O O . ASP A 1 358 ? -31.322 1.302 -5.110 1.00 75.88 358 ASP A O 1
ATOM 2824 N N . ILE A 1 359 ? -32.553 0.117 -3.649 1.00 72.62 359 ILE A N 1
ATOM 2825 C CA . ILE A 1 359 ? -32.927 -0.958 -4.578 1.00 72.62 359 ILE A CA 1
ATOM 2826 C C . ILE A 1 359 ? -33.750 -0.437 -5.763 1.00 72.62 359 ILE A C 1
ATOM 2828 O O . ILE A 1 359 ? -33.663 -0.993 -6.860 1.00 72.62 359 ILE A O 1
ATOM 2832 N N . SER A 1 360 ? -34.531 0.632 -5.581 1.00 71.38 360 SER A N 1
ATOM 2833 C CA . SER A 1 360 ? -35.319 1.221 -6.671 1.00 71.38 360 SER A CA 1
ATOM 2834 C C . SER A 1 360 ? -34.397 1.888 -7.689 1.00 71.38 360 SER A C 1
ATOM 2836 O O . SER A 1 360 ? -34.559 1.697 -8.895 1.00 71.38 360 SER A O 1
ATOM 2838 N N . HIS A 1 361 ? -33.377 2.596 -7.202 1.00 62.31 361 HIS A N 1
ATOM 2839 C CA . HIS A 1 361 ? -32.332 3.178 -8.038 1.00 62.31 361 HIS A CA 1
ATOM 2840 C C . HIS A 1 361 ? -31.439 2.102 -8.688 1.00 62.31 361 HIS A C 1
ATOM 2842 O O . HIS A 1 361 ? -31.083 2.229 -9.858 1.00 62.31 361 HIS A O 1
ATOM 2848 N N . LEU A 1 362 ? -31.140 1.004 -7.981 1.00 63.41 362 LEU A N 1
ATOM 2849 C CA . LEU A 1 362 ? -30.363 -0.130 -8.501 1.00 63.41 362 LEU A CA 1
ATOM 2850 C C . LEU A 1 362 ? -31.071 -0.860 -9.656 1.00 63.41 362 LEU A C 1
ATOM 2852 O O . LEU A 1 362 ? -30.457 -1.120 -10.692 1.00 63.41 362 LEU A O 1
ATOM 2856 N N . LYS A 1 363 ? -32.364 -1.183 -9.499 1.00 62.62 363 LYS A N 1
ATOM 2857 C CA . LYS A 1 363 ? -33.155 -1.914 -10.509 1.00 62.62 363 LYS A CA 1
ATOM 2858 C C . LYS A 1 363 ? -33.292 -1.149 -11.825 1.00 62.62 363 LYS A C 1
ATOM 2860 O O . LYS A 1 363 ? -33.378 -1.775 -12.876 1.00 62.62 363 LYS A O 1
ATOM 2865 N N . ALA A 1 364 ? -33.246 0.182 -11.789 1.00 53.50 364 ALA A N 1
ATOM 2866 C CA . ALA A 1 364 ? -33.252 1.014 -12.989 1.00 53.50 364 ALA A CA 1
ATOM 2867 C C . ALA A 1 364 ? -31.958 0.909 -13.829 1.00 53.50 364 ALA A C 1
ATOM 2869 O O . ALA A 1 364 ? -31.938 1.388 -14.961 1.00 53.50 364 ALA A O 1
ATOM 2870 N N . MET A 1 365 ? -30.882 0.303 -13.302 1.00 53.38 365 MET A N 1
ATOM 2871 C CA . MET A 1 365 ? -29.542 0.307 -13.915 1.00 53.38 365 MET A CA 1
ATOM 2872 C C . MET A 1 365 ? -28.939 -1.098 -14.149 1.00 53.38 365 MET A C 1
ATOM 2874 O O . MET A 1 365 ? -27.743 -1.215 -14.408 1.00 53.38 365 MET A O 1
ATOM 2878 N N . TYR A 1 366 ? -29.729 -2.173 -14.043 1.00 45.38 366 TYR A N 1
ATOM 2879 C CA . TYR A 1 366 ? -29.246 -3.563 -13.963 1.00 45.38 366 TYR A CA 1
ATOM 2880 C C . TYR A 1 366 ? -29.056 -4.273 -15.311 1.00 45.38 366 TYR A C 1
ATOM 2882 O O . TYR A 1 366 ? -29.979 -4.241 -16.109 1.00 45.38 366 TYR A O 1
ATOM 2890 N N . ILE A 1 367 ? -27.923 -4.987 -15.491 1.00 42.00 367 ILE A N 1
ATOM 2891 C CA . ILE A 1 367 ? -27.746 -6.296 -16.186 1.00 42.00 367 ILE A CA 1
ATOM 2892 C C . ILE A 1 367 ? -26.436 -6.954 -15.663 1.00 42.00 367 ILE A C 1
ATOM 2894 O O . ILE A 1 367 ? -25.511 -6.254 -15.254 1.00 42.00 367 ILE A O 1
ATOM 2898 N N . GLY A 1 368 ? -26.369 -8.291 -15.556 1.00 43.78 368 GLY A N 1
ATOM 2899 C CA . GLY A 1 368 ? -25.383 -9.021 -14.727 1.00 43.78 368 GLY A CA 1
ATOM 2900 C C . GLY A 1 368 ? -24.305 -9.844 -15.460 1.00 43.78 368 GLY A C 1
ATOM 2901 O O . GLY A 1 368 ? -24.421 -10.151 -16.643 1.00 43.78 368 GLY A O 1
ATOM 2902 N N . CYS A 1 369 ? -23.268 -10.258 -14.716 1.00 40.03 369 CYS A N 1
ATOM 2903 C CA . CYS A 1 369 ? -22.217 -11.206 -15.123 1.00 40.03 369 CYS A CA 1
ATOM 2904 C C . CYS A 1 369 ? -22.027 -12.293 -14.033 1.00 40.03 369 CYS A C 1
ATOM 2906 O O . CYS A 1 369 ? -22.185 -11.995 -12.852 1.00 40.03 369 CYS A O 1
ATOM 2908 N N . ARG A 1 370 ? -21.728 -13.555 -14.400 1.00 42.69 370 ARG A N 1
ATOM 2909 C CA . ARG A 1 370 ? -21.646 -14.716 -13.474 1.00 42.69 370 ARG A CA 1
ATOM 2910 C C . ARG A 1 370 ? -20.195 -15.146 -13.169 1.00 42.69 370 ARG A C 1
ATOM 2912 O O . ARG A 1 370 ? -19.330 -15.060 -14.035 1.00 42.69 370 ARG A O 1
ATOM 2919 N N . LYS A 1 371 ? -19.965 -15.682 -11.956 1.00 43.66 371 LYS A N 1
ATOM 2920 C CA . LYS A 1 371 ? -18.646 -15.963 -11.332 1.00 43.66 371 LYS A CA 1
ATOM 2921 C C . LYS A 1 371 ? -17.732 -16.958 -12.077 1.00 43.66 371 LYS A C 1
ATOM 2923 O O . LYS A 1 371 ? -16.551 -16.672 -12.240 1.00 43.66 371 LYS A O 1
ATOM 2928 N N . LYS A 1 372 ? -18.259 -18.087 -12.576 1.00 45.84 372 LYS A N 1
ATOM 2929 C CA . LYS A 1 372 ? -17.451 -19.185 -13.167 1.00 45.84 372 LYS A CA 1
ATOM 2930 C C . LYS A 1 372 ? -16.660 -18.800 -14.422 1.00 45.84 372 LYS A C 1
ATOM 2932 O O . LYS A 1 372 ? -15.736 -19.501 -14.815 1.00 45.84 372 LYS A O 1
ATOM 2937 N N . HIS A 1 373 ? -17.022 -17.704 -15.081 1.00 59.44 373 HIS A N 1
ATOM 2938 C CA . HIS A 1 373 ? -16.461 -17.365 -16.387 1.00 59.44 373 HIS A CA 1
ATOM 2939 C C . HIS A 1 373 ? -15.194 -16.495 -16.318 1.00 59.44 373 HIS A C 1
ATOM 2941 O O . HIS A 1 373 ? -14.612 -16.191 -17.356 1.00 59.44 373 HIS A O 1
ATOM 2947 N N . LEU A 1 374 ? -14.766 -16.083 -15.117 1.00 59.19 374 LEU A N 1
ATOM 2948 C CA . LEU A 1 374 ? -13.632 -15.169 -14.934 1.00 59.19 374 LEU A CA 1
ATOM 2949 C C . LEU A 1 374 ? -12.282 -15.875 -14.755 1.00 59.19 374 LEU A C 1
ATOM 2951 O O . LEU A 1 374 ? -11.251 -15.246 -14.979 1.00 59.19 374 LEU A O 1
ATOM 2955 N N . ALA A 1 375 ? -12.270 -17.164 -14.394 1.00 59.44 375 ALA A N 1
ATOM 2956 C CA . ALA A 1 375 ? -11.039 -17.913 -14.123 1.00 59.44 375 ALA A CA 1
ATOM 2957 C C . ALA A 1 375 ? -10.003 -17.857 -15.271 1.00 59.44 375 ALA A C 1
ATOM 2959 O O . ALA A 1 375 ? -8.836 -17.586 -14.976 1.00 59.44 375 ALA A O 1
ATOM 2960 N N . PRO A 1 376 ? -10.385 -17.982 -16.564 1.00 73.69 376 PRO A N 1
ATOM 2961 C CA . PRO A 1 376 ? -9.432 -17.876 -17.674 1.00 73.69 376 PRO A CA 1
ATOM 2962 C C . PRO A 1 376 ? -8.755 -16.504 -17.799 1.00 73.69 376 PRO A C 1
ATOM 2964 O O . PRO A 1 376 ? -7.738 -16.395 -18.474 1.00 73.69 376 PRO A O 1
ATOM 2967 N N . TYR A 1 377 ? -9.303 -15.466 -17.159 1.00 76.81 377 TYR A N 1
ATOM 2968 C CA . TYR A 1 377 ? -8.854 -14.078 -17.276 1.00 76.81 377 TYR A CA 1
ATOM 2969 C C . TYR A 1 377 ? -8.073 -13.585 -16.054 1.00 76.81 377 TYR A C 1
ATOM 2971 O O . TYR A 1 377 ? -7.664 -12.424 -16.047 1.00 76.81 377 TYR A O 1
ATOM 2979 N N . LEU A 1 378 ? -7.845 -14.426 -15.032 1.00 72.19 378 LEU A N 1
ATOM 2980 C CA . LEU A 1 378 ? -6.980 -14.072 -13.897 1.00 72.19 378 LEU A CA 1
ATOM 2981 C C . LEU A 1 378 ? -5.570 -13.666 -14.386 1.00 72.19 378 LEU A C 1
ATOM 2983 O O . LEU A 1 378 ? -5.144 -14.067 -15.474 1.00 72.19 378 LEU A O 1
ATOM 2987 N N . PRO A 1 379 ? -4.845 -12.820 -13.634 1.00 69.31 379 PRO A N 1
ATOM 2988 C CA . PRO A 1 379 ? -3.571 -12.300 -14.105 1.00 69.31 379 PRO A CA 1
ATOM 2989 C C . PRO A 1 379 ? -2.489 -13.388 -14.203 1.00 69.31 379 PRO A C 1
ATOM 2991 O O . PRO A 1 379 ? -2.489 -14.374 -13.463 1.00 69.31 379 PRO A O 1
ATOM 2994 N N . THR A 1 380 ? -1.534 -13.171 -15.109 1.00 83.81 380 THR A N 1
ATOM 2995 C CA . THR A 1 380 ? -0.338 -14.008 -15.297 1.00 83.81 380 THR A CA 1
ATOM 2996 C C . THR A 1 380 ? 0.936 -13.178 -15.149 1.00 83.81 380 THR A C 1
ATOM 2998 O O . THR A 1 380 ? 0.868 -11.973 -14.907 1.00 83.81 380 THR A O 1
ATOM 3001 N N . HIS A 1 381 ? 2.115 -13.787 -15.260 1.00 91.25 381 HIS A N 1
ATOM 3002 C CA . HIS A 1 381 ? 3.395 -13.088 -15.136 1.00 91.25 381 HIS A CA 1
ATOM 3003 C C . HIS A 1 381 ? 4.363 -13.490 -16.269 1.00 91.25 381 HIS A C 1
ATOM 3005 O O . HIS A 1 381 ? 4.382 -14.658 -16.664 1.00 91.25 381 HIS A O 1
ATOM 3011 N N . PRO A 1 382 ? 5.156 -12.549 -16.830 1.00 77.81 382 PRO A N 1
ATOM 3012 C CA . PRO A 1 382 ? 5.962 -12.801 -18.031 1.00 77.81 382 PRO A CA 1
ATOM 3013 C C . PRO A 1 382 ? 7.136 -13.765 -17.807 1.00 77.81 382 PRO A C 1
ATOM 3015 O O . PRO A 1 382 ? 7.538 -14.449 -18.743 1.00 77.81 382 PRO A O 1
ATOM 3018 N N . VAL A 1 383 ? 7.680 -13.825 -16.585 1.00 77.69 383 VAL A N 1
ATOM 3019 C CA . VAL A 1 383 ? 8.837 -14.681 -16.245 1.00 77.69 383 VAL A CA 1
ATOM 3020 C C . VAL A 1 383 ? 8.403 -16.081 -15.793 1.00 77.69 383 VAL A C 1
ATOM 3022 O O . VAL A 1 383 ? 8.864 -17.082 -16.331 1.00 77.69 383 VAL A O 1
ATOM 3025 N N . ILE A 1 384 ? 7.478 -16.160 -14.834 1.00 78.19 384 ILE A N 1
ATOM 3026 C CA . ILE A 1 384 ? 6.875 -17.404 -14.345 1.00 78.19 384 ILE A CA 1
ATOM 3027 C C . ILE A 1 384 ? 5.385 -17.365 -14.663 1.00 78.19 384 ILE A C 1
ATOM 3029 O O . ILE A 1 384 ? 4.662 -16.539 -14.115 1.00 78.19 384 ILE A O 1
ATOM 3033 N N . LYS A 1 385 ? 4.904 -18.271 -15.517 1.00 77.31 385 LYS A N 1
ATOM 3034 C CA . LYS A 1 385 ? 3.471 -18.366 -15.822 1.00 77.31 385 LYS A CA 1
ATOM 3035 C C . LYS A 1 385 ? 2.718 -18.928 -14.616 1.00 77.31 385 LYS A C 1
ATOM 3037 O O . LYS A 1 385 ? 2.969 -20.057 -14.209 1.00 77.31 385 LYS A O 1
ATOM 3042 N N . THR A 1 386 ? 1.781 -18.156 -14.075 1.00 73.81 386 THR A N 1
ATOM 3043 C CA . THR A 1 386 ? 0.916 -18.580 -12.958 1.00 73.81 386 THR A CA 1
ATOM 3044 C C . THR A 1 386 ? -0.344 -19.306 -13.431 1.00 73.81 386 THR A C 1
ATOM 3046 O O . THR A 1 386 ? -0.964 -20.024 -12.654 1.00 73.81 386 THR A O 1
ATOM 3049 N N . GLN A 1 387 ? -0.698 -19.164 -14.712 1.00 69.06 387 GLN A N 1
ATOM 3050 C CA . GLN A 1 387 ? -1.744 -19.934 -15.381 1.00 69.06 387 GLN A CA 1
ATOM 3051 C C . GLN A 1 387 ? -1.127 -20.894 -16.399 1.00 69.06 387 GLN A C 1
ATOM 3053 O O . GLN A 1 387 ? -0.350 -20.477 -17.262 1.00 69.06 387 GLN A O 1
ATOM 3058 N N . LEU A 1 388 ? -1.493 -22.172 -16.299 1.00 63.12 388 LEU A N 1
ATOM 3059 C CA . LEU A 1 388 ? -1.004 -23.247 -17.172 1.00 63.12 388 LEU A CA 1
ATOM 3060 C C . LEU A 1 388 ? -2.115 -23.880 -18.025 1.00 63.12 388 LEU A C 1
ATOM 3062 O O . LEU A 1 388 ? -1.830 -24.751 -18.848 1.00 63.12 388 LEU A O 1
ATOM 3066 N N . ASP A 1 389 ? -3.362 -23.444 -17.844 1.00 69.88 389 ASP A N 1
ATOM 3067 C CA . ASP A 1 389 ? -4.509 -23.976 -18.574 1.00 69.88 389 ASP A CA 1
ATOM 3068 C C . ASP A 1 389 ? -4.433 -23.602 -20.060 1.00 69.88 389 ASP A C 1
ATOM 3070 O O . ASP A 1 389 ? -4.067 -22.483 -20.424 1.00 69.88 389 ASP A O 1
ATOM 3074 N N . LYS A 1 390 ? -4.799 -24.544 -20.937 1.00 60.94 390 LYS A N 1
ATOM 3075 C CA . LYS A 1 390 ? -4.729 -24.351 -22.397 1.00 60.94 390 LYS A CA 1
ATOM 3076 C C . LYS A 1 390 ? -5.667 -23.251 -22.907 1.00 60.94 390 LYS A C 1
ATOM 3078 O O . LYS A 1 390 ? -5.352 -22.629 -23.916 1.00 60.94 390 LYS A O 1
ATOM 3083 N N . ASP A 1 391 ? -6.762 -22.998 -22.191 1.00 68.06 391 ASP A N 1
ATOM 3084 C CA . ASP A 1 391 ? -7.787 -22.007 -22.543 1.00 68.06 391 ASP A CA 1
ATOM 3085 C C . ASP A 1 391 ? -7.567 -20.641 -21.855 1.00 68.06 391 ASP A C 1
ATOM 3087 O O . ASP A 1 391 ? -8.441 -19.774 -21.885 1.00 68.06 391 ASP A O 1
ATOM 3091 N N . ALA A 1 392 ? -6.412 -20.436 -21.208 1.00 72.56 392 ALA A N 1
ATOM 3092 C CA . ALA A 1 392 ? -6.093 -19.199 -20.501 1.00 72.56 392 ALA A CA 1
ATOM 3093 C C . ALA A 1 392 ? -6.028 -17.983 -21.448 1.00 72.56 392 ALA A C 1
ATOM 3095 O O . ALA A 1 392 ? -5.313 -17.983 -22.452 1.00 72.56 392 ALA A O 1
ATOM 3096 N N . CYS A 1 393 ? -6.728 -16.907 -21.081 1.00 78.75 393 CYS A N 1
ATOM 3097 C CA . CYS A 1 393 ? -6.723 -15.612 -21.762 1.00 78.75 393 CYS A CA 1
ATOM 3098 C C . CYS A 1 393 ? -6.489 -14.493 -20.726 1.00 78.75 393 CYS A C 1
ATOM 3100 O O . CYS A 1 393 ? -7.400 -13.722 -20.417 1.00 78.75 393 CYS A O 1
ATOM 3102 N N . PRO A 1 394 ? -5.288 -14.426 -20.125 1.00 81.56 394 PRO A N 1
ATOM 3103 C CA . PRO A 1 394 ? -5.042 -13.604 -18.947 1.00 81.56 394 PRO A CA 1
ATOM 3104 C C . PRO A 1 394 ? -5.210 -12.112 -19.241 1.00 81.56 394 PRO A C 1
ATOM 3106 O O . PRO A 1 394 ? -4.806 -11.619 -20.295 1.00 81.56 394 PRO A O 1
ATOM 3109 N N . LEU A 1 395 ? -5.728 -11.366 -18.260 1.00 84.75 395 LEU A N 1
ATOM 3110 C CA . LEU A 1 395 ? -5.913 -9.912 -18.361 1.00 84.75 395 LEU A CA 1
ATOM 3111 C C . LEU A 1 395 ? -4.602 -9.131 -18.579 1.00 84.75 395 LEU A C 1
ATOM 3113 O O . LEU A 1 395 ? -4.653 -7.966 -18.981 1.00 84.75 395 LEU A O 1
ATOM 3117 N N . GLY A 1 396 ? -3.460 -9.742 -18.239 1.00 91.56 396 GLY A N 1
ATOM 3118 C CA . GLY A 1 396 ? -2.134 -9.131 -18.142 1.00 91.56 396 GLY A CA 1
ATOM 3119 C C . GLY A 1 396 ? -1.447 -9.458 -16.809 1.00 91.56 396 GLY A C 1
ATOM 3120 O O . GLY A 1 396 ? -1.750 -10.476 -16.185 1.00 91.56 396 GLY A O 1
ATOM 3121 N N . THR A 1 397 ? -0.543 -8.580 -16.372 1.00 93.25 397 THR A N 1
ATOM 3122 C CA . THR A 1 397 ? 0.223 -8.675 -15.117 1.00 93.25 397 THR A CA 1
ATOM 3123 C C . THR A 1 397 ? -0.061 -7.454 -14.250 1.00 93.25 397 THR A C 1
ATOM 3125 O O . THR A 1 397 ? 0.017 -6.322 -14.725 1.00 93.25 397 THR A O 1
ATOM 3128 N N . VAL A 1 398 ? -0.412 -7.665 -12.981 1.00 91.50 398 VAL A N 1
ATOM 3129 C CA . VAL A 1 398 ? -0.814 -6.583 -12.067 1.00 91.50 398 VAL A CA 1
ATOM 3130 C C . VAL A 1 398 ? 0.237 -6.244 -11.017 1.00 91.50 398 VAL A C 1
ATOM 3132 O O . VAL A 1 398 ? 0.253 -5.099 -10.578 1.00 91.50 398 VAL A O 1
ATOM 3135 N N . SER A 1 399 ? 1.131 -7.174 -10.678 1.00 92.69 399 SER A N 1
ATOM 3136 C CA . SER A 1 399 ? 2.220 -6.975 -9.709 1.00 92.69 399 SER A CA 1
ATOM 3137 C C . SER A 1 399 ? 3.545 -7.502 -10.260 1.00 92.69 399 SER A C 1
ATOM 3139 O O . SER A 1 399 ? 3.557 -8.373 -11.130 1.00 92.69 399 SER A O 1
ATOM 3141 N N . ALA A 1 400 ? 4.662 -6.974 -9.757 1.00 89.75 400 ALA A N 1
ATOM 3142 C CA . ALA A 1 400 ? 5.997 -7.288 -10.276 1.00 89.75 400 ALA A CA 1
ATOM 3143 C C . ALA A 1 400 ? 6.478 -8.717 -9.958 1.00 89.75 400 ALA A C 1
ATOM 3145 O O . ALA A 1 400 ? 7.412 -9.195 -10.590 1.00 89.75 400 ALA A O 1
ATOM 3146 N N . ALA A 1 401 ? 5.870 -9.391 -8.979 1.00 92.12 401 ALA A N 1
ATOM 3147 C CA . ALA A 1 401 ? 6.154 -10.782 -8.640 1.00 92.12 401 ALA A CA 1
ATOM 3148 C C . ALA A 1 401 ? 4.923 -11.667 -8.919 1.00 92.12 401 ALA A C 1
ATOM 3150 O O . ALA A 1 401 ? 3.791 -11.219 -8.713 1.00 92.12 401 ALA A O 1
ATOM 3151 N N . PRO A 1 402 ? 5.110 -12.930 -9.352 1.00 87.62 402 PRO A N 1
ATOM 3152 C CA . PRO A 1 402 ? 4.024 -13.807 -9.799 1.00 87.62 402 PRO A CA 1
ATOM 3153 C C . PRO A 1 402 ? 2.956 -14.074 -8.731 1.00 87.62 402 PRO A C 1
ATOM 3155 O O . PRO A 1 402 ? 1.772 -14.099 -9.062 1.00 87.62 402 PRO A O 1
ATOM 3158 N N . TRP A 1 403 ? 3.354 -14.207 -7.464 1.00 92.50 403 TRP A N 1
ATOM 3159 C CA . TRP A 1 403 ? 2.460 -14.410 -6.316 1.00 92.50 403 TRP A CA 1
ATOM 3160 C C . TRP A 1 403 ? 2.615 -13.288 -5.277 1.00 92.50 403 TRP A C 1
ATOM 3162 O O . TRP A 1 403 ? 2.628 -13.552 -4.073 1.00 92.50 403 TRP A O 1
ATOM 3172 N N . GLY A 1 404 ? 2.804 -12.048 -5.750 1.00 92.25 404 GLY A N 1
ATOM 3173 C CA . GLY A 1 404 ? 2.903 -10.860 -4.901 1.00 92.25 404 GLY A CA 1
ATOM 3174 C C . GLY A 1 404 ? 3.985 -10.992 -3.824 1.00 92.25 404 GLY A C 1
ATOM 3175 O O . GLY A 1 404 ? 5.098 -11.441 -4.095 1.00 92.25 404 GLY A O 1
ATOM 3176 N N . SER A 1 405 ? 3.645 -10.626 -2.589 1.00 91.31 405 SER A N 1
ATOM 3177 C CA . SER A 1 405 ? 4.526 -10.759 -1.422 1.00 91.31 405 SER A CA 1
ATOM 3178 C C . SER A 1 405 ? 4.439 -12.173 -0.832 1.00 91.31 405 SER A C 1
ATOM 3180 O O . SER A 1 405 ? 3.849 -12.391 0.222 1.00 91.31 405 SER A O 1
ATOM 3182 N N . SER A 1 406 ? 5.002 -13.170 -1.515 1.00 91.19 406 SER A N 1
ATOM 3183 C CA . SER A 1 406 ? 4.774 -14.583 -1.164 1.00 91.19 406 SER A CA 1
ATOM 3184 C C . SER A 1 406 ? 5.254 -14.975 0.240 1.00 91.19 406 SER A C 1
ATOM 3186 O O . SER A 1 406 ? 4.655 -15.848 0.863 1.00 91.19 406 SER A O 1
ATOM 3188 N N . ALA A 1 407 ? 6.295 -14.321 0.768 1.00 90.88 407 ALA A N 1
ATOM 3189 C CA . ALA A 1 407 ? 6.869 -14.615 2.086 1.00 90.88 407 ALA A CA 1
ATOM 3190 C C . ALA A 1 407 ? 5.940 -14.321 3.278 1.00 90.88 407 ALA A C 1
ATOM 3192 O O . ALA A 1 407 ? 6.175 -14.861 4.353 1.00 90.88 407 ALA A O 1
ATOM 3193 N N . ILE A 1 408 ? 4.875 -13.529 3.096 1.00 89.44 408 ILE A N 1
ATOM 3194 C CA . ILE A 1 408 ? 3.898 -13.240 4.163 1.00 89.44 408 ILE A CA 1
ATOM 3195 C C . ILE A 1 408 ? 2.642 -14.121 4.102 1.00 89.44 408 ILE A C 1
ATOM 3197 O O . ILE A 1 408 ? 1.883 -14.168 5.065 1.00 89.44 408 ILE A O 1
ATOM 3201 N N . LEU A 1 409 ? 2.431 -14.878 3.018 1.00 90.38 409 LEU A N 1
ATOM 3202 C CA . LEU A 1 409 ? 1.302 -15.814 2.899 1.00 90.38 409 LEU A CA 1
ATOM 3203 C C . LEU A 1 409 ? 1.269 -16.930 3.966 1.00 90.38 409 LEU A C 1
ATOM 3205 O O . LEU A 1 409 ? 0.162 -17.347 4.320 1.00 90.38 409 LEU A O 1
ATOM 3209 N N . PRO A 1 410 ? 2.407 -17.397 4.532 1.00 93.38 410 PRO A N 1
ATOM 3210 C CA . PRO A 1 410 ? 2.386 -18.318 5.664 1.00 93.38 410 PRO A CA 1
ATOM 3211 C C . PRO A 1 410 ? 1.575 -17.821 6.866 1.00 93.38 410 PRO A C 1
ATOM 3213 O O . PRO A 1 410 ? 1.003 -18.656 7.555 1.00 93.38 410 PRO A O 1
ATOM 3216 N N . ILE A 1 411 ? 1.450 -16.504 7.087 1.00 84.69 411 ILE A N 1
ATOM 3217 C CA . ILE A 1 411 ? 0.656 -15.933 8.192 1.00 84.69 411 ILE A CA 1
ATOM 3218 C C . ILE A 1 411 ? -0.796 -16.421 8.102 1.00 84.69 411 ILE A C 1
ATOM 3220 O O . ILE A 1 411 ? -1.312 -17.053 9.022 1.00 84.69 411 ILE A O 1
ATOM 3224 N N . SER A 1 412 ? -1.445 -16.188 6.956 1.00 85.31 412 SER A N 1
ATOM 3225 C CA . SER A 1 412 ? -2.837 -16.595 6.736 1.00 85.31 412 SER A CA 1
ATOM 3226 C C . SER A 1 412 ? -2.994 -18.111 6.667 1.00 85.31 412 SER A C 1
ATOM 3228 O O . SER A 1 412 ? -3.991 -18.642 7.150 1.00 85.31 412 SER A O 1
ATOM 3230 N N . TRP A 1 413 ? -2.018 -18.819 6.090 1.00 90.94 413 TRP A N 1
ATOM 3231 C CA . TRP A 1 413 ? -2.044 -20.281 6.042 1.00 90.94 413 TRP A CA 1
ATOM 3232 C C . TRP A 1 413 ? -1.999 -20.891 7.448 1.00 90.94 413 TRP A C 1
ATOM 3234 O O . TRP A 1 413 ? -2.826 -21.746 7.754 1.00 90.94 413 TRP A O 1
ATOM 3244 N N . VAL A 1 414 ? -1.107 -20.417 8.328 1.00 88.75 414 VAL A N 1
ATOM 3245 C CA . VAL A 1 414 ? -1.046 -20.878 9.724 1.00 88.75 414 VAL A CA 1
ATOM 3246 C C . VAL A 1 414 ? -2.370 -20.594 10.434 1.00 88.75 414 VAL A C 1
ATOM 3248 O O . VAL A 1 414 ? -2.925 -21.524 11.012 1.00 88.75 414 VAL A O 1
ATOM 3251 N N . TYR A 1 415 ? -2.911 -19.373 10.331 1.00 86.50 415 TYR A N 1
ATOM 3252 C CA . TYR A 1 415 ? -4.190 -19.000 10.954 1.00 86.50 415 TYR A CA 1
ATOM 3253 C C . TYR A 1 415 ? -5.344 -19.922 10.529 1.00 86.50 415 TYR A C 1
ATOM 3255 O O . TYR A 1 415 ? -6.060 -20.473 11.362 1.00 86.50 415 TYR A O 1
ATOM 3263 N N . ILE A 1 416 ? -5.513 -20.153 9.223 1.00 84.81 416 ILE A N 1
ATOM 3264 C CA . ILE A 1 416 ? -6.597 -21.006 8.714 1.00 84.81 416 ILE A CA 1
ATOM 3265 C C . ILE A 1 416 ? -6.436 -22.447 9.216 1.00 84.81 416 ILE A C 1
ATOM 3267 O O . ILE A 1 416 ? -7.412 -23.071 9.646 1.00 84.81 416 ILE A O 1
ATOM 3271 N N . LYS A 1 417 ? -5.207 -22.982 9.193 1.00 87.75 417 LYS A N 1
ATOM 3272 C CA . LYS A 1 417 ? -4.933 -24.356 9.635 1.00 87.75 417 LYS A CA 1
ATOM 3273 C C . LYS A 1 417 ? -5.111 -24.548 11.140 1.00 87.75 417 LYS A C 1
ATOM 3275 O O . LYS A 1 417 ? -5.442 -25.660 11.549 1.00 87.75 417 LYS A O 1
ATOM 3280 N N . THR A 1 418 ? -4.914 -23.514 11.955 1.00 83.25 418 THR A N 1
ATOM 3281 C CA . THR A 1 418 ? -5.106 -23.591 13.410 1.00 83.25 418 THR A CA 1
ATOM 3282 C C . THR A 1 418 ? -6.559 -23.362 13.831 1.00 83.25 418 THR A C 1
ATOM 3284 O O . THR A 1 418 ? -7.016 -24.031 14.757 1.00 83.25 418 THR A O 1
ATOM 3287 N N . MET A 1 419 ? -7.299 -22.474 13.157 1.00 83.00 419 MET A N 1
ATOM 3288 C CA . MET A 1 419 ? -8.661 -22.084 13.554 1.00 83.00 419 MET A CA 1
ATOM 3289 C C . MET A 1 419 ? -9.755 -23.080 13.133 1.00 83.00 419 MET A C 1
ATOM 3291 O O . MET A 1 419 ? -10.671 -23.363 13.909 1.00 83.00 419 MET A O 1
ATOM 3295 N N . GLY A 1 420 ? -9.685 -23.640 11.921 1.00 76.88 420 GLY A N 1
ATOM 3296 C CA . GLY A 1 420 ? -10.751 -24.498 11.384 1.00 76.88 420 GLY A CA 1
ATOM 3297 C C . GLY A 1 420 ? -12.062 -23.754 11.045 1.00 76.88 420 GLY A C 1
ATOM 3298 O O . GLY A 1 420 ? -12.109 -22.533 10.970 1.00 76.88 420 GLY A O 1
ATOM 3299 N N . ALA A 1 421 ? -13.149 -24.495 10.791 1.00 72.75 421 ALA A N 1
ATOM 3300 C CA . ALA A 1 421 ? -14.320 -24.014 10.033 1.00 72.75 421 ALA A CA 1
ATOM 3301 C C . ALA A 1 421 ? -15.460 -23.327 10.833 1.00 72.75 421 ALA A C 1
ATOM 3303 O O . ALA A 1 421 ? -16.606 -23.345 10.384 1.00 72.75 421 ALA A O 1
ATOM 3304 N N . LYS A 1 422 ? -15.226 -22.780 12.036 1.00 54.00 422 LYS A N 1
ATOM 3305 C CA . LYS A 1 422 ? -16.317 -22.235 12.877 1.00 54.00 422 LYS A CA 1
ATOM 3306 C C . LYS A 1 422 ? -16.261 -20.714 13.033 1.00 54.00 422 LYS A C 1
ATOM 3308 O O . LYS A 1 422 ? -15.321 -20.205 13.626 1.00 54.00 422 LYS A O 1
ATOM 3313 N N . GLY A 1 423 ? -17.360 -20.051 12.657 1.00 48.00 423 GLY A N 1
ATOM 3314 C CA . GLY A 1 423 ? -17.727 -18.703 13.110 1.00 48.00 423 GLY A CA 1
ATOM 3315 C C . GLY A 1 423 ? -17.978 -17.711 11.975 1.00 48.00 423 GLY A C 1
ATOM 3316 O O . GLY A 1 423 ? -17.087 -17.461 11.177 1.00 48.00 423 GLY A O 1
ATOM 3317 N N . TYR A 1 424 ? -19.175 -17.117 11.940 1.00 44.97 424 TYR A N 1
ATOM 3318 C CA . TYR A 1 424 ? -19.464 -15.898 11.176 1.00 44.97 424 TYR A CA 1
ATOM 3319 C C . TYR A 1 424 ? -20.465 -15.040 11.956 1.00 44.97 424 TYR A C 1
ATOM 3321 O O . TYR A 1 424 ? -21.499 -15.549 12.393 1.00 44.97 424 TYR A O 1
ATOM 3329 N N . VAL A 1 425 ? -20.166 -13.751 12.108 1.00 40.59 425 VAL A N 1
ATOM 3330 C CA . VAL A 1 425 ? -21.066 -12.695 12.602 1.00 40.59 425 VAL A CA 1
ATOM 3331 C C . VAL A 1 425 ? -20.727 -11.384 11.881 1.00 40.59 425 VAL A C 1
ATOM 3333 O O . VAL A 1 425 ? -19.639 -11.258 11.324 1.00 40.59 425 VAL A O 1
ATOM 3336 N N . ALA A 1 426 ? -21.640 -10.408 11.882 1.00 62.59 426 ALA A N 1
ATOM 3337 C CA . ALA A 1 426 ? -21.273 -9.020 11.582 1.00 62.59 426 ALA A CA 1
ATOM 3338 C C . ALA A 1 426 ? -20.313 -8.487 12.665 1.00 62.59 426 ALA A C 1
ATOM 3340 O O . ALA A 1 426 ? -20.361 -8.961 13.801 1.00 62.59 426 ALA A O 1
ATOM 3341 N N . HIS A 1 427 ? -19.458 -7.515 12.336 1.00 79.12 427 HIS A N 1
ATOM 3342 C CA . HIS A 1 427 ? -18.261 -7.236 13.144 1.00 79.12 427 HIS A CA 1
ATOM 3343 C C . HIS A 1 427 ? -17.979 -5.758 13.463 1.00 79.12 427 HIS A C 1
ATOM 3345 O O . HIS A 1 427 ? -17.087 -5.484 14.262 1.00 79.12 427 HIS A O 1
ATOM 3351 N N . GLU A 1 428 ? -18.754 -4.807 12.929 1.00 84.94 428 GLU A N 1
ATOM 3352 C CA . GLU A 1 428 ? -18.538 -3.365 13.147 1.00 84.94 428 GLU A CA 1
ATOM 3353 C C . GLU A 1 428 ? -19.839 -2.540 13.231 1.00 84.94 428 GLU A C 1
ATOM 3355 O O . GLU A 1 428 ? -20.901 -2.969 12.773 1.00 84.94 428 GLU A O 1
ATOM 3360 N N . PHE A 1 429 ? -19.768 -1.336 13.818 1.00 85.25 429 PHE A N 1
ATOM 3361 C CA . PHE A 1 429 ? -20.893 -0.389 13.906 1.00 85.25 429 PHE A CA 1
ATOM 3362 C C . PHE A 1 429 ? -20.450 1.087 13.864 1.00 85.25 429 PHE A C 1
ATOM 3364 O O . PHE A 1 429 ? -19.290 1.416 14.107 1.00 85.25 429 PHE A O 1
ATOM 3371 N N . ILE A 1 430 ? -21.386 2.003 13.571 1.00 85.50 430 ILE A N 1
ATOM 3372 C CA . ILE A 1 430 ? -21.144 3.458 13.518 1.00 85.50 430 ILE A CA 1
ATOM 3373 C C . ILE A 1 430 ? -21.790 4.155 14.719 1.00 85.50 430 ILE A C 1
ATOM 3375 O O . ILE A 1 430 ? -22.976 3.977 14.989 1.00 85.50 430 ILE A O 1
ATOM 3379 N N . LEU A 1 431 ? -21.027 5.023 15.383 1.00 90.50 431 LEU A N 1
ATOM 3380 C CA . LEU A 1 431 ? -21.501 5.936 16.417 1.00 90.50 431 LEU A CA 1
ATOM 3381 C C . LEU A 1 431 ? -21.682 7.344 15.832 1.00 90.50 431 LEU A C 1
ATOM 3383 O O . LEU A 1 431 ? -20.729 7.981 15.370 1.00 90.50 431 LEU A O 1
ATOM 3387 N N . ASP A 1 432 ? -22.921 7.843 15.849 1.00 91.44 432 ASP A N 1
ATOM 3388 C CA . ASP A 1 432 ? -23.261 9.164 15.315 1.00 91.44 432 ASP A CA 1
ATOM 3389 C C . ASP A 1 432 ? -22.933 10.292 16.305 1.00 91.44 432 ASP A C 1
ATOM 3391 O O . ASP A 1 432 ? -23.719 10.624 17.190 1.00 91.44 432 ASP A O 1
ATOM 3395 N N . THR A 1 433 ? -21.768 10.915 16.127 1.00 92.88 433 THR A N 1
ATOM 3396 C CA . THR A 1 433 ? -21.305 12.046 16.947 1.00 92.88 433 THR A CA 1
ATOM 3397 C C . THR A 1 433 ? -21.764 13.415 16.436 1.00 92.88 433 THR A C 1
ATOM 3399 O O . THR A 1 433 ? -21.524 14.432 17.086 1.00 92.88 433 THR A O 1
ATOM 3402 N N . ARG A 1 434 ? -22.437 13.490 15.278 1.00 93.31 434 ARG A N 1
ATOM 3403 C CA . ARG A 1 434 ? -22.821 14.766 14.641 1.00 93.31 434 ARG A CA 1
ATOM 3404 C C . ARG A 1 434 ? -23.746 15.644 15.494 1.00 93.31 434 ARG A C 1
ATOM 3406 O O . ARG A 1 434 ? -23.595 16.867 15.413 1.00 93.31 434 ARG A O 1
ATOM 3413 N N . PRO A 1 435 ? -24.690 15.106 16.299 1.00 96.44 435 PRO A N 1
ATOM 3414 C CA . PRO A 1 435 ? -25.529 15.935 17.164 1.00 96.44 435 PRO A CA 1
ATOM 3415 C C . PRO A 1 435 ? -24.723 16.827 18.119 1.00 96.44 435 PRO A C 1
ATOM 3417 O O . PRO A 1 435 ? -25.103 17.982 18.322 1.00 96.44 435 PRO A O 1
ATOM 3420 N N . PHE A 1 436 ? -23.568 16.352 18.600 1.00 95.69 436 PHE A N 1
ATOM 3421 C CA . PHE A 1 436 ? -22.725 17.077 19.557 1.00 95.69 436 PHE A CA 1
ATOM 3422 C C . PHE A 1 436 ? -22.130 18.370 18.991 1.00 95.69 436 PHE A C 1
ATOM 3424 O O . PHE A 1 436 ? -21.848 19.307 19.741 1.00 95.69 436 PHE A O 1
ATOM 3431 N N . LYS A 1 437 ? -22.039 18.495 17.660 1.00 94.25 437 LYS A N 1
ATOM 3432 C CA . LYS A 1 437 ? -21.627 19.750 17.019 1.00 94.25 437 LYS A CA 1
ATOM 3433 C C . LYS A 1 437 ? -22.621 20.874 17.291 1.00 94.25 437 LYS A C 1
ATOM 3435 O O . LYS A 1 437 ? -22.223 22.029 17.405 1.00 94.25 437 LYS A O 1
ATOM 3440 N N . LYS A 1 438 ? -23.913 20.552 17.382 1.00 93.44 438 LYS A N 1
ATOM 3441 C CA . LYS A 1 438 ? -24.968 21.539 17.641 1.00 93.44 438 LYS A CA 1
ATOM 3442 C C . LYS A 1 438 ? -25.128 21.830 19.127 1.00 93.44 438 LYS A C 1
ATOM 3444 O O . LYS A 1 438 ? -25.376 22.978 19.472 1.00 93.44 438 LYS A O 1
ATOM 3449 N N . THR A 1 439 ? -25.024 20.810 19.975 1.00 94.75 439 THR A N 1
ATOM 3450 C CA . THR A 1 439 ? -25.336 20.926 21.407 1.00 94.75 439 THR A CA 1
ATOM 3451 C C . THR A 1 439 ? -24.148 21.395 22.242 1.00 94.75 43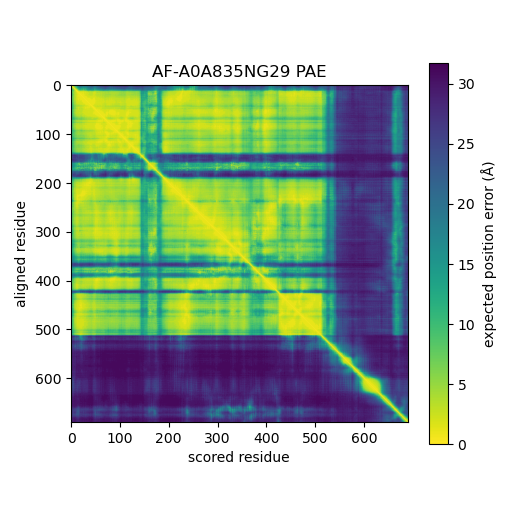9 THR A C 1
ATOM 3453 O O . THR A 1 439 ? -24.335 22.197 23.148 1.00 94.75 439 THR A O 1
ATOM 3456 N N . ALA A 1 440 ? -22.931 20.963 21.901 1.00 94.31 440 ALA A N 1
ATOM 3457 C CA . ALA A 1 440 ? -21.717 21.235 22.673 1.00 94.31 440 ALA A CA 1
ATOM 3458 C C . ALA A 1 440 ? -20.572 21.842 21.838 1.00 94.31 440 ALA A C 1
ATOM 3460 O O . ALA A 1 440 ? -19.480 22.065 22.351 1.00 94.31 440 ALA A O 1
ATOM 3461 N N . ASN A 1 441 ? -20.786 22.089 20.536 1.00 95.44 441 ASN A N 1
ATOM 3462 C CA . ASN A 1 441 ? -19.726 22.436 19.577 1.00 95.44 441 ASN A CA 1
ATOM 3463 C C . ASN A 1 441 ? -18.572 21.406 19.540 1.00 95.44 441 ASN A C 1
ATOM 3465 O O . ASN A 1 441 ? -17.424 21.748 19.243 1.00 95.44 441 ASN A O 1
ATOM 3469 N N . ILE A 1 442 ? -18.891 20.138 19.806 1.00 96.19 442 ILE A N 1
ATOM 3470 C CA . ILE A 1 442 ? -17.957 19.008 19.806 1.00 96.19 442 ILE A CA 1
ATOM 3471 C C . ILE A 1 442 ? -18.027 18.260 18.468 1.00 96.19 442 ILE A C 1
ATOM 3473 O O . ILE A 1 442 ? -19.099 18.044 17.907 1.00 96.19 442 ILE A O 1
ATOM 3477 N N . GLU A 1 443 ? -16.872 17.883 17.934 1.00 94.88 443 GLU A N 1
ATOM 3478 C CA . GLU A 1 443 ? -16.687 17.178 16.666 1.00 94.88 443 GLU A CA 1
ATOM 3479 C C . GLU A 1 443 ? -16.079 15.789 16.895 1.00 94.88 443 GLU A C 1
ATOM 3481 O O . GLU A 1 443 ? -15.452 15.534 17.919 1.00 94.88 443 GLU A O 1
ATOM 3486 N N . ALA A 1 444 ? -16.201 14.891 15.909 1.00 92.50 444 ALA A N 1
ATOM 3487 C CA . ALA A 1 444 ? -15.625 13.542 15.984 1.00 92.50 444 ALA A CA 1
ATOM 3488 C C . ALA A 1 444 ? -14.115 13.546 16.296 1.00 92.50 444 ALA A C 1
ATOM 3490 O O . ALA A 1 444 ? -13.623 12.653 16.983 1.00 92.50 444 ALA A O 1
ATOM 3491 N N . VAL A 1 445 ? -13.389 14.571 15.825 1.00 93.31 445 VAL A N 1
ATOM 3492 C CA . VAL A 1 445 ? -11.963 14.740 16.125 1.00 93.31 445 VAL A CA 1
ATOM 3493 C C . VAL A 1 445 ? -11.719 14.980 17.613 1.00 93.31 445 VAL A C 1
ATOM 3495 O O . VAL A 1 445 ? -10.782 14.404 18.145 1.00 93.31 445 VAL A O 1
ATOM 3498 N N . ASP A 1 446 ? -12.568 15.734 18.312 1.00 94.38 446 ASP A N 1
ATOM 3499 C CA . ASP A 1 446 ? -12.375 16.006 19.741 1.00 94.38 446 ASP A CA 1
ATOM 3500 C C . ASP A 1 446 ? -12.469 14.705 20.555 1.00 94.38 446 ASP A C 1
ATOM 3502 O O . ASP A 1 446 ? -11.616 14.442 21.397 1.00 94.38 446 ASP A O 1
ATOM 3506 N N . LEU A 1 447 ? -13.436 13.831 20.236 1.00 94.88 447 LEU A N 1
ATOM 3507 C CA . LEU A 1 447 ? -13.559 12.513 20.872 1.00 94.88 447 LEU A CA 1
ATOM 3508 C C . LEU A 1 447 ? -12.348 11.626 20.561 1.00 94.88 447 LEU A C 1
ATOM 3510 O O . LEU A 1 447 ? -11.787 11.000 21.455 1.00 94.88 447 LEU A O 1
ATOM 3514 N N . ALA A 1 448 ? -11.921 11.584 19.299 1.00 92.88 448 ALA A N 1
ATOM 3515 C CA . ALA A 1 448 ? -10.777 10.778 18.881 1.00 92.88 448 ALA A CA 1
ATOM 3516 C C . ALA A 1 448 ? -9.469 11.196 19.551 1.00 92.88 448 ALA A C 1
ATOM 3518 O O . ALA A 1 448 ? -8.623 10.358 19.857 1.00 92.88 448 ALA A O 1
ATOM 3519 N N . LYS A 1 449 ? -9.299 12.496 19.770 1.00 92.38 449 LYS A N 1
ATOM 3520 C CA . LYS A 1 449 ? -8.149 13.043 20.476 1.00 92.38 449 LYS A CA 1
ATOM 3521 C C . LYS A 1 449 ? -8.254 12.812 21.976 1.00 92.38 449 LYS A C 1
ATOM 3523 O O . LYS A 1 449 ? -7.270 12.399 22.578 1.00 92.38 449 LYS A O 1
ATOM 3528 N N . ARG A 1 450 ? -9.445 12.969 22.555 1.00 94.06 450 ARG A N 1
ATOM 3529 C CA . ARG A 1 450 ? -9.689 12.702 23.975 1.00 94.06 450 ARG A CA 1
ATOM 3530 C C . ARG A 1 450 ? -9.463 11.237 24.344 1.00 94.06 450 ARG A C 1
ATOM 3532 O O . ARG A 1 450 ? -8.869 10.973 25.380 1.00 94.06 450 ARG A O 1
ATOM 3539 N N . LEU A 1 451 ? -9.820 10.291 23.471 1.00 94.62 451 LEU A N 1
ATOM 3540 C CA . LEU A 1 451 ? -9.534 8.859 23.653 1.00 94.62 451 LEU A CA 1
ATOM 3541 C C . LEU A 1 451 ? -8.042 8.549 23.868 1.00 94.62 451 LEU A C 1
ATOM 3543 O O . LEU A 1 451 ? -7.720 7.581 24.554 1.00 94.62 451 LEU A O 1
ATOM 3547 N N . GLN A 1 452 ? -7.133 9.385 23.352 1.00 92.69 452 GLN A N 1
ATOM 3548 C CA . GLN A 1 452 ? -5.692 9.216 23.569 1.00 92.69 452 GLN A CA 1
ATOM 3549 C C . GLN A 1 452 ? -5.319 9.384 25.050 1.00 92.69 452 GLN A C 1
ATOM 3551 O O . GLN A 1 452 ? -4.450 8.665 25.542 1.00 92.69 452 GLN A O 1
ATOM 3556 N N . ASP A 1 453 ? -6.001 10.277 25.777 1.00 89.62 453 ASP A N 1
ATOM 3557 C CA . ASP A 1 453 ? -5.793 10.467 27.219 1.00 89.62 453 ASP A CA 1
ATOM 3558 C C . ASP A 1 453 ? -6.298 9.263 28.033 1.00 89.62 453 ASP A C 1
ATOM 3560 O O . ASP A 1 453 ? -5.745 8.957 29.088 1.00 89.62 453 ASP A O 1
ATOM 3564 N N . TYR A 1 454 ? -7.292 8.536 27.509 1.00 93.19 454 TYR A N 1
ATOM 3565 C CA . TYR A 1 454 ? -7.790 7.271 28.065 1.00 93.19 454 TYR A CA 1
ATOM 3566 C C . TYR A 1 454 ? -6.943 6.057 27.651 1.00 93.19 454 TYR A C 1
ATOM 3568 O O . TYR A 1 454 ? -7.269 4.928 28.006 1.00 93.19 454 TYR A O 1
ATOM 3576 N N . GLY A 1 455 ? -5.843 6.265 26.919 1.00 92.69 455 GLY A N 1
ATOM 3577 C CA . GLY A 1 455 ? -4.942 5.191 26.503 1.00 92.69 455 GLY A CA 1
ATOM 3578 C C . GLY A 1 455 ? -5.414 4.401 25.281 1.00 92.69 455 GLY A C 1
ATOM 3579 O O . GLY A 1 455 ? -4.918 3.298 25.059 1.00 92.69 455 GLY A O 1
ATOM 3580 N N . PHE A 1 456 ? -6.323 4.952 24.471 1.00 95.94 456 PHE A N 1
ATOM 3581 C CA . PHE A 1 456 ? -6.824 4.311 23.255 1.00 95.94 456 PHE A CA 1
ATOM 3582 C C . PHE A 1 456 ? -6.400 5.044 21.983 1.00 95.94 456 PHE A C 1
ATOM 3584 O O . PHE A 1 456 ? -6.380 6.275 21.904 1.00 95.94 456 PHE A O 1
ATOM 3591 N N . HIS A 1 457 ? -6.126 4.270 20.933 1.00 97.19 457 HIS A N 1
ATOM 3592 C CA . HIS A 1 457 ? -6.171 4.801 19.577 1.00 97.19 457 HIS A CA 1
ATOM 3593 C C . HIS A 1 457 ? -7.638 5.028 19.189 1.00 97.19 457 HIS A C 1
ATOM 3595 O O . HIS A 1 457 ? -8.512 4.228 19.517 1.00 97.19 457 HIS A O 1
ATOM 3601 N N . ALA A 1 458 ? -7.923 6.104 18.459 1.00 95.75 458 ALA A N 1
ATOM 3602 C CA . ALA A 1 458 ? -9.284 6.379 18.015 1.00 95.75 458 ALA A CA 1
ATOM 3603 C C . ALA A 1 458 ? -9.799 5.331 17.002 1.00 95.75 458 ALA A C 1
ATOM 3605 O O . ALA A 1 458 ? -9.009 4.836 16.191 1.00 95.75 458 ALA A O 1
ATOM 3606 N N . PRO A 1 459 ? -11.116 5.066 16.964 1.00 95.56 459 PRO A N 1
ATOM 3607 C CA . PRO A 1 459 ? -11.754 4.333 15.873 1.00 95.56 459 PRO A CA 1
ATOM 3608 C C . PRO A 1 459 ? -11.614 5.040 14.517 1.00 95.56 459 PRO A C 1
ATOM 3610 O O . PRO A 1 459 ? -11.113 6.168 14.416 1.00 95.56 459 PRO A O 1
ATOM 3613 N N . THR A 1 460 ? -12.116 4.401 13.460 1.00 92.44 460 THR A N 1
ATOM 3614 C CA . THR A 1 460 ? -12.123 4.987 12.114 1.00 92.44 460 THR A CA 1
ATOM 3615 C C . THR A 1 460 ? -12.974 6.254 12.104 1.00 92.44 460 THR A C 1
ATOM 3617 O O . THR A 1 460 ? -14.136 6.254 12.509 1.00 92.44 460 THR A O 1
ATOM 3620 N N . MET A 1 461 ? -12.383 7.364 11.663 1.00 91.44 461 MET A N 1
ATOM 3621 C CA . MET A 1 461 ? -12.999 8.685 11.754 1.00 91.44 461 MET A CA 1
ATOM 3622 C C . MET A 1 461 ? -13.608 9.148 10.438 1.00 91.44 461 MET A C 1
ATOM 3624 O O . MET A 1 461 ? -12.948 9.138 9.403 1.00 91.44 461 MET A O 1
ATOM 3628 N N . SER A 1 462 ? -14.821 9.702 10.511 1.00 88.81 462 SER A N 1
ATOM 3629 C CA . SER A 1 462 ? -15.479 10.433 9.416 1.00 88.81 462 SER A CA 1
ATOM 3630 C C . SER A 1 462 ? -15.618 9.656 8.099 1.00 88.81 462 SER A C 1
ATOM 3632 O O . SER A 1 462 ? -15.787 10.254 7.034 1.00 88.81 462 SER A O 1
ATOM 3634 N N . TRP A 1 463 ? -15.580 8.329 8.176 1.00 81.69 463 TRP A N 1
ATOM 3635 C CA . TRP A 1 463 ? -15.850 7.411 7.082 1.00 81.69 463 TRP A CA 1
ATOM 3636 C C . TRP A 1 463 ? -16.626 6.197 7.628 1.00 81.69 463 TRP A C 1
ATOM 3638 O O . TRP A 1 463 ? -16.302 5.743 8.726 1.00 81.69 463 TRP A O 1
ATOM 3648 N N . PRO A 1 464 ? -17.652 5.690 6.914 1.00 77.25 464 PRO A N 1
ATOM 3649 C CA . PRO A 1 464 ? -18.183 6.172 5.630 1.00 77.25 464 PRO A CA 1
ATOM 3650 C C . PRO A 1 464 ? -19.035 7.448 5.736 1.00 77.25 464 PRO A C 1
ATOM 3652 O O . PRO A 1 464 ? -19.333 8.071 4.717 1.00 77.25 464 PRO A O 1
ATOM 3655 N N . VAL A 1 465 ? -19.411 7.865 6.949 1.00 81.00 465 VAL A N 1
ATOM 3656 C CA . VAL A 1 465 ? -20.215 9.071 7.196 1.00 81.00 465 VAL A CA 1
ATOM 3657 C C . VAL A 1 465 ? -19.339 10.161 7.816 1.00 81.00 465 VAL A C 1
ATOM 3659 O O . VAL A 1 465 ? -18.673 9.952 8.824 1.00 81.00 465 VAL A O 1
ATOM 3662 N N . ALA A 1 466 ? -19.332 11.356 7.222 1.00 85.44 466 ALA A N 1
ATOM 3663 C CA . ALA A 1 466 ? -18.562 12.478 7.755 1.00 85.44 466 ALA A CA 1
ATOM 3664 C C . ALA A 1 466 ? -19.065 12.886 9.153 1.00 85.44 466 ALA A C 1
ATOM 3666 O O . ALA A 1 466 ? -20.271 13.044 9.361 1.00 85.44 466 ALA A O 1
ATOM 3667 N N . GLY A 1 467 ? -18.139 13.100 10.093 1.00 87.75 467 GLY A N 1
ATOM 3668 C CA . GLY A 1 467 ? -18.465 13.511 11.459 1.00 87.75 467 GLY A CA 1
ATOM 3669 C C . GLY A 1 467 ? -18.986 12.392 12.368 1.00 87.75 467 GLY A C 1
ATOM 3670 O O . GLY A 1 467 ? -19.627 12.713 13.366 1.00 87.75 467 GLY A O 1
ATOM 3671 N N . THR A 1 468 ? -18.734 11.120 12.038 1.00 91.44 468 THR A N 1
ATOM 3672 C CA . THR A 1 468 ? -19.030 9.943 12.881 1.00 91.44 468 THR A CA 1
ATOM 3673 C C . THR A 1 468 ? -17.760 9.152 13.215 1.00 91.44 468 THR A C 1
ATOM 3675 O O . THR A 1 468 ? -16.693 9.419 12.653 1.00 91.44 468 THR A O 1
ATOM 3678 N N . LEU A 1 469 ? -17.887 8.156 14.097 1.00 91.62 469 LEU A N 1
ATOM 3679 C CA . LEU A 1 469 ? -16.852 7.158 14.395 1.00 91.62 469 LEU A CA 1
ATOM 3680 C C . LEU A 1 469 ? -17.349 5.765 13.989 1.00 91.62 469 LEU A C 1
ATOM 3682 O O . LEU A 1 469 ? -18.511 5.453 14.230 1.00 91.62 469 LEU A O 1
ATOM 3686 N N . MET A 1 470 ? -16.496 4.936 13.391 1.00 90.81 470 MET A N 1
ATOM 3687 C CA . MET A 1 470 ? -16.801 3.541 13.060 1.00 90.81 470 MET A CA 1
ATOM 3688 C C . MET A 1 470 ? -15.882 2.604 13.845 1.00 90.81 470 MET A C 1
ATOM 3690 O O . MET A 1 470 ? -14.658 2.747 13.789 1.00 90.81 470 MET A O 1
ATOM 3694 N N . ILE A 1 471 ? -16.497 1.699 14.603 1.00 92.19 471 ILE A N 1
ATOM 3695 C CA . ILE A 1 471 ? -15.883 0.904 15.668 1.00 92.19 471 ILE A CA 1
ATOM 3696 C C . ILE A 1 471 ? -15.956 -0.575 15.291 1.00 92.19 471 ILE A C 1
ATOM 3698 O O . ILE A 1 471 ? -17.038 -1.094 15.016 1.00 92.19 471 ILE A O 1
ATOM 3702 N N . GLU A 1 472 ? -14.805 -1.238 15.336 1.00 92.62 472 GLU A N 1
ATOM 3703 C CA . GLU A 1 472 ? -14.640 -2.670 15.080 1.00 92.62 472 GLU A CA 1
ATOM 3704 C C . GLU A 1 472 ? -13.690 -3.255 16.138 1.00 92.62 472 GLU A C 1
ATOM 3706 O O . GLU A 1 472 ? -12.496 -2.958 16.100 1.00 92.62 472 GLU A O 1
ATOM 3711 N N . PRO A 1 473 ? -14.192 -4.029 17.116 1.00 88.75 473 PRO A N 1
ATOM 3712 C CA . PRO A 1 473 ? -13.370 -4.550 18.210 1.00 88.75 473 PRO A CA 1
ATOM 3713 C C . PRO A 1 473 ? -12.548 -5.796 17.851 1.00 88.75 473 PRO A C 1
ATOM 3715 O O . PRO A 1 473 ? -11.507 -6.033 18.450 1.00 88.75 473 PRO A O 1
ATOM 3718 N N . THR A 1 474 ? -12.990 -6.575 16.859 1.00 90.56 474 THR A N 1
ATOM 3719 C CA . THR A 1 474 ? -12.479 -7.921 16.524 1.00 90.56 474 THR A CA 1
ATOM 3720 C C . THR A 1 474 ? -12.744 -8.988 17.593 1.00 90.56 474 THR A C 1
ATOM 3722 O O . THR A 1 474 ? -13.080 -8.707 18.740 1.00 90.56 474 THR A O 1
ATOM 3725 N N . GLU A 1 475 ? -12.601 -10.251 17.202 1.00 87.94 475 GLU A N 1
ATOM 3726 C CA . GLU A 1 475 ? -12.745 -11.424 18.064 1.00 87.94 475 GLU A CA 1
ATOM 3727 C C . GLU A 1 475 ? -11.558 -11.651 19.015 1.00 87.94 475 GLU A C 1
ATOM 3729 O O . GLU A 1 475 ? -11.618 -12.537 19.866 1.00 87.94 475 GLU A O 1
ATOM 3734 N N . SER A 1 476 ? -10.466 -10.896 18.843 1.00 91.06 476 SER A N 1
ATOM 3735 C CA . SER A 1 476 ? -9.225 -11.068 19.613 1.00 91.06 476 SER A CA 1
ATOM 3736 C C . SER A 1 476 ? -9.226 -10.334 20.951 1.00 91.06 476 SER A C 1
ATOM 3738 O O . SER A 1 476 ? -8.401 -10.647 21.809 1.00 91.06 476 SER A O 1
ATOM 3740 N N . GLU A 1 477 ? -10.134 -9.378 21.132 1.00 93.00 477 GLU A N 1
ATOM 3741 C CA . GLU A 1 477 ? -10.200 -8.547 22.329 1.00 93.00 477 GLU A CA 1
ATOM 3742 C C . GLU A 1 477 ? -11.146 -9.160 23.361 1.00 93.00 477 GLU A C 1
ATOM 3744 O O . GLU A 1 477 ? -12.267 -9.582 23.053 1.00 93.00 477 GLU A O 1
ATOM 3749 N N . ASP A 1 478 ? -10.690 -9.230 24.610 1.00 93.62 478 ASP A N 1
ATOM 3750 C CA . ASP A 1 478 ? -11.501 -9.783 25.685 1.00 93.62 478 ASP A CA 1
ATOM 3751 C C . ASP A 1 478 ? -12.575 -8.792 26.155 1.00 93.62 478 ASP A C 1
ATOM 3753 O O . ASP A 1 478 ? -12.518 -7.585 25.918 1.00 93.62 478 ASP A O 1
ATOM 3757 N N . LYS A 1 479 ? -13.580 -9.303 26.874 1.00 95.38 479 LYS A N 1
ATOM 3758 C CA . LYS A 1 479 ? -14.669 -8.466 27.387 1.00 95.38 479 LYS A CA 1
ATOM 3759 C C . LYS A 1 479 ? -14.155 -7.305 28.252 1.00 95.38 479 LYS A C 1
ATOM 3761 O O . LYS A 1 479 ? -14.758 -6.240 28.230 1.00 95.38 479 LYS A O 1
ATOM 3766 N N . ALA A 1 480 ? -13.076 -7.496 29.011 1.00 96.69 480 ALA A N 1
ATOM 3767 C CA . ALA A 1 480 ? -12.567 -6.460 29.902 1.00 96.69 480 ALA A CA 1
ATOM 3768 C C . ALA A 1 480 ? -11.980 -5.277 29.117 1.00 96.69 480 ALA A C 1
ATOM 3770 O O . ALA A 1 480 ? -12.152 -4.135 29.534 1.00 96.69 480 ALA A O 1
ATOM 3771 N N . GLU A 1 481 ? -11.326 -5.522 27.982 1.00 97.19 481 GLU A N 1
ATOM 3772 C CA . GLU A 1 481 ? -10.861 -4.457 27.093 1.00 97.19 481 GLU A CA 1
ATOM 3773 C C . GLU A 1 481 ? -12.020 -3.746 26.383 1.00 97.19 481 GLU A C 1
ATOM 3775 O O . GLU A 1 481 ? -12.030 -2.515 26.297 1.00 97.19 481 GLU A O 1
ATOM 3780 N N . LEU A 1 482 ? -13.049 -4.495 25.967 1.00 94.38 482 LEU A N 1
ATOM 3781 C CA . LEU A 1 482 ? -14.278 -3.898 25.433 1.00 94.38 482 LEU A CA 1
ATOM 3782 C C . LEU A 1 482 ? -14.963 -3.001 26.468 1.00 94.38 482 LEU A C 1
ATOM 3784 O O . LEU A 1 482 ? -15.383 -1.894 26.131 1.00 94.38 482 LEU A O 1
ATOM 3788 N N . ASP A 1 483 ? -15.044 -3.457 27.720 1.00 96.50 483 ASP A N 1
ATOM 3789 C CA . ASP A 1 483 ? -15.621 -2.695 28.826 1.00 96.50 483 ASP A CA 1
ATOM 3790 C C . ASP A 1 483 ? -14.804 -1.413 29.073 1.00 96.50 483 ASP A C 1
ATOM 3792 O O . ASP A 1 483 ? -15.390 -0.336 29.104 1.00 96.50 483 ASP A O 1
ATOM 3796 N N . ARG A 1 484 ? -13.460 -1.482 29.118 1.00 97.81 484 ARG A N 1
ATOM 3797 C CA . ARG A 1 484 ? -12.597 -0.288 29.268 1.00 97.81 484 ARG A CA 1
ATOM 3798 C C . ARG A 1 484 ? -12.834 0.751 28.174 1.00 97.81 484 ARG A C 1
ATOM 3800 O O . ARG A 1 484 ? -12.894 1.948 28.460 1.00 97.81 484 ARG A O 1
ATOM 3807 N N . PHE A 1 485 ? -12.970 0.314 26.924 1.00 97.25 485 PHE A N 1
ATOM 3808 C CA . PHE A 1 485 ? -13.261 1.221 25.817 1.00 97.25 485 PHE A CA 1
ATOM 3809 C C . PHE A 1 485 ? -14.672 1.823 25.922 1.00 97.25 485 PHE A C 1
ATOM 3811 O O . PHE A 1 485 ? -14.852 3.024 25.704 1.00 97.25 485 PHE A O 1
ATOM 3818 N N . CYS A 1 486 ? -15.673 1.018 26.292 1.00 96.00 486 CYS A N 1
ATOM 3819 C CA . CYS A 1 486 ? -17.035 1.501 26.533 1.00 96.00 486 CYS A CA 1
ATOM 3820 C C . CYS A 1 486 ? -17.075 2.531 27.668 1.00 96.00 486 CYS A C 1
ATOM 3822 O O . CYS A 1 486 ? -17.684 3.588 27.503 1.00 96.00 486 CYS A O 1
ATOM 3824 N N . ASP A 1 487 ? -16.389 2.265 28.777 1.00 96.62 487 ASP A N 1
ATOM 3825 C CA . ASP A 1 487 ? -16.311 3.151 29.938 1.00 96.62 487 ASP A CA 1
ATOM 3826 C C . ASP A 1 487 ? -15.634 4.480 29.581 1.00 96.62 487 ASP A C 1
ATOM 3828 O O . ASP A 1 487 ? -16.142 5.545 29.939 1.00 96.62 487 ASP A O 1
ATOM 3832 N N . ALA A 1 488 ? -14.555 4.446 28.790 1.00 96.69 488 ALA A N 1
ATOM 3833 C CA . ALA A 1 488 ? -13.922 5.654 28.262 1.00 96.69 488 ALA A CA 1
ATOM 3834 C C . ALA A 1 488 ? -14.899 6.483 27.408 1.00 96.69 488 ALA A C 1
ATOM 3836 O O . ALA A 1 488 ? -15.012 7.696 27.584 1.00 96.69 488 ALA A O 1
ATOM 3837 N N . MET A 1 489 ? -15.665 5.840 26.521 1.00 95.88 489 MET A N 1
ATOM 3838 C CA . MET A 1 489 ? -16.665 6.521 25.688 1.00 95.88 489 MET A CA 1
ATOM 3839 C C . MET A 1 489 ? -17.838 7.086 26.504 1.00 95.88 489 MET A C 1
ATOM 3841 O O . MET A 1 489 ? -18.336 8.171 26.194 1.00 95.88 489 MET A O 1
ATOM 3845 N N . ILE A 1 490 ? -18.276 6.384 27.552 1.00 96.00 490 ILE A N 1
ATOM 3846 C CA . ILE A 1 490 ? -19.319 6.853 28.476 1.00 96.00 490 ILE A CA 1
ATOM 3847 C C . ILE A 1 490 ? -18.811 8.048 29.293 1.00 96.00 490 ILE A C 1
ATOM 3849 O O . ILE A 1 490 ? -19.531 9.038 29.430 1.00 96.00 490 ILE A O 1
ATOM 3853 N N . SER A 1 491 ? -17.566 8.004 29.770 1.00 96.12 491 SER A N 1
ATOM 3854 C CA . SER A 1 491 ? -16.927 9.122 30.475 1.00 96.12 491 SER A CA 1
ATOM 3855 C C . SER A 1 491 ? -16.805 10.355 29.568 1.00 96.12 491 SER A C 1
ATOM 3857 O O . SER A 1 491 ? -17.275 11.437 29.914 1.00 96.12 491 SER A O 1
ATOM 3859 N N . ILE A 1 492 ? -16.349 10.175 28.323 1.00 95.88 492 ILE A N 1
ATOM 3860 C CA . ILE A 1 492 ? -16.335 11.236 27.302 1.00 95.88 492 ILE A CA 1
ATOM 3861 C C . ILE A 1 492 ? -17.743 11.801 27.052 1.00 95.88 492 ILE A C 1
ATOM 3863 O O . ILE A 1 492 ? -17.917 13.013 26.907 1.00 95.88 492 ILE A O 1
ATOM 3867 N N . ARG A 1 493 ? -18.784 10.959 27.023 1.00 97.38 493 ARG A N 1
ATOM 3868 C CA . ARG A 1 493 ? -20.170 11.433 26.896 1.00 97.38 493 ARG A CA 1
ATOM 3869 C C . ARG A 1 493 ? -20.584 12.302 28.086 1.00 97.38 493 ARG A C 1
ATOM 3871 O O . ARG A 1 493 ? -21.326 13.266 27.873 1.00 97.38 493 ARG A O 1
ATOM 3878 N N . GLN A 1 494 ? -20.125 11.983 29.293 1.00 96.56 494 GLN A N 1
ATOM 3879 C CA . GLN A 1 494 ? -20.371 12.791 30.484 1.00 96.56 494 GLN A CA 1
ATOM 3880 C C . GLN A 1 494 ? -19.662 14.152 30.395 1.00 96.56 494 GLN A C 1
ATOM 3882 O O . GLN A 1 494 ? -20.302 15.168 30.656 1.00 96.56 494 GLN A O 1
ATOM 3887 N N . GLU A 1 495 ? -18.416 14.210 29.912 1.00 95.81 495 GLU A N 1
ATOM 3888 C CA . GLU A 1 495 ? -17.721 15.484 29.642 1.00 95.81 495 GLU A CA 1
ATOM 3889 C C . GLU A 1 495 ? -18.502 16.359 28.646 1.00 95.81 495 GLU A C 1
ATOM 3891 O O . GLU A 1 495 ? -18.674 17.560 28.857 1.00 95.81 495 GLU A O 1
ATOM 3896 N N . ILE A 1 496 ? -19.051 15.756 27.583 1.00 96.44 496 ILE A N 1
ATOM 3897 C CA . ILE A 1 496 ? -19.922 16.462 26.630 1.00 96.44 496 ILE A CA 1
ATOM 3898 C C . ILE A 1 496 ? -21.177 16.992 27.339 1.00 96.44 496 ILE A C 1
ATOM 3900 O O . ILE A 1 496 ? -21.560 18.136 27.105 1.00 96.44 496 ILE A O 1
ATOM 3904 N N . ALA A 1 497 ? -21.802 16.202 28.221 1.00 96.38 497 ALA A N 1
ATOM 3905 C CA . ALA A 1 497 ? -22.994 16.619 28.967 1.00 96.38 497 ALA A CA 1
ATOM 3906 C C . ALA A 1 497 ? -22.709 17.832 29.861 1.00 96.38 497 ALA A C 1
ATOM 3908 O O . ALA A 1 497 ? -23.514 18.754 29.941 1.00 96.38 497 ALA A O 1
ATOM 3909 N N . GLU A 1 498 ? -21.539 17.883 30.496 1.00 95.88 498 GLU A N 1
ATOM 3910 C CA . GLU A 1 498 ? -21.138 19.030 31.310 1.00 95.88 498 GLU A CA 1
ATOM 3911 C C . GLU A 1 498 ? -21.000 20.319 30.495 1.00 95.88 498 GLU A C 1
ATOM 3913 O O . GLU A 1 498 ? -21.339 21.391 30.999 1.00 95.88 498 GLU A O 1
ATOM 3918 N N . ILE A 1 499 ? -20.583 20.231 29.230 1.00 95.94 499 ILE A N 1
ATOM 3919 C CA . ILE A 1 499 ? -20.581 21.374 28.307 1.00 95.94 499 ILE A CA 1
ATOM 3920 C C . ILE A 1 499 ? -22.017 21.748 27.911 1.00 95.94 499 ILE A C 1
ATOM 3922 O O . ILE A 1 499 ? -22.381 22.922 27.973 1.00 95.94 499 ILE A O 1
ATOM 3926 N N . GLU A 1 500 ? -22.847 20.765 27.538 1.00 96.38 500 GLU A N 1
ATOM 3927 C CA . GLU A 1 500 ? -24.260 20.971 27.162 1.00 96.38 500 GLU A CA 1
ATOM 3928 C C . GLU A 1 500 ? -25.060 21.655 28.284 1.00 96.38 500 GLU A C 1
ATOM 3930 O O . GLU A 1 500 ? -25.910 22.507 28.028 1.00 96.38 500 GLU A O 1
ATOM 3935 N N . GLU A 1 501 ? -24.766 21.301 29.534 1.00 97.19 501 GLU A N 1
ATOM 3936 C CA . GLU A 1 501 ? -25.436 21.803 30.735 1.00 97.19 501 GLU A CA 1
ATOM 3937 C C . GLU A 1 501 ? -24.783 23.073 31.311 1.00 97.19 501 GLU A C 1
ATOM 3939 O O . GLU A 1 501 ? -25.219 23.583 32.344 1.00 97.19 501 GLU A O 1
ATOM 3944 N N . GLY A 1 502 ? -23.741 23.602 30.659 1.00 93.81 502 GLY A N 1
ATOM 3945 C CA . GLY A 1 502 ? -23.049 24.826 31.072 1.00 93.81 502 GLY A CA 1
ATOM 3946 C C . GLY A 1 502 ? -22.228 24.695 32.360 1.00 93.81 502 GLY A C 1
ATOM 3947 O O . GLY A 1 502 ? -21.898 25.707 32.977 1.00 93.81 502 GLY A O 1
ATOM 3948 N N . ARG A 1 503 ? -21.901 23.466 32.781 1.00 94.88 503 ARG A N 1
ATOM 3949 C CA . ARG A 1 503 ? -21.001 23.181 33.914 1.00 94.88 503 ARG A CA 1
ATOM 3950 C C . ARG A 1 503 ? -19.521 23.274 33.541 1.00 94.88 503 ARG A C 1
ATOM 3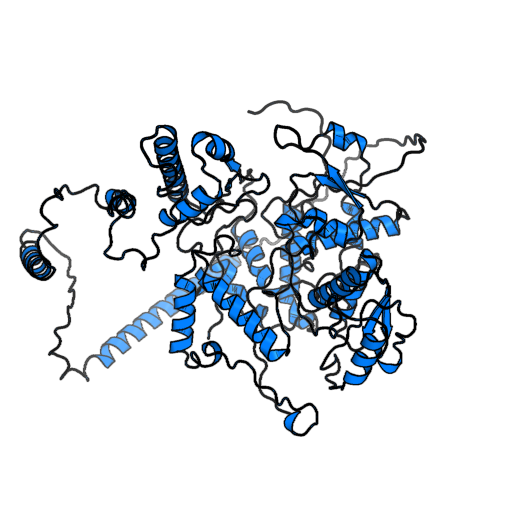952 O O . ARG A 1 503 ? -18.696 23.471 34.429 1.00 94.88 503 ARG A O 1
ATOM 3959 N N . MET A 1 504 ? -19.192 23.150 32.257 1.00 90.69 504 MET A N 1
ATOM 3960 C CA . MET A 1 504 ? -17.830 23.217 31.730 1.00 90.69 504 MET A CA 1
ATOM 3961 C C . MET A 1 504 ? -17.730 24.263 30.612 1.00 90.69 504 MET A C 1
ATOM 3963 O O . MET A 1 504 ? -18.669 24.446 29.836 1.00 90.69 504 MET A O 1
ATOM 3967 N N . ASP A 1 505 ? -16.596 24.964 30.526 1.00 90.19 505 ASP A N 1
ATOM 3968 C CA . ASP A 1 505 ? -16.376 25.979 29.492 1.00 90.19 505 ASP A CA 1
ATOM 3969 C C . ASP A 1 505 ? -16.375 25.336 28.086 1.00 90.19 505 ASP A C 1
ATOM 3971 O O . ASP A 1 505 ? -15.642 24.371 27.848 1.00 90.19 505 ASP A O 1
ATOM 3975 N N . PRO A 1 506 ? -17.163 25.847 27.122 1.00 88.25 506 PRO A N 1
ATOM 3976 C CA . PRO A 1 506 ? -17.303 25.238 25.798 1.00 88.25 506 PRO A CA 1
ATOM 3977 C C . PRO A 1 506 ? -16.072 25.403 24.891 1.00 88.25 506 PRO A C 1
ATOM 3979 O O . PRO A 1 506 ? -15.964 24.716 23.873 1.00 88.25 506 PRO A O 1
ATOM 3982 N N . GLN A 1 507 ? -15.151 26.311 25.219 1.00 87.62 507 GLN A N 1
ATOM 3983 C CA . GLN A 1 507 ? -13.908 26.547 24.478 1.00 87.62 507 GLN A CA 1
ATOM 3984 C C . GLN A 1 507 ? -12.685 25.961 25.191 1.00 87.62 507 GLN A C 1
ATOM 3986 O O . GLN A 1 507 ? -11.754 25.517 24.521 1.00 87.62 507 GLN A O 1
ATOM 3991 N N . ILE A 1 508 ? -12.684 25.948 26.526 1.00 86.81 508 ILE A N 1
ATOM 3992 C CA . ILE A 1 508 ? -11.559 25.503 27.357 1.00 86.81 508 ILE A CA 1
ATOM 3993 C C . ILE A 1 508 ? -11.986 24.298 28.198 1.00 86.81 508 ILE A C 1
ATOM 3995 O O . ILE A 1 508 ? -12.326 24.406 29.374 1.00 86.81 508 ILE A O 1
ATOM 3999 N N . ASN A 1 509 ? -11.928 23.125 27.580 1.00 87.75 509 ASN A N 1
ATOM 4000 C CA . ASN A 1 509 ? -12.276 21.845 28.193 1.00 87.75 509 ASN A CA 1
ATOM 4001 C C . ASN A 1 509 ? -11.312 20.734 27.744 1.00 87.75 509 ASN A C 1
ATOM 4003 O O . ASN A 1 509 ? -10.561 20.945 26.783 1.00 87.75 509 ASN A O 1
ATOM 4007 N N . PRO A 1 510 ? -11.316 19.560 28.407 1.00 87.12 510 PRO A N 1
ATOM 4008 C CA . PRO A 1 510 ? -10.461 18.434 28.035 1.00 87.12 510 PRO A CA 1
ATOM 4009 C C . PRO A 1 510 ? -10.651 17.949 26.588 1.00 87.12 510 PRO A C 1
ATOM 4011 O O . PRO A 1 510 ? -9.671 17.599 25.941 1.00 87.12 510 PRO A O 1
ATOM 4014 N N . LEU A 1 511 ? -11.872 18.005 26.041 1.00 88.25 511 LEU A N 1
ATOM 4015 C CA . LEU A 1 511 ? -12.171 17.597 24.659 1.00 88.25 511 LEU A CA 1
ATOM 4016 C C . LEU A 1 511 ? -11.534 18.525 23.609 1.00 88.25 511 LEU A C 1
ATOM 4018 O O . LEU A 1 511 ? -11.047 18.058 22.583 1.00 88.25 511 LEU A O 1
ATOM 4022 N N . LYS A 1 512 ? -11.516 19.841 23.862 1.00 85.75 512 LYS A N 1
ATOM 4023 C CA . LYS A 1 512 ? -10.914 20.859 22.979 1.00 85.75 512 LYS A CA 1
ATOM 4024 C C . LYS A 1 512 ? -9.419 21.071 23.215 1.00 85.75 512 LYS A C 1
ATOM 4026 O O . LYS A 1 512 ? -8.727 21.588 22.338 1.00 85.75 512 LYS A O 1
ATOM 4031 N N . SER A 1 513 ? -8.915 20.693 24.387 1.00 74.00 513 SER A N 1
ATOM 4032 C CA . SER A 1 513 ? -7.535 20.939 24.808 1.00 74.00 513 SER A CA 1
ATOM 4033 C C . SER A 1 513 ? -6.686 19.676 24.686 1.00 74.00 513 SER A C 1
ATOM 4035 O O . SER A 1 513 ? -6.361 19.031 25.678 1.00 74.00 513 SER A O 1
ATOM 4037 N N . LEU A 1 514 ? -6.239 19.360 23.472 1.00 54.25 514 LEU A N 1
ATOM 4038 C CA . LEU A 1 514 ? -5.113 18.444 23.286 1.00 54.25 514 LEU A CA 1
ATOM 4039 C C . LEU A 1 514 ? -3.849 19.075 23.877 1.00 54.25 514 LEU A C 1
ATOM 4041 O O . LEU A 1 514 ? -3.320 20.042 23.326 1.00 54.25 514 LEU A O 1
ATOM 4045 N N . GLY A 1 515 ? -3.344 18.562 25.000 1.00 44.25 515 GLY A N 1
ATOM 4046 C CA . GLY A 1 515 ? -2.210 19.247 25.623 1.00 44.25 515 GLY A CA 1
ATOM 4047 C C . GLY A 1 515 ? -1.571 18.636 26.855 1.00 44.25 515 GLY A C 1
ATOM 4048 O O . GLY A 1 515 ? -0.690 19.272 27.427 1.00 44.25 515 GLY A O 1
ATOM 4049 N N . GLY A 1 516 ? -1.910 17.407 27.237 1.00 40.44 516 GLY A N 1
ATOM 4050 C CA . GLY A 1 516 ? -1.151 16.640 28.225 1.00 40.44 516 GLY A CA 1
ATOM 4051 C C . GLY A 1 516 ? 0.195 16.117 27.706 1.00 40.44 516 GLY A C 1
ATOM 4052 O O . GLY A 1 516 ? 0.711 15.136 28.234 1.00 40.44 516 GLY A O 1
ATOM 4053 N N . VAL A 1 517 ? 0.807 16.720 26.676 1.00 42.69 517 VAL A N 1
ATOM 4054 C CA . VAL A 1 517 ? 2.194 16.384 26.318 1.00 42.69 517 VAL A CA 1
ATOM 4055 C C . VAL A 1 517 ? 3.023 16.599 27.582 1.00 42.69 517 VAL A C 1
ATOM 4057 O O . VAL A 1 517 ? 3.001 17.689 28.142 1.00 42.69 517 VAL A O 1
ATOM 4060 N N . ARG A 1 518 ? 3.782 15.596 28.040 1.00 42.69 518 ARG A N 1
ATOM 4061 C CA . ARG A 1 518 ? 4.611 15.653 29.268 1.00 42.69 518 ARG A CA 1
ATOM 4062 C C . ARG A 1 518 ? 5.469 16.928 29.438 1.00 42.69 518 ARG A C 1
ATOM 4064 O O . ARG A 1 518 ? 5.912 17.204 30.547 1.00 42.69 518 ARG A O 1
ATOM 4071 N N . LYS A 1 519 ? 5.710 17.706 28.372 1.00 37.22 519 LYS A N 1
ATOM 4072 C CA . LYS A 1 519 ? 6.380 19.023 28.393 1.00 37.22 519 LYS A CA 1
ATOM 4073 C C . LYS A 1 519 ? 5.475 20.220 28.750 1.00 37.22 519 LYS A C 1
ATOM 4075 O O . LYS A 1 519 ? 6.002 21.227 29.209 1.00 37.22 519 LYS A O 1
ATOM 4080 N N . GLY A 1 520 ? 4.160 20.126 28.559 1.00 36.88 520 GLY A N 1
ATOM 4081 C CA . GLY A 1 520 ? 3.157 21.145 28.900 1.00 36.88 520 GLY A CA 1
ATOM 4082 C C . GLY A 1 520 ? 2.732 21.146 30.373 1.00 36.88 520 GLY A C 1
ATOM 4083 O O . GLY A 1 520 ? 2.103 22.094 30.828 1.00 36.88 520 GLY A O 1
ATOM 4084 N N . LEU A 1 521 ? 3.157 20.150 31.158 1.00 45.38 521 LEU A N 1
ATOM 4085 C CA . LEU A 1 521 ? 3.009 20.105 32.622 1.00 45.38 521 LEU A CA 1
ATOM 4086 C C . LEU A 1 521 ? 3.976 21.077 33.337 1.00 45.38 521 LEU A C 1
ATOM 4088 O O . LEU A 1 521 ? 4.544 20.760 34.385 1.00 45.38 521 LEU A O 1
ATOM 4092 N N . SER A 1 522 ? 4.193 22.261 32.760 1.00 45.72 522 SER A N 1
ATOM 4093 C CA . SER A 1 522 ? 4.989 23.326 33.364 1.00 45.72 522 SER A CA 1
ATOM 4094 C C . SER A 1 522 ? 4.225 23.966 34.537 1.00 45.72 522 SER A C 1
ATOM 4096 O O . SER A 1 522 ? 3.022 23.777 34.734 1.00 45.72 522 SER A O 1
ATOM 4098 N N . THR A 1 523 ? 4.949 24.666 35.402 1.00 41.12 523 THR A N 1
ATOM 4099 C CA . THR A 1 523 ? 4.480 25.197 36.691 1.00 41.12 523 THR A CA 1
ATOM 4100 C C . THR A 1 523 ? 3.560 26.419 36.595 1.00 41.12 523 THR A C 1
ATOM 4102 O O . THR A 1 523 ? 3.163 26.934 37.636 1.00 41.12 523 THR A O 1
ATOM 4105 N N . SER A 1 524 ? 3.198 26.895 35.400 1.00 41.53 524 SER A N 1
ATOM 4106 C CA . SER A 1 524 ? 2.278 28.028 35.232 1.00 41.53 524 SER A CA 1
ATOM 4107 C C . SER A 1 524 ? 0.841 27.537 35.043 1.00 41.53 524 SER A C 1
ATOM 4109 O O . SER A 1 524 ? 0.411 27.210 33.939 1.00 41.53 524 SER A O 1
ATOM 4111 N N . SER A 1 525 ? 0.103 27.444 36.144 1.00 41.06 525 SER A N 1
ATOM 4112 C CA . SER A 1 525 ? -1.311 27.078 36.170 1.00 41.06 525 SER A CA 1
ATOM 4113 C C . SER A 1 525 ? -2.209 28.230 35.710 1.00 41.06 525 SER A C 1
ATOM 4115 O O . SER A 1 525 ? -2.312 29.241 36.403 1.00 41.06 525 SER A O 1
ATOM 4117 N N . SER A 1 526 ? -2.928 28.026 34.608 1.00 36.41 526 SER A N 1
ATOM 4118 C CA . SER A 1 526 ? -4.182 28.734 34.298 1.00 36.41 526 SER A CA 1
ATOM 4119 C C . SER A 1 526 ? -5.273 27.792 33.764 1.00 36.41 526 SER A C 1
ATOM 4121 O O . SER A 1 526 ? -6.223 28.244 33.137 1.00 36.41 526 SER A O 1
ATOM 4123 N N . PHE A 1 527 ? -5.146 26.481 34.000 1.00 43.50 527 PHE A N 1
ATOM 4124 C CA . PHE A 1 527 ? -6.180 25.497 33.674 1.00 43.50 527 PHE A CA 1
ATOM 4125 C C . PHE A 1 527 ? -7.069 25.272 34.902 1.00 43.50 527 PHE A C 1
ATOM 4127 O O . PHE A 1 527 ? -6.562 24.952 35.976 1.00 43.50 527 PHE A O 1
ATOM 4134 N N . ALA A 1 528 ? -8.381 25.458 34.738 1.00 34.34 528 ALA A N 1
ATOM 4135 C CA . ALA A 1 528 ? -9.391 25.215 35.772 1.00 34.34 528 ALA A CA 1
ATOM 4136 C C . ALA A 1 528 ? -9.729 23.720 35.955 1.00 34.34 528 ALA A C 1
ATOM 4138 O O . ALA A 1 528 ? -10.444 23.376 36.887 1.00 34.34 528 ALA A O 1
ATOM 4139 N N . VAL A 1 529 ? -9.182 22.838 35.110 1.00 39.53 529 VAL A N 1
ATOM 4140 C CA . VAL A 1 529 ? -9.233 21.381 35.296 1.00 39.53 529 VAL A CA 1
ATOM 4141 C C . VAL A 1 529 ? -8.047 20.978 36.163 1.00 39.53 529 VAL A C 1
ATOM 4143 O O . VAL A 1 529 ? -6.882 21.230 35.832 1.00 39.53 529 VAL A O 1
ATOM 4146 N N . THR A 1 530 ? -8.330 20.411 37.327 1.00 37.84 530 THR A N 1
ATOM 4147 C CA . THR A 1 530 ? -7.313 20.145 38.340 1.00 37.84 530 THR A CA 1
ATOM 4148 C C . THR A 1 530 ? -6.404 19.008 37.872 1.00 37.84 530 THR A C 1
ATOM 4150 O O . THR A 1 530 ? -6.879 17.978 37.414 1.00 37.84 530 THR A O 1
ATOM 4153 N N . ARG A 1 531 ? -5.079 19.132 38.076 1.00 42.03 531 ARG A N 1
ATOM 4154 C CA . ARG A 1 531 ? -4.031 18.115 37.776 1.00 42.03 531 ARG A CA 1
ATOM 4155 C C . ARG A 1 531 ? -4.336 16.670 38.225 1.00 42.03 531 ARG A C 1
ATOM 4157 O O . ARG A 1 531 ? -3.604 15.763 37.842 1.00 42.03 531 ARG A O 1
ATOM 4164 N N . LYS A 1 532 ? -5.343 16.472 39.077 1.00 41.31 532 LYS A N 1
ATOM 4165 C CA . LYS A 1 532 ? -5.829 15.168 39.519 1.00 41.31 532 LYS A CA 1
ATOM 4166 C C . LYS A 1 532 ? -6.730 14.495 38.483 1.00 41.31 532 LYS A C 1
ATOM 4168 O O . LYS A 1 532 ? -6.514 13.326 38.228 1.00 41.31 532 LYS A O 1
ATOM 4173 N N . GLU A 1 533 ? -7.672 15.185 37.852 1.00 44.16 533 GLU A N 1
ATOM 4174 C CA . GLU A 1 533 ? -8.711 14.533 37.029 1.00 44.16 533 GLU A CA 1
ATOM 4175 C C . GLU A 1 533 ? -8.122 13.809 35.803 1.00 44.16 533 GLU A C 1
ATOM 4177 O O . GLU A 1 533 ? -8.484 12.676 35.524 1.00 44.16 533 GLU A O 1
ATOM 4182 N N . LEU A 1 534 ? -7.084 14.369 35.170 1.00 41.66 534 LEU A N 1
ATOM 4183 C CA . LEU A 1 534 ? -6.443 13.788 33.976 1.00 41.66 534 LEU A CA 1
ATOM 4184 C C . LEU A 1 534 ? -5.599 12.519 34.207 1.00 41.66 534 LEU A C 1
ATOM 4186 O O . LEU A 1 534 ? -5.242 11.851 33.245 1.00 41.66 534 LEU A O 1
ATOM 4190 N N . VAL A 1 535 ? -5.206 12.210 35.448 1.00 39.44 535 VAL A N 1
ATOM 4191 C CA . VAL A 1 535 ? -4.314 11.064 35.756 1.00 39.44 535 VAL A CA 1
ATOM 4192 C C . VAL A 1 535 ? -4.893 10.169 36.858 1.00 39.44 535 VAL A C 1
ATOM 4194 O O . VAL A 1 535 ? -4.495 9.014 36.994 1.00 39.44 535 VAL A O 1
ATOM 4197 N N . GLN A 1 536 ? -5.827 10.681 37.664 1.00 37.47 536 GLN A N 1
ATOM 4198 C CA . GLN A 1 536 ? -6.326 10.011 38.860 1.00 37.47 536 GLN A CA 1
ATOM 4199 C C . GLN A 1 536 ? -7.552 9.126 38.607 1.00 37.47 536 GLN A C 1
ATOM 4201 O O . GLN A 1 536 ? -7.735 8.193 39.386 1.00 37.47 536 GLN A O 1
ATOM 4206 N N . GLU A 1 537 ? -8.321 9.332 37.529 1.00 41.31 537 GLU A N 1
ATOM 4207 C CA . GLU A 1 537 ? -9.473 8.467 37.213 1.00 41.31 537 GLU A CA 1
ATOM 4208 C C . GLU A 1 537 ? -9.044 7.015 36.935 1.00 41.31 537 GLU A C 1
ATOM 4210 O O . GLU A 1 537 ? -9.610 6.100 37.521 1.00 41.31 537 GLU A O 1
ATOM 4215 N N . CYS A 1 538 ? -7.933 6.781 36.225 1.00 34.22 538 CYS A N 1
ATOM 4216 C CA . CYS A 1 538 ? -7.384 5.423 36.060 1.00 34.22 538 CYS A CA 1
ATOM 4217 C C . CYS A 1 538 ? -6.676 4.865 37.314 1.00 34.22 538 CYS A C 1
ATOM 4219 O O . CYS A 1 538 ? -6.441 3.663 37.415 1.00 34.22 538 CYS A O 1
ATOM 4221 N N . LEU A 1 539 ? -6.279 5.715 38.270 1.00 34.50 539 LEU A N 1
ATOM 4222 C CA . LEU A 1 539 ? -5.549 5.285 39.475 1.00 34.50 539 LEU A CA 1
ATOM 4223 C C . LEU A 1 539 ? -6.470 4.961 40.657 1.00 34.50 539 LEU A C 1
ATOM 4225 O O . LEU A 1 539 ? -6.035 4.265 41.575 1.00 34.50 539 LEU A O 1
ATOM 4229 N N . GLN A 1 540 ? -7.715 5.445 40.666 1.00 36.38 540 GLN A N 1
ATOM 4230 C CA . GLN A 1 540 ? -8.662 5.144 41.742 1.00 36.38 540 GLN A CA 1
ATOM 4231 C C . GLN A 1 540 ? -9.137 3.685 41.723 1.00 36.38 540 GLN A C 1
ATOM 4233 O O . GLN A 1 540 ? -9.264 3.100 42.800 1.00 36.38 540 GLN A O 1
ATOM 4238 N N . ASP A 1 541 ? -9.238 3.053 40.552 1.00 36.28 541 ASP A N 1
ATOM 4239 C CA . ASP A 1 541 ? -9.573 1.623 40.452 1.00 36.28 541 ASP A CA 1
ATOM 4240 C C . ASP A 1 541 ? -8.447 0.699 40.940 1.00 36.28 541 ASP A C 1
ATOM 4242 O O . ASP A 1 541 ? -8.697 -0.385 41.466 1.00 36.28 541 ASP A O 1
ATOM 4246 N N . LEU A 1 542 ? -7.191 1.155 40.886 1.00 32.47 542 LEU A N 1
ATOM 4247 C CA . LEU A 1 542 ? -6.035 0.413 41.406 1.00 32.47 542 LEU A CA 1
ATOM 4248 C C . LEU A 1 542 ? -5.904 0.467 42.939 1.00 32.47 542 LEU A C 1
ATOM 4250 O O . LEU A 1 542 ? -5.170 -0.333 43.519 1.00 32.47 542 LEU A O 1
ATOM 4254 N N . VAL A 1 543 ? -6.599 1.391 43.614 1.00 35.09 543 VAL A N 1
ATOM 4255 C CA . VAL A 1 543 ? -6.465 1.631 45.069 1.00 35.09 543 VAL A CA 1
ATOM 4256 C C . VAL A 1 543 ? -7.779 1.372 45.828 1.00 35.09 543 VAL A C 1
ATOM 4258 O O . VAL A 1 543 ? -7.877 1.610 47.033 1.00 35.09 543 VAL A O 1
ATOM 4261 N N . GLY A 1 544 ? -8.780 0.787 45.168 1.00 31.16 544 GLY A N 1
ATOM 4262 C CA . GLY A 1 544 ? -10.103 0.477 45.720 1.00 31.16 544 GLY A CA 1
ATOM 4263 C C . GLY A 1 544 ? -10.174 -0.628 46.785 1.00 31.16 544 GLY A C 1
ATOM 4264 O O . GLY A 1 544 ? -11.199 -1.295 46.883 1.00 31.16 544 GLY A O 1
ATOM 4265 N N . SER A 1 545 ? -9.135 -0.862 47.598 1.00 33.69 545 SER A N 1
ATOM 4266 C CA . SER A 1 545 ? -9.243 -1.831 48.704 1.00 33.69 545 SER A CA 1
ATOM 4267 C C . SER A 1 545 ? -8.646 -1.438 50.054 1.00 33.69 545 SER A C 1
ATOM 4269 O O . SER A 1 545 ? -9.050 -2.053 51.039 1.00 33.69 545 SER A O 1
ATOM 4271 N N . HIS A 1 546 ? -7.812 -0.402 50.205 1.00 35.25 546 HIS A N 1
ATOM 4272 C CA . HIS A 1 546 ? -7.294 -0.010 51.531 1.00 35.25 546 HIS A CA 1
ATOM 4273 C C . HIS A 1 546 ? -7.432 1.497 51.784 1.00 35.25 546 HIS A C 1
ATOM 4275 O O . HIS A 1 546 ? -6.637 2.310 51.319 1.00 35.25 546 HIS A O 1
ATOM 4281 N N . GLY A 1 547 ? -8.472 1.861 52.542 1.00 37.06 547 GLY A N 1
ATOM 4282 C CA . GLY A 1 547 ? -8.807 3.240 52.885 1.00 37.06 547 GLY A CA 1
ATOM 4283 C C . GLY A 1 547 ? -7.694 3.964 53.643 1.00 37.06 547 GLY A C 1
ATOM 4284 O O . GLY A 1 547 ? -7.419 3.660 54.801 1.00 37.06 547 GLY A O 1
ATOM 4285 N N . VAL A 1 548 ? -7.103 4.978 53.006 1.00 34.69 548 VAL A N 1
ATOM 4286 C CA . VAL A 1 548 ? -6.284 6.004 53.664 1.00 34.69 548 VAL A CA 1
ATOM 4287 C C . VAL A 1 548 ? -6.635 7.370 53.065 1.00 34.69 548 VAL A C 1
ATOM 4289 O O . VAL A 1 548 ? -6.582 7.568 51.853 1.00 34.69 548 VAL A O 1
ATOM 4292 N N . ALA A 1 549 ? -7.024 8.318 53.920 1.00 33.25 549 ALA A N 1
ATOM 4293 C CA . ALA A 1 549 ? -7.460 9.658 53.532 1.00 33.25 549 ALA A CA 1
ATOM 4294 C C . ALA A 1 549 ? -6.289 10.538 53.038 1.00 33.25 549 ALA A C 1
ATOM 4296 O O . ALA A 1 549 ? -5.274 10.699 53.713 1.00 33.25 549 ALA A O 1
ATOM 4297 N N . LEU A 1 550 ? -6.467 11.149 51.862 1.00 36.16 550 LEU A N 1
ATOM 4298 C CA . LEU A 1 550 ? -5.461 11.899 51.097 1.00 36.16 550 LEU A CA 1
ATOM 4299 C C . LEU A 1 550 ? -5.242 13.417 51.408 1.00 36.16 550 LEU A C 1
ATOM 4301 O O . LEU A 1 550 ? -4.528 14.041 50.621 1.00 36.16 550 LEU A O 1
ATOM 4305 N N . PRO A 1 551 ? -5.765 14.087 52.465 1.00 32.28 551 PRO A N 1
ATOM 4306 C CA . PRO A 1 551 ? -5.477 15.526 52.635 1.00 32.28 551 PRO A CA 1
ATOM 4307 C C . PRO A 1 551 ? -4.120 15.911 53.259 1.00 32.28 551 PRO A C 1
ATOM 4309 O O . PRO A 1 551 ? -3.761 17.082 53.197 1.00 32.28 551 PRO A O 1
ATOM 4312 N N . GLN A 1 552 ? -3.341 14.998 53.854 1.00 32.94 552 GLN A N 1
ATOM 4313 C CA . GLN A 1 552 ? -2.141 15.379 54.638 1.00 32.94 552 GLN A CA 1
ATOM 4314 C C . GLN A 1 552 ? -0.780 15.158 53.949 1.00 32.94 552 GLN A C 1
ATOM 4316 O O . GLN A 1 552 ? 0.258 15.446 54.537 1.00 32.94 552 GLN A O 1
ATOM 4321 N N . VAL A 1 553 ? -0.743 14.694 52.697 1.00 37.31 553 VAL A N 1
ATOM 4322 C CA . VAL A 1 553 ? 0.523 14.315 52.025 1.00 37.31 553 VAL A CA 1
ATOM 4323 C C . VAL A 1 553 ? 1.121 15.442 51.161 1.00 37.31 553 VAL A C 1
ATOM 4325 O O . VAL A 1 553 ? 2.237 15.322 50.667 1.00 37.31 553 VAL A O 1
ATOM 4328 N N . ILE A 1 554 ? 0.441 16.584 51.007 1.00 37.03 554 ILE A N 1
ATOM 4329 C CA . ILE A 1 554 ? 0.847 17.618 50.031 1.00 37.03 554 ILE A CA 1
ATOM 4330 C C . ILE A 1 554 ? 1.857 18.652 50.587 1.00 37.03 554 ILE A C 1
ATOM 4332 O O . ILE A 1 554 ? 2.380 19.458 49.825 1.00 37.03 554 ILE A O 1
ATOM 4336 N N . ALA A 1 555 ? 2.241 18.599 51.868 1.00 35.19 555 ALA A N 1
ATOM 4337 C CA . ALA A 1 555 ? 3.128 19.614 52.464 1.00 35.19 555 ALA A CA 1
ATOM 4338 C C . ALA A 1 555 ? 4.534 19.141 52.901 1.00 35.19 555 ALA A C 1
ATOM 4340 O O . ALA A 1 555 ? 5.268 19.936 53.480 1.00 35.19 555 ALA A O 1
ATOM 4341 N N . ALA A 1 556 ? 4.957 17.901 52.626 1.00 33.59 556 ALA A N 1
ATOM 4342 C CA . ALA A 1 556 ? 6.250 17.390 53.106 1.00 33.59 556 ALA A CA 1
ATOM 4343 C C . ALA A 1 556 ? 7.172 16.943 51.960 1.00 33.59 556 ALA A C 1
ATOM 4345 O O . ALA A 1 556 ? 6.822 16.103 51.130 1.00 33.59 556 ALA A O 1
ATOM 4346 N N . GLY A 1 557 ? 8.366 17.537 51.908 1.00 34.47 557 GLY A N 1
ATOM 4347 C CA . GLY A 1 557 ? 9.365 17.333 50.863 1.00 34.47 557 GLY A CA 1
ATOM 4348 C C . GLY A 1 557 ? 9.908 15.901 50.769 1.00 34.47 557 GLY A C 1
ATOM 4349 O O . GLY A 1 557 ? 9.932 15.136 51.731 1.00 34.47 557 GLY A O 1
ATOM 4350 N N . ARG A 1 558 ? 10.420 15.573 49.575 1.00 37.38 558 ARG A N 1
ATOM 4351 C CA . ARG A 1 558 ? 10.972 14.274 49.124 1.00 37.38 558 ARG A CA 1
ATOM 4352 C C . ARG A 1 558 ? 11.962 13.559 50.065 1.00 37.38 558 ARG A C 1
ATOM 4354 O O . ARG A 1 558 ? 12.227 12.381 49.846 1.00 37.38 558 ARG A O 1
ATOM 4361 N N . ALA A 1 559 ? 12.518 14.224 51.076 1.00 38.94 559 ALA A N 1
ATOM 4362 C CA . ALA A 1 559 ? 13.438 13.612 52.035 1.00 38.94 559 ALA A CA 1
ATOM 4363 C C . ALA A 1 559 ? 12.709 12.842 53.157 1.00 38.94 559 ALA A C 1
ATOM 4365 O O . ALA A 1 559 ? 13.141 11.754 53.531 1.00 38.94 559 ALA A O 1
ATOM 4366 N N . GLU A 1 560 ? 11.560 13.337 53.625 1.00 40.59 560 GLU A N 1
ATOM 4367 C CA . GLU A 1 560 ? 10.827 12.768 54.770 1.00 40.59 560 GLU A CA 1
ATOM 4368 C C . GLU A 1 560 ? 10.043 11.497 54.395 1.00 40.59 560 GLU A C 1
ATOM 4370 O O . GLU A 1 560 ? 9.871 10.581 55.202 1.00 40.59 560 GLU A O 1
ATOM 4375 N N . LEU A 1 561 ? 9.618 11.397 53.129 1.00 39.94 561 LEU A N 1
ATOM 4376 C CA . LEU A 1 561 ? 8.931 10.222 52.587 1.00 39.94 561 LEU A CA 1
ATOM 4377 C C . LEU A 1 561 ? 9.865 9.003 52.515 1.00 39.94 561 LEU A C 1
ATOM 4379 O O . LEU A 1 561 ? 9.455 7.892 52.840 1.00 39.94 561 LEU A O 1
ATOM 4383 N N . ASN A 1 562 ? 11.142 9.207 52.175 1.00 39.94 562 ASN A N 1
ATOM 4384 C CA . ASN A 1 562 ? 12.137 8.131 52.138 1.00 39.94 562 ASN A CA 1
ATOM 4385 C C . ASN A 1 562 ? 12.504 7.621 53.543 1.00 39.94 562 ASN A C 1
ATOM 4387 O O . ASN A 1 562 ? 12.787 6.434 53.717 1.00 39.94 562 ASN A O 1
ATOM 4391 N N . GLU A 1 563 ? 12.450 8.483 54.561 1.00 40.62 563 GLU A N 1
ATOM 4392 C CA . GLU A 1 563 ? 12.700 8.101 55.954 1.00 40.62 563 GLU A CA 1
ATOM 4393 C C . GLU A 1 563 ? 11.483 7.395 56.585 1.00 40.62 563 GLU A C 1
ATOM 4395 O O . GLU A 1 563 ? 11.633 6.368 57.256 1.00 40.62 563 GLU A O 1
ATOM 4400 N N . LYS A 1 564 ? 10.257 7.843 56.267 1.00 39.62 564 LYS A N 1
ATOM 4401 C CA . LYS A 1 564 ? 9.009 7.166 56.668 1.00 39.62 564 LYS A CA 1
ATOM 4402 C C . LYS A 1 564 ? 8.798 5.821 55.969 1.00 39.62 564 LYS A C 1
ATOM 4404 O O . LYS A 1 564 ? 8.329 4.888 56.619 1.00 39.62 564 LYS A O 1
ATOM 4409 N N . ILE A 1 565 ? 9.203 5.663 54.705 1.00 42.03 565 ILE A N 1
ATOM 4410 C CA . ILE A 1 565 ? 9.175 4.362 54.007 1.00 42.03 565 ILE A CA 1
ATOM 4411 C C . ILE A 1 565 ? 10.164 3.375 54.654 1.00 42.03 565 ILE A C 1
ATOM 4413 O O . ILE A 1 565 ? 9.798 2.227 54.909 1.00 42.03 565 ILE A O 1
ATOM 4417 N N . ARG A 1 566 ? 11.374 3.820 55.034 1.00 42.03 566 ARG A N 1
ATOM 4418 C CA . ARG A 1 566 ? 12.338 2.989 55.790 1.00 42.03 566 ARG A CA 1
ATOM 4419 C C . ARG A 1 566 ? 11.845 2.602 57.189 1.00 42.03 566 ARG A C 1
ATOM 4421 O O . ARG A 1 566 ? 12.132 1.498 57.645 1.00 42.03 566 ARG A O 1
ATOM 4428 N N . SER A 1 567 ? 11.118 3.490 57.864 1.00 37.00 567 SER A N 1
ATOM 4429 C CA . SER A 1 567 ? 10.505 3.238 59.177 1.00 37.00 567 SER A CA 1
ATOM 4430 C C . SER A 1 567 ? 9.327 2.253 59.089 1.00 37.00 567 SER A C 1
ATOM 4432 O O . SER A 1 567 ? 9.248 1.296 59.860 1.00 37.00 567 SER A O 1
ATOM 4434 N N . THR A 1 568 ? 8.467 2.406 58.078 1.00 37.22 568 THR A N 1
ATOM 4435 C CA . THR A 1 568 ? 7.275 1.563 57.873 1.00 37.22 568 THR A CA 1
ATOM 4436 C C . THR A 1 568 ? 7.649 0.137 57.449 1.00 37.22 568 THR A C 1
ATOM 4438 O O . THR A 1 568 ? 7.076 -0.829 57.954 1.00 37.22 568 THR A O 1
ATOM 4441 N N . LEU A 1 569 ? 8.698 -0.023 56.631 1.00 36.19 569 LEU A N 1
ATOM 4442 C CA . LEU A 1 569 ? 9.246 -1.336 56.263 1.00 36.19 569 LEU A CA 1
ATOM 4443 C C . LEU A 1 569 ? 9.906 -2.081 57.440 1.00 36.19 569 LEU A C 1
ATOM 4445 O O . LEU A 1 569 ? 10.010 -3.305 57.396 1.00 36.19 569 LEU A O 1
ATOM 4449 N N . LYS A 1 570 ? 10.293 -1.390 58.526 1.00 34.41 570 LYS A N 1
ATOM 4450 C CA . LYS A 1 570 ? 10.764 -2.036 59.769 1.00 34.41 570 LYS A CA 1
ATOM 4451 C C . LYS A 1 570 ? 9.626 -2.524 60.676 1.00 34.41 570 LYS A C 1
ATOM 4453 O O . LYS A 1 570 ? 9.867 -3.397 61.505 1.00 34.41 570 LYS A O 1
ATOM 4458 N N . CYS A 1 571 ? 8.398 -2.023 60.511 1.00 31.66 571 CYS A N 1
ATOM 4459 C CA . CYS A 1 571 ? 7.241 -2.421 61.326 1.00 31.66 571 CYS A CA 1
ATOM 4460 C C . CYS A 1 571 ? 6.400 -3.563 60.727 1.00 31.66 571 CYS A C 1
ATOM 4462 O O . CYS A 1 571 ? 5.625 -4.176 61.456 1.00 31.66 571 CYS A O 1
ATOM 4464 N N . MET A 1 572 ? 6.576 -3.919 59.449 1.00 30.27 572 MET A N 1
ATOM 4465 C CA . MET A 1 572 ? 5.848 -5.035 58.813 1.00 30.27 572 MET A CA 1
ATOM 4466 C C . MET A 1 572 ? 6.501 -6.419 58.992 1.00 30.27 572 MET A C 1
ATOM 4468 O O . MET A 1 572 ? 6.087 -7.383 58.357 1.00 30.27 572 MET A O 1
ATOM 4472 N N . VAL A 1 573 ? 7.476 -6.566 59.897 1.00 32.16 573 VAL A N 1
ATOM 4473 C CA . VAL A 1 573 ? 8.064 -7.873 60.240 1.00 32.16 573 VAL A CA 1
ATOM 4474 C C . VAL A 1 573 ? 7.926 -8.129 61.737 1.00 32.16 573 VAL A C 1
ATOM 4476 O O . VAL A 1 573 ? 8.883 -7.996 62.492 1.00 32.16 573 VAL A O 1
ATOM 4479 N N . ARG A 1 574 ? 6.715 -8.493 62.179 1.00 33.53 574 ARG A N 1
ATOM 4480 C CA . ARG A 1 574 ? 6.472 -9.278 63.407 1.00 33.53 574 ARG A CA 1
ATOM 4481 C C . ARG A 1 574 ? 5.015 -9.757 63.470 1.00 33.53 574 ARG A C 1
ATOM 4483 O O . ARG A 1 574 ? 4.160 -9.047 63.986 1.00 33.53 574 ARG A O 1
ATOM 4490 N N . ARG A 1 575 ? 4.777 -10.980 62.974 1.00 29.47 575 ARG A N 1
ATOM 4491 C CA . ARG A 1 575 ? 3.866 -12.055 63.461 1.00 29.47 575 ARG A CA 1
ATOM 4492 C C . ARG A 1 575 ? 3.754 -13.107 62.335 1.00 29.47 575 ARG A C 1
ATOM 4494 O O . ARG A 1 575 ? 3.430 -12.743 61.217 1.00 29.47 575 ARG A O 1
ATOM 4501 N N . LYS A 1 576 ? 4.368 -14.288 62.525 1.00 32.97 576 LYS A N 1
ATOM 4502 C CA . LYS A 1 576 ? 3.712 -15.586 62.832 1.00 32.97 576 LYS A CA 1
ATOM 4503 C C . LYS A 1 576 ? 2.788 -16.015 61.671 1.00 32.97 576 LYS A C 1
ATOM 4505 O O . LYS A 1 576 ? 1.746 -15.403 61.522 1.00 32.97 576 LYS A O 1
ATOM 4510 N N . ASP A 1 577 ? 3.114 -16.954 60.776 1.00 32.97 577 ASP A N 1
ATOM 4511 C CA . ASP A 1 577 ? 3.785 -18.248 60.955 1.00 32.97 577 ASP A CA 1
ATOM 4512 C C . ASP A 1 577 ? 4.321 -18.825 59.614 1.00 32.97 577 ASP A C 1
ATOM 4514 O O . ASP A 1 577 ? 3.724 -18.618 58.566 1.00 32.97 577 ASP A O 1
ATOM 4518 N N . GLY A 1 578 ? 5.433 -19.575 59.677 1.00 37.38 578 GLY A N 1
ATOM 4519 C CA . GLY A 1 578 ? 5.740 -20.754 58.840 1.00 37.38 578 GLY A CA 1
ATOM 4520 C C . GLY A 1 578 ? 5.978 -20.633 57.319 1.00 37.38 578 GLY A C 1
ATOM 4521 O O . GLY A 1 578 ? 5.045 -20.717 56.538 1.00 37.38 578 GLY A O 1
ATOM 4522 N N . ASN A 1 579 ? 7.258 -20.691 56.916 1.00 34.25 579 ASN A N 1
ATOM 4523 C CA . ASN A 1 579 ? 7.783 -21.181 55.621 1.00 34.25 579 ASN A CA 1
ATOM 4524 C C . ASN A 1 579 ? 7.512 -20.397 54.314 1.00 34.25 579 ASN A C 1
ATOM 4526 O O . ASN A 1 579 ? 6.670 -20.781 53.514 1.00 34.25 579 ASN A O 1
ATOM 4530 N N . ALA A 1 580 ? 8.403 -19.446 53.994 1.00 28.70 580 ALA A N 1
ATOM 4531 C CA . ALA A 1 580 ? 9.017 -19.293 52.662 1.00 28.70 580 ALA A CA 1
ATOM 4532 C C . ALA A 1 580 ? 10.239 -18.353 52.749 1.00 28.70 580 ALA A C 1
ATOM 4534 O O . ALA A 1 580 ? 10.146 -17.250 53.284 1.00 28.70 580 ALA A O 1
ATOM 4535 N N . LYS A 1 581 ? 11.403 -18.789 52.245 1.00 28.17 581 LYS A N 1
ATOM 4536 C CA . LYS A 1 581 ? 12.631 -17.981 52.141 1.00 28.17 581 LYS A CA 1
ATOM 4537 C C . LYS A 1 581 ? 12.655 -17.268 50.786 1.00 28.17 581 LYS A C 1
ATOM 4539 O O . LYS A 1 581 ? 12.895 -17.923 49.780 1.00 28.17 581 LYS A O 1
ATOM 4544 N N . TYR A 1 582 ? 12.522 -15.945 50.779 1.00 26.61 582 TYR A N 1
ATOM 4545 C CA . TYR A 1 582 ? 12.998 -15.104 49.678 1.00 26.61 582 TYR A CA 1
ATOM 4546 C C . TYR A 1 582 ? 13.914 -14.016 50.241 1.00 26.61 582 TYR A C 1
ATOM 4548 O O . TYR A 1 582 ? 13.529 -13.238 51.111 1.00 26.61 582 TYR A O 1
ATOM 4556 N N . VAL A 1 583 ? 15.160 -14.021 49.771 1.00 27.05 583 VAL A N 1
ATOM 4557 C CA . VAL A 1 583 ? 16.187 -13.017 50.059 1.00 27.05 583 VAL A CA 1
ATOM 4558 C C . VAL A 1 583 ? 16.094 -11.969 48.954 1.00 27.05 583 VAL A C 1
ATOM 4560 O O . VAL A 1 583 ? 16.407 -12.274 47.807 1.00 27.05 583 VAL A O 1
ATOM 4563 N N . VAL A 1 584 ? 15.673 -10.746 49.279 1.00 25.83 584 VAL A N 1
ATOM 4564 C CA . VAL A 1 584 ? 15.832 -9.598 48.375 1.00 25.83 584 VAL A CA 1
ATOM 4565 C C . VAL A 1 584 ? 17.159 -8.929 48.716 1.00 25.83 584 VAL A C 1
ATOM 4567 O O . VAL A 1 584 ? 17.339 -8.388 49.805 1.00 25.83 584 VAL A O 1
ATOM 4570 N N . TYR A 1 585 ? 18.108 -9.034 47.790 1.00 23.98 585 TYR A N 1
ATOM 4571 C CA . TYR A 1 585 ? 19.427 -8.420 47.870 1.00 23.98 585 TYR A CA 1
ATOM 4572 C C . TYR A 1 585 ? 19.318 -6.951 47.445 1.00 23.98 585 TYR A C 1
ATOM 4574 O O . TYR A 1 585 ? 18.947 -6.661 46.310 1.00 23.98 585 TYR A O 1
ATOM 4582 N N . VAL A 1 586 ? 19.641 -6.030 48.351 1.00 29.41 586 VAL A N 1
ATOM 4583 C CA . VAL A 1 586 ? 19.905 -4.623 48.021 1.00 29.41 586 VAL A CA 1
ATOM 4584 C C . VAL A 1 586 ? 21.428 -4.473 48.033 1.00 29.41 586 VAL A C 1
ATOM 4586 O O . VAL A 1 586 ? 22.019 -4.709 49.088 1.00 29.41 586 VAL A O 1
ATOM 4589 N N . PRO A 1 587 ? 22.090 -4.163 46.904 1.00 26.44 587 PRO A N 1
ATOM 4590 C CA . PRO A 1 587 ? 23.531 -3.987 46.906 1.00 26.44 587 PRO A CA 1
ATOM 4591 C C . PRO A 1 587 ? 23.879 -2.685 47.631 1.00 26.44 587 PRO A C 1
ATOM 4593 O O . PRO A 1 587 ? 23.375 -1.618 47.286 1.00 26.44 587 PRO A O 1
ATOM 4596 N N . ASP A 1 588 ? 24.736 -2.803 48.641 1.00 28.34 588 ASP A N 1
ATOM 4597 C CA . ASP A 1 588 ? 25.423 -1.682 49.272 1.00 28.34 588 ASP A CA 1
ATOM 4598 C C . ASP A 1 588 ? 26.685 -1.365 48.450 1.00 28.34 588 ASP A C 1
ATOM 4600 O O . ASP A 1 588 ? 27.454 -2.272 48.109 1.00 28.34 588 ASP A O 1
ATOM 4604 N N . GLU A 1 589 ? 26.897 -0.090 48.117 1.00 34.34 589 GLU A N 1
ATOM 4605 C CA . GLU A 1 589 ? 27.912 0.400 47.165 1.00 34.34 589 GLU A CA 1
ATOM 4606 C C . GLU A 1 589 ? 29.375 0.202 47.620 1.00 34.34 589 GLU A C 1
ATOM 4608 O O . GLU A 1 589 ? 30.296 0.593 46.909 1.00 34.34 589 GLU A O 1
ATOM 4613 N N . ASN A 1 590 ? 29.636 -0.474 48.744 1.00 34.03 590 ASN A N 1
ATOM 4614 C CA . ASN A 1 590 ? 30.986 -0.648 49.296 1.00 34.03 590 ASN A CA 1
ATOM 4615 C C . ASN A 1 590 ? 31.497 -2.099 49.408 1.00 34.03 590 ASN A C 1
ATOM 4617 O O . ASN A 1 590 ? 32.504 -2.334 50.071 1.00 34.03 590 ASN A O 1
ATOM 4621 N N . SER A 1 591 ? 30.880 -3.081 48.739 1.00 32.25 591 SER A N 1
ATOM 4622 C CA . SER A 1 591 ? 31.314 -4.499 48.810 1.00 32.25 591 SER A CA 1
ATOM 4623 C C . SER A 1 591 ? 31.852 -5.107 47.499 1.00 32.25 591 SER A C 1
ATOM 4625 O O . SER A 1 591 ? 31.967 -6.322 47.368 1.00 32.25 591 SER A O 1
ATOM 4627 N N . LEU A 1 592 ? 32.260 -4.281 46.528 1.00 32.72 592 LEU A N 1
ATOM 4628 C CA . LEU A 1 592 ? 32.816 -4.718 45.232 1.00 32.72 592 LEU A CA 1
ATOM 4629 C C . LEU A 1 592 ? 34.348 -4.885 45.211 1.00 32.72 592 LEU A C 1
ATOM 4631 O O . LEU A 1 592 ? 35.008 -4.547 44.228 1.00 32.72 592 LEU A O 1
ATOM 4635 N N . ARG A 1 593 ? 34.942 -5.435 46.271 1.00 34.44 593 ARG A N 1
ATOM 4636 C CA . ARG A 1 593 ? 36.318 -5.951 46.223 1.00 34.44 593 ARG A CA 1
ATOM 4637 C C . ARG A 1 593 ? 36.376 -7.242 47.029 1.00 34.44 593 ARG A C 1
ATOM 4639 O O . ARG A 1 593 ? 35.983 -7.247 48.182 1.00 34.44 593 ARG A O 1
ATOM 4646 N N . GLU A 1 594 ? 36.861 -8.302 46.385 1.00 36.56 594 GLU A N 1
ATOM 4647 C CA . GLU A 1 594 ? 37.039 -9.667 46.914 1.00 36.56 594 GLU A CA 1
ATOM 4648 C C . GLU A 1 594 ? 35.797 -10.577 46.886 1.00 36.56 594 GLU A C 1
ATOM 4650 O O . GLU A 1 594 ? 35.158 -10.829 47.895 1.00 36.56 594 GLU A O 1
ATOM 4655 N N . THR A 1 595 ? 35.459 -11.129 45.712 1.00 32.44 595 THR A N 1
ATOM 4656 C CA . THR A 1 595 ? 34.888 -12.498 45.558 1.00 32.44 595 THR A CA 1
ATOM 4657 C C . THR A 1 595 ? 34.820 -12.920 44.076 1.00 32.44 595 THR A C 1
ATOM 4659 O O . THR A 1 595 ? 33.845 -13.493 43.598 1.00 32.44 595 THR A O 1
ATOM 4662 N N . HIS A 1 596 ? 35.886 -12.677 43.308 1.00 35.94 596 HIS A N 1
ATOM 4663 C CA . HIS A 1 596 ? 36.046 -13.227 41.956 1.00 35.94 596 HIS A CA 1
ATOM 4664 C C . HIS A 1 596 ? 36.992 -14.435 41.981 1.00 35.94 596 HIS A C 1
ATOM 4666 O O . HIS A 1 596 ? 38.148 -14.311 41.606 1.00 35.94 596 HIS A O 1
ATOM 4672 N N . SER A 1 597 ? 36.518 -15.604 42.427 1.00 38.75 597 SER A N 1
ATOM 4673 C CA . SER A 1 597 ? 37.067 -16.886 41.926 1.00 38.75 597 SER A CA 1
ATOM 4674 C C . SER A 1 597 ? 36.194 -18.118 42.213 1.00 38.75 597 SER A C 1
ATOM 4676 O O . SER A 1 597 ? 36.305 -19.103 41.495 1.00 38.75 597 SER A O 1
ATOM 4678 N N . PHE A 1 598 ? 35.264 -18.078 43.177 1.00 35.41 598 PHE A N 1
ATOM 4679 C CA . PHE A 1 598 ? 34.547 -19.293 43.614 1.00 35.41 598 PHE A CA 1
ATOM 4680 C C . PHE A 1 598 ? 33.113 -19.494 43.074 1.00 35.41 598 PHE A C 1
ATOM 4682 O O . PHE A 1 598 ? 32.535 -20.557 43.284 1.00 35.41 598 PHE A O 1
ATOM 4689 N N . ARG A 1 599 ? 32.517 -18.526 42.355 1.00 38.59 599 ARG A N 1
ATOM 4690 C CA . ARG A 1 599 ? 31.130 -18.633 41.831 1.00 38.59 599 ARG A CA 1
ATOM 4691 C C . ARG A 1 599 ? 31.000 -19.087 40.370 1.00 38.59 599 ARG A C 1
ATOM 4693 O O . ARG A 1 599 ? 29.898 -19.439 39.962 1.00 38.59 599 ARG A O 1
ATOM 4700 N N . GLY A 1 600 ? 32.089 -19.126 39.598 1.00 41.28 600 GLY A N 1
ATOM 4701 C CA . GLY A 1 600 ? 32.049 -19.502 38.176 1.00 41.28 600 GLY A CA 1
ATOM 4702 C C . GLY A 1 600 ? 31.700 -20.976 37.940 1.00 41.28 600 GLY A C 1
ATOM 4703 O O . GLY A 1 600 ? 30.826 -21.283 37.138 1.00 41.28 600 GLY A O 1
ATOM 4704 N N . ASN A 1 601 ? 32.305 -21.889 38.704 1.00 45.50 601 ASN A N 1
ATOM 4705 C CA . ASN A 1 601 ? 32.178 -23.328 38.438 1.00 45.50 601 ASN A CA 1
ATOM 4706 C C . ASN A 1 601 ? 30.817 -23.917 38.854 1.00 45.50 601 ASN A C 1
ATOM 4708 O O . ASN A 1 601 ? 30.310 -24.815 38.186 1.00 45.50 601 ASN A O 1
ATOM 4712 N N . ALA A 1 602 ? 30.192 -23.396 39.916 1.00 46.47 602 ALA A N 1
ATOM 4713 C CA . ALA A 1 602 ? 28.897 -23.894 40.393 1.00 46.47 602 ALA A CA 1
ATOM 4714 C C . ALA A 1 602 ? 27.733 -23.490 39.467 1.00 46.47 602 ALA A C 1
ATOM 4716 O O . ALA A 1 602 ? 26.854 -24.301 39.186 1.00 46.47 602 ALA A O 1
ATOM 4717 N N . LEU A 1 603 ? 27.758 -22.261 38.937 1.00 48.66 603 LEU A N 1
ATOM 4718 C CA . LEU A 1 603 ? 26.765 -21.774 37.970 1.00 48.66 603 LEU A CA 1
ATOM 4719 C C . LEU A 1 603 ? 26.887 -22.485 36.615 1.00 48.66 603 LEU A C 1
ATOM 4721 O O . LEU A 1 603 ? 25.874 -22.778 35.983 1.00 48.66 603 LEU A O 1
ATOM 4725 N N . GLN A 1 604 ? 28.110 -22.822 36.199 1.00 57.34 604 GLN A N 1
ATOM 4726 C CA . GLN A 1 604 ? 28.353 -23.527 34.941 1.00 57.34 604 GLN A CA 1
ATOM 4727 C C . GLN A 1 604 ? 27.901 -24.998 35.004 1.00 57.34 604 GLN A C 1
ATOM 4729 O O . GLN A 1 604 ? 27.291 -25.491 34.055 1.00 57.34 604 GLN A O 1
ATOM 4734 N N . GLN A 1 605 ? 28.102 -25.680 36.141 1.00 59.34 605 GLN A N 1
ATOM 4735 C CA . GLN A 1 605 ? 27.560 -27.031 36.357 1.00 59.34 605 GLN A CA 1
ATOM 4736 C C . GLN A 1 605 ? 26.027 -27.045 36.424 1.00 59.34 605 GLN A C 1
ATOM 4738 O O . GLN A 1 605 ? 25.397 -27.943 35.866 1.00 59.34 605 GLN A O 1
ATOM 4743 N N . GLN A 1 606 ? 25.415 -26.036 37.051 1.00 62.53 606 GLN A N 1
ATOM 4744 C CA . GLN A 1 606 ? 23.958 -25.943 37.144 1.00 62.53 606 GLN A CA 1
ATOM 4745 C C . GLN A 1 606 ? 23.308 -25.666 35.776 1.00 62.53 606 GLN A C 1
ATOM 4747 O O . GLN A 1 606 ? 22.268 -26.246 35.461 1.00 62.53 606 GLN A O 1
ATOM 4752 N N . GLN A 1 607 ? 23.947 -24.852 34.926 1.00 62.88 607 GLN A N 1
ATOM 4753 C CA . GLN A 1 607 ? 23.498 -24.622 33.547 1.00 62.88 607 GLN A CA 1
ATOM 4754 C C . GLN A 1 607 ? 23.646 -25.866 32.660 1.00 62.88 607 GLN A C 1
ATOM 4756 O O . GLN A 1 607 ? 22.739 -26.163 31.882 1.00 62.88 607 GLN A O 1
ATOM 4761 N N . GLN A 1 608 ? 24.734 -26.634 32.801 1.00 66.81 608 GLN A N 1
ATOM 4762 C CA . GLN A 1 608 ? 24.898 -27.890 32.057 1.00 66.81 608 GLN A CA 1
ATOM 4763 C C . GLN A 1 608 ? 23.860 -28.948 32.455 1.00 66.81 608 GLN A C 1
ATOM 4765 O O . GLN A 1 608 ? 23.319 -29.625 31.579 1.00 66.81 608 GLN A O 1
ATOM 4770 N N . GLN A 1 609 ? 23.522 -29.064 33.744 1.00 70.50 609 GLN A N 1
ATOM 4771 C CA . GLN A 1 609 ? 22.467 -29.981 34.191 1.00 70.50 609 GLN A CA 1
ATOM 4772 C C . GLN A 1 609 ? 21.078 -29.581 33.673 1.00 70.50 609 GLN A C 1
ATOM 4774 O O . GLN A 1 609 ? 20.316 -30.453 33.255 1.00 70.50 609 GLN A O 1
ATOM 4779 N N . GLN A 1 610 ? 20.755 -28.282 33.635 1.00 68.31 610 GLN A N 1
ATOM 4780 C CA . GLN A 1 610 ? 19.488 -27.812 33.058 1.00 68.31 610 GLN A CA 1
ATOM 4781 C C . GLN A 1 610 ? 19.400 -28.063 31.546 1.00 68.31 610 GLN A C 1
ATOM 4783 O O . GLN A 1 610 ? 18.350 -28.488 31.065 1.00 68.31 610 GLN A O 1
ATOM 4788 N N . GLN A 1 611 ? 20.495 -27.873 30.799 1.00 68.62 611 GLN A N 1
ATOM 4789 C CA . GLN A 1 611 ? 20.521 -28.174 29.362 1.00 68.62 611 GLN A CA 1
ATOM 4790 C C . GLN A 1 611 ? 20.348 -29.669 29.070 1.00 68.62 611 GLN A C 1
ATOM 4792 O O . GLN A 1 611 ? 19.608 -30.027 28.153 1.00 68.62 611 GLN A O 1
ATOM 4797 N N . GLN A 1 612 ? 20.966 -30.552 29.862 1.00 75.12 612 GLN A N 1
ATOM 4798 C CA . GLN A 1 612 ? 20.783 -31.999 29.697 1.00 75.12 612 GLN A CA 1
ATOM 4799 C C . GLN A 1 612 ? 19.347 -32.447 30.003 1.00 75.12 612 GLN A C 1
ATOM 4801 O O . GLN A 1 612 ? 18.805 -33.281 29.277 1.00 75.12 612 GLN A O 1
ATOM 4806 N N . GLN A 1 613 ? 18.699 -31.869 31.022 1.00 74.25 613 GLN A N 1
ATOM 4807 C CA . GLN A 1 613 ? 17.291 -32.165 31.317 1.00 74.25 613 GLN A CA 1
ATOM 4808 C C . GLN A 1 613 ? 16.345 -31.694 30.204 1.00 74.25 613 GLN A C 1
ATOM 4810 O O . GLN A 1 613 ? 15.427 -32.430 29.840 1.00 74.25 613 GLN A O 1
ATOM 4815 N N . GLN A 1 614 ? 16.584 -30.516 29.615 1.00 71.56 614 GLN A N 1
ATOM 4816 C CA . GLN A 1 614 ? 15.784 -30.032 28.482 1.00 71.56 614 GLN A CA 1
ATOM 4817 C C . GLN A 1 614 ? 15.949 -30.904 27.230 1.00 71.56 614 GLN A C 1
ATOM 4819 O O . GLN A 1 614 ? 14.957 -31.208 26.568 1.00 71.56 614 GLN A O 1
ATOM 4824 N N . GLN A 1 615 ? 17.168 -31.368 26.928 1.00 73.25 615 GLN A N 1
ATOM 4825 C CA . GLN A 1 615 ? 17.397 -32.274 25.795 1.00 73.25 615 GLN A CA 1
ATOM 4826 C C . GLN A 1 615 ? 16.711 -33.634 25.979 1.00 73.25 615 GLN A C 1
ATOM 4828 O O . GLN A 1 615 ? 16.136 -34.159 25.024 1.00 73.25 615 GLN A O 1
ATOM 4833 N N . GLN A 1 616 ? 16.707 -34.191 27.196 1.00 75.62 616 GLN A N 1
ATOM 4834 C CA . GLN A 1 616 ? 15.987 -35.440 27.473 1.00 75.62 616 GLN A CA 1
ATOM 4835 C C . GLN A 1 616 ? 14.466 -35.286 27.336 1.00 75.62 616 GLN A C 1
ATOM 4837 O O . GLN A 1 616 ? 13.817 -36.173 26.779 1.00 75.62 616 GLN A O 1
ATOM 4842 N N . GLN A 1 617 ? 13.893 -34.159 27.777 1.00 74.19 617 GLN A N 1
ATOM 4843 C CA . GLN A 1 617 ? 12.461 -33.888 27.594 1.00 74.19 617 GLN A CA 1
ATOM 4844 C C . GLN A 1 617 ? 12.080 -33.729 26.116 1.00 74.19 617 GLN A C 1
ATOM 4846 O O . GLN A 1 617 ? 11.063 -34.278 25.693 1.00 74.19 617 GLN A O 1
ATOM 4851 N N . GLN A 1 618 ? 12.908 -33.054 25.309 1.00 68.69 618 GLN A N 1
ATOM 4852 C CA . GLN A 1 618 ? 12.670 -32.936 23.865 1.00 68.69 618 GLN A CA 1
ATOM 4853 C C . GLN A 1 618 ? 12.745 -34.287 23.142 1.00 68.69 618 GLN A C 1
ATOM 4855 O O . GLN A 1 618 ? 11.902 -34.565 22.289 1.00 68.69 618 GLN A O 1
ATOM 4860 N N . GLN A 1 619 ? 13.695 -35.158 23.501 1.00 71.31 619 GLN A N 1
ATOM 4861 C CA . GLN A 1 619 ? 13.766 -36.504 22.920 1.00 71.31 619 GLN A CA 1
ATOM 4862 C C . GLN A 1 619 ? 12.558 -37.372 23.295 1.00 71.31 619 GLN A C 1
ATOM 4864 O O . GLN A 1 619 ? 12.041 -38.092 22.440 1.00 71.31 619 GLN A O 1
ATOM 4869 N N . GLN A 1 620 ? 12.062 -37.280 24.535 1.00 70.88 620 GLN A N 1
ATOM 4870 C CA . GLN A 1 620 ? 10.840 -37.985 24.936 1.00 70.88 620 GLN A CA 1
ATOM 4871 C C . GLN A 1 620 ? 9.597 -37.467 24.200 1.00 70.88 620 GLN A C 1
ATOM 4873 O O . GLN A 1 620 ? 8.774 -38.275 23.768 1.00 70.88 620 GLN A O 1
ATOM 4878 N N . GLN A 1 621 ? 9.478 -36.151 23.988 1.00 68.88 621 GLN A N 1
ATOM 4879 C CA . GLN A 1 621 ? 8.389 -35.578 23.187 1.00 68.88 621 GLN A CA 1
ATOM 4880 C C . GLN A 1 621 ? 8.455 -36.008 21.716 1.00 68.88 621 GLN A C 1
ATOM 4882 O O . GLN A 1 621 ? 7.423 -36.358 21.145 1.00 68.88 621 GLN A O 1
ATOM 4887 N N . GLN A 1 622 ? 9.648 -36.055 21.111 1.00 63.84 622 GLN A N 1
ATOM 4888 C CA . GLN A 1 622 ? 9.807 -36.549 19.738 1.00 63.84 622 GLN A CA 1
ATOM 4889 C C . GLN A 1 622 ? 9.457 -38.035 19.605 1.00 63.84 622 GLN A C 1
ATOM 4891 O O . GLN A 1 622 ? 8.799 -38.416 18.637 1.00 63.84 622 GLN A O 1
ATOM 4896 N N . GLN A 1 623 ? 9.825 -38.874 20.580 1.00 63.00 623 GLN A N 1
ATOM 4897 C CA . GLN A 1 623 ? 9.426 -40.286 20.577 1.00 63.00 623 GLN A CA 1
ATOM 4898 C C . GLN A 1 623 ? 7.912 -40.465 20.754 1.00 63.00 623 GLN A C 1
ATOM 4900 O O . GLN A 1 623 ? 7.324 -41.309 20.077 1.00 63.00 623 GLN A O 1
ATOM 4905 N N . GLN A 1 624 ? 7.259 -39.653 21.594 1.00 61.59 624 GLN A N 1
ATOM 4906 C CA . GLN A 1 624 ? 5.796 -39.674 21.724 1.00 61.59 624 GLN A CA 1
ATOM 4907 C C . GLN A 1 624 ? 5.088 -39.208 20.445 1.00 61.59 624 GLN A C 1
ATOM 4909 O O . GLN A 1 624 ? 4.112 -39.836 20.037 1.00 61.59 624 GLN A O 1
ATOM 4914 N N . GLN A 1 625 ? 5.596 -38.174 19.766 1.00 58.41 625 GLN A N 1
ATOM 4915 C CA . GLN A 1 625 ? 5.049 -37.739 18.475 1.00 58.41 625 GLN A CA 1
ATOM 4916 C C . GLN A 1 625 ? 5.239 -38.796 17.379 1.00 58.41 625 GLN A C 1
ATOM 4918 O O . GLN A 1 625 ? 4.305 -39.059 16.623 1.00 58.41 625 GLN A O 1
ATOM 4923 N N . GLN A 1 626 ? 6.393 -39.473 17.325 1.00 50.38 626 GLN A N 1
ATOM 4924 C CA . GLN A 1 626 ? 6.605 -40.585 16.388 1.00 50.38 626 GLN A CA 1
ATOM 4925 C C . GLN A 1 626 ? 5.671 -41.773 16.653 1.00 50.38 626 GLN A C 1
ATOM 4927 O O . GLN A 1 626 ? 5.201 -42.399 15.704 1.00 50.38 626 GLN A O 1
ATOM 4932 N N . GLN A 1 627 ? 5.353 -42.068 17.917 1.00 47.34 627 GLN A N 1
ATOM 4933 C CA . GLN A 1 627 ? 4.398 -43.127 18.258 1.00 47.34 627 GLN A CA 1
ATOM 4934 C C . GLN A 1 627 ? 2.945 -42.745 17.930 1.00 47.34 627 GLN A C 1
ATOM 4936 O O . GLN A 1 627 ? 2.171 -43.613 17.532 1.00 47.34 627 GLN A O 1
ATOM 4941 N N . GLN A 1 628 ? 2.575 -41.462 18.017 1.00 45.75 628 GLN A N 1
ATOM 4942 C CA . GLN A 1 628 ? 1.240 -40.986 17.624 1.00 45.75 628 GLN A CA 1
ATOM 4943 C C . GLN A 1 628 ? 1.040 -40.948 16.099 1.00 45.75 628 GLN A C 1
ATOM 4945 O O . GLN A 1 628 ? -0.053 -41.246 15.620 1.00 45.75 628 GLN A O 1
ATOM 4950 N N . LEU A 1 629 ? 2.094 -40.677 15.323 1.00 39.75 629 LEU A N 1
ATOM 4951 C CA . LEU A 1 629 ? 2.052 -40.674 13.852 1.00 39.75 629 LEU A CA 1
ATOM 4952 C C . LEU A 1 629 ? 1.868 -42.072 13.229 1.00 39.75 629 LEU A C 1
ATOM 4954 O O . LEU A 1 629 ? 1.383 -42.179 12.105 1.00 39.75 629 LEU A O 1
ATOM 4958 N N . MET A 1 630 ? 2.170 -43.149 13.959 1.00 35.50 630 MET A N 1
ATOM 4959 C CA . MET A 1 630 ? 1.996 -44.530 13.478 1.00 35.50 630 MET A CA 1
ATOM 4960 C C . MET A 1 630 ? 0.554 -45.064 13.594 1.00 35.50 630 MET A C 1
ATOM 4962 O O . MET A 1 630 ? 0.268 -46.140 13.072 1.00 35.50 630 MET A O 1
ATOM 4966 N N . HIS A 1 631 ? -0.369 -44.323 14.225 1.00 36.41 631 HIS A N 1
ATOM 4967 C CA . HIS A 1 631 ? -1.780 -44.715 14.373 1.00 36.41 631 HIS A CA 1
ATOM 4968 C C . HIS A 1 631 ? -2.762 -43.969 13.446 1.00 36.41 631 HIS A C 1
ATOM 4970 O O . HIS A 1 631 ? -3.962 -44.228 13.507 1.00 36.41 631 HIS A O 1
ATOM 4976 N N . ILE A 1 632 ? -2.277 -43.107 12.540 1.00 37.84 632 ILE A N 1
ATOM 4977 C CA . ILE A 1 632 ? -3.105 -42.319 11.598 1.00 37.84 632 ILE A CA 1
ATOM 4978 C C . ILE A 1 632 ? -2.957 -42.837 10.154 1.00 37.84 632 ILE A C 1
ATOM 4980 O O . ILE A 1 632 ? -2.823 -42.077 9.201 1.00 37.84 632 ILE A O 1
ATOM 4984 N N . PHE A 1 633 ? -2.982 -44.157 9.976 1.00 31.95 633 PHE A N 1
ATOM 4985 C CA . PHE A 1 633 ? -3.170 -44.772 8.660 1.00 31.95 633 PHE A CA 1
ATOM 4986 C C . PHE A 1 633 ? -4.159 -45.934 8.764 1.00 31.95 633 PHE A C 1
ATOM 4988 O O . PHE A 1 633 ? -3.777 -47.023 9.197 1.00 31.95 633 PHE A O 1
ATOM 4995 N N . PRO A 1 634 ? -5.415 -45.766 8.324 1.00 34.25 634 PRO A N 1
ATOM 4996 C CA . PRO A 1 634 ? -6.207 -46.894 7.881 1.00 34.25 634 PRO A CA 1
ATOM 4997 C C . PRO A 1 634 ? -5.692 -47.329 6.507 1.00 34.25 634 PRO A C 1
ATOM 4999 O O . PRO A 1 634 ? -5.640 -46.545 5.557 1.00 34.25 634 PRO A O 1
ATOM 5002 N N . LYS A 1 635 ? -5.305 -48.602 6.422 1.00 33.50 635 LYS A N 1
ATOM 5003 C CA . LYS A 1 635 ? -5.350 -49.356 5.173 1.00 33.50 635 LYS A CA 1
ATOM 5004 C C . LYS A 1 635 ? -6.816 -49.473 4.740 1.00 33.50 635 LYS A C 1
ATOM 5006 O O . LYS A 1 635 ? -7.698 -49.551 5.589 1.00 33.50 635 LYS A O 1
ATOM 5011 N N . ASP A 1 636 ? -6.995 -49.547 3.429 1.00 29.20 636 ASP A N 1
ATOM 5012 C CA . ASP A 1 636 ? -8.213 -49.900 2.693 1.00 29.20 636 ASP A CA 1
ATOM 5013 C C . ASP A 1 636 ? -9.088 -48.726 2.235 1.00 29.20 636 ASP A C 1
ATOM 5015 O O . ASP A 1 636 ? -9.657 -47.953 3.003 1.00 29.20 636 ASP A O 1
ATOM 5019 N N . GLY A 1 637 ? -9.149 -48.601 0.907 1.00 32.03 637 GLY A N 1
ATOM 5020 C CA . GLY A 1 637 ? -9.951 -47.625 0.196 1.00 32.03 637 GLY A CA 1
ATOM 5021 C C . GLY A 1 637 ? -11.386 -48.087 -0.027 1.00 32.03 637 GLY A C 1
ATOM 5022 O O . GLY A 1 637 ? -11.672 -49.276 -0.139 1.00 32.03 637 GLY A O 1
ATOM 5023 N N . ALA A 1 638 ? -12.269 -47.108 -0.190 1.00 24.91 638 ALA A N 1
ATOM 5024 C CA . ALA A 1 638 ? -13.517 -47.253 -0.920 1.00 24.91 638 ALA A CA 1
ATOM 5025 C C . ALA A 1 638 ? -13.920 -45.882 -1.482 1.00 24.91 638 ALA A C 1
ATOM 5027 O O . ALA A 1 638 ? -14.139 -44.928 -0.737 1.00 24.91 638 ALA A O 1
ATOM 5028 N N . LEU A 1 639 ? -13.986 -45.799 -2.814 1.00 25.38 639 LEU A N 1
ATOM 5029 C CA . LEU A 1 639 ? -14.707 -44.762 -3.545 1.00 25.38 639 LEU A CA 1
ATOM 5030 C C . LEU A 1 639 ? -16.207 -44.904 -3.267 1.00 25.38 639 LEU A C 1
ATOM 5032 O O . LEU A 1 639 ? -16.736 -46.011 -3.346 1.00 25.38 639 LEU A O 1
ATOM 5036 N N . LEU A 1 640 ? -16.901 -43.784 -3.072 1.00 23.38 640 LEU A N 1
ATOM 5037 C CA . LEU A 1 640 ? -18.351 -43.711 -3.239 1.00 23.38 640 LEU A CA 1
ATOM 5038 C C . LEU A 1 640 ? -18.695 -42.531 -4.152 1.00 23.38 640 LEU A C 1
ATOM 5040 O O . LEU A 1 640 ? -18.628 -41.368 -3.767 1.00 23.38 640 LEU A O 1
ATOM 5044 N N . SER A 1 641 ? -19.030 -42.877 -5.392 1.00 24.88 641 SER A N 1
ATOM 5045 C CA . SER A 1 641 ? -19.794 -42.080 -6.350 1.00 24.88 641 SER A CA 1
ATOM 5046 C C . SER A 1 641 ? -21.273 -42.079 -5.968 1.00 24.88 641 SER A C 1
ATOM 5048 O O . SER A 1 641 ? -21.754 -43.146 -5.605 1.00 24.88 641 SER A O 1
ATOM 5050 N N . PHE A 1 642 ? -22.010 -40.983 -6.168 1.00 23.41 642 PHE A N 1
ATOM 5051 C CA . PHE A 1 642 ? -23.431 -41.050 -6.538 1.00 23.41 642 PHE A CA 1
ATOM 5052 C C . PHE A 1 642 ? -23.890 -39.781 -7.273 1.00 23.41 642 PHE A C 1
ATOM 5054 O O . PHE A 1 642 ? -23.491 -38.665 -6.947 1.00 23.41 642 PHE A O 1
ATOM 5061 N N . GLU A 1 643 ? -24.682 -40.022 -8.315 1.00 23.06 643 GLU A N 1
ATOM 5062 C CA . GLU A 1 643 ? -25.191 -39.108 -9.334 1.00 23.06 643 GLU A CA 1
ATOM 5063 C C . GLU A 1 643 ? -26.448 -38.320 -8.915 1.00 23.06 643 GLU A C 1
ATOM 5065 O O . GLU A 1 643 ? -27.162 -38.698 -7.991 1.00 23.06 643 GLU A O 1
ATOM 5070 N N . ALA A 1 644 ? -26.750 -37.327 -9.767 1.00 23.72 644 ALA A N 1
ATOM 5071 C CA . ALA A 1 644 ? -28.070 -36.817 -10.160 1.00 23.72 644 ALA A CA 1
ATOM 5072 C C . ALA A 1 644 ? -28.837 -35.908 -9.183 1.00 23.72 644 ALA A C 1
ATOM 5074 O O . ALA A 1 644 ? -29.239 -36.332 -8.112 1.00 23.72 644 ALA A O 1
ATOM 5075 N N . VAL A 1 645 ? -29.131 -34.676 -9.633 1.00 23.89 645 VAL A N 1
ATOM 5076 C CA . VAL A 1 645 ? -30.489 -34.185 -9.973 1.00 23.89 645 VAL A CA 1
ATOM 5077 C C . VAL A 1 645 ? -30.355 -32.864 -10.762 1.00 23.89 645 VAL A C 1
ATOM 5079 O O . VAL A 1 645 ? -29.855 -31.862 -10.258 1.00 23.89 645 VAL A O 1
ATOM 5082 N N . GLN A 1 646 ? -30.812 -32.872 -12.019 1.00 24.02 646 GLN A N 1
ATOM 5083 C CA . GLN A 1 646 ? -31.174 -31.686 -12.812 1.00 24.02 646 GLN A CA 1
ATOM 5084 C C . GLN A 1 646 ? -32.528 -31.133 -12.330 1.00 24.02 646 GLN A C 1
ATOM 5086 O O . GLN A 1 646 ? -33.381 -31.912 -11.902 1.00 24.02 646 GLN A O 1
ATOM 5091 N N . PRO A 1 647 ? -32.812 -29.839 -12.558 1.00 28.45 647 PRO A N 1
ATOM 5092 C CA . PRO A 1 647 ? -33.970 -29.588 -13.414 1.00 28.45 647 PRO A CA 1
ATOM 5093 C C . PRO A 1 647 ? -33.756 -28.513 -14.486 1.00 28.45 647 PRO A C 1
ATOM 5095 O O . PRO A 1 647 ? -33.069 -27.510 -14.302 1.00 28.45 647 PRO A O 1
ATOM 5098 N N . LEU A 1 648 ? -34.419 -28.787 -15.612 1.00 24.28 648 LEU A N 1
ATOM 5099 C CA . LEU A 1 648 ? -34.819 -27.892 -16.695 1.00 24.28 648 LEU A CA 1
ATOM 5100 C C . LEU A 1 648 ? -35.294 -26.524 -16.193 1.00 24.28 648 LEU A C 1
ATOM 5102 O O . LEU A 1 648 ? -36.074 -26.496 -15.250 1.00 24.28 648 LEU A O 1
ATOM 5106 N N . LEU A 1 649 ? -34.964 -25.444 -16.911 1.00 24.72 649 LEU A N 1
ATOM 5107 C CA . LEU A 1 649 ? -35.927 -24.394 -17.264 1.00 24.72 649 LEU A CA 1
ATOM 5108 C C . LEU A 1 649 ? -35.477 -23.653 -18.537 1.00 24.72 649 LEU A C 1
ATOM 5110 O O . LEU A 1 649 ? -34.294 -23.416 -18.769 1.00 24.72 649 LEU A O 1
ATOM 5114 N N . SER A 1 650 ? -36.488 -23.393 -19.355 1.00 24.73 650 SER A N 1
ATOM 5115 C CA . SER A 1 650 ? -36.567 -23.044 -20.771 1.00 24.73 650 SER A CA 1
ATOM 5116 C C . SER A 1 650 ? -36.044 -21.667 -21.182 1.00 24.73 650 SER A C 1
ATOM 5118 O O . SER A 1 650 ? -36.042 -20.711 -20.409 1.00 24.73 650 SER A O 1
ATOM 5120 N N . GLU A 1 651 ? -35.697 -21.599 -22.467 1.00 29.86 651 GLU A N 1
ATOM 5121 C CA . GLU A 1 651 ? -35.609 -20.405 -23.305 1.00 29.86 651 GLU A CA 1
ATOM 5122 C C . GLU A 1 651 ? -36.874 -19.539 -23.207 1.00 29.86 651 GLU A C 1
ATOM 5124 O O . GLU A 1 651 ? -37.984 -20.059 -23.278 1.00 29.86 651 GLU A O 1
ATOM 5129 N N . ASP A 1 652 ? -36.696 -18.220 -23.121 1.00 25.62 652 ASP A N 1
ATOM 5130 C CA . ASP A 1 652 ? -37.563 -17.278 -23.829 1.00 25.62 652 ASP A CA 1
ATOM 5131 C C . ASP A 1 652 ? -36.799 -15.971 -24.088 1.00 25.62 652 ASP A C 1
ATOM 5133 O O . ASP A 1 652 ? -36.391 -15.248 -23.175 1.00 25.62 652 ASP A O 1
ATOM 5137 N N . VAL A 1 653 ? -36.544 -15.711 -25.370 1.00 30.56 653 VAL A N 1
ATOM 5138 C CA . VAL A 1 653 ? -35.845 -14.532 -25.888 1.00 30.56 653 VAL A CA 1
ATOM 5139 C C . VAL A 1 653 ? -36.896 -13.486 -26.249 1.00 30.56 653 VAL A C 1
ATOM 5141 O O . VAL A 1 653 ? -37.559 -13.582 -27.279 1.00 30.56 653 VAL A O 1
ATOM 5144 N N . GLY A 1 654 ? -37.032 -12.464 -25.406 1.00 25.16 654 GLY A N 1
ATOM 5145 C CA . GLY A 1 654 ? -37.811 -11.263 -25.695 1.00 25.16 654 GLY A CA 1
ATOM 5146 C C . GLY A 1 654 ? -36.912 -10.130 -26.185 1.00 25.16 654 GLY A C 1
ATOM 5147 O O . GLY A 1 654 ? -36.160 -9.549 -25.407 1.00 25.16 654 GLY A O 1
ATOM 5148 N N . ASN A 1 655 ? -37.006 -9.807 -27.475 1.00 30.42 655 ASN A N 1
ATOM 5149 C CA . ASN A 1 655 ? -36.407 -8.624 -28.095 1.00 30.42 655 ASN A CA 1
ATOM 5150 C C . ASN A 1 655 ? -36.910 -7.331 -27.424 1.00 30.42 655 ASN A C 1
ATOM 5152 O O . ASN A 1 655 ? -38.069 -6.956 -27.591 1.00 30.42 655 ASN A O 1
ATOM 5156 N N . SER A 1 656 ? -36.018 -6.585 -26.773 1.00 24.94 656 SER A N 1
ATOM 5157 C CA . SER A 1 656 ? -36.189 -5.143 -26.586 1.00 24.94 656 SER A CA 1
ATOM 5158 C C . SER A 1 656 ? -34.834 -4.451 -26.654 1.00 24.94 656 SER A C 1
ATOM 5160 O O . SER A 1 656 ? -33.913 -4.796 -25.921 1.00 24.94 656 SER A O 1
ATOM 5162 N N . THR A 1 657 ? -34.721 -3.476 -27.549 1.00 28.44 657 THR A N 1
ATOM 5163 C CA . THR A 1 657 ? -33.589 -2.558 -27.684 1.00 28.44 657 THR A CA 1
ATOM 5164 C C . THR A 1 657 ? -33.408 -1.762 -26.389 1.00 28.44 657 THR A C 1
ATOM 5166 O O . THR A 1 657 ? -34.078 -0.751 -26.182 1.00 28.44 657 THR A O 1
ATOM 5169 N N . GLY A 1 658 ? -32.529 -2.231 -25.510 1.00 24.14 658 GLY A N 1
ATOM 5170 C CA . GLY A 1 658 ? -32.169 -1.587 -24.252 1.00 24.14 658 GLY A CA 1
ATOM 5171 C C . GLY A 1 658 ? -30.653 -1.513 -24.133 1.00 24.14 658 GLY A C 1
ATOM 5172 O O . GLY A 1 658 ? -29.944 -2.437 -24.514 1.00 24.14 658 GLY A O 1
ATOM 5173 N N . ILE A 1 659 ? -30.140 -0.372 -23.681 1.00 28.78 659 ILE A N 1
ATOM 5174 C CA . ILE A 1 659 ? -28.718 -0.202 -23.381 1.00 28.78 659 ILE A CA 1
ATOM 5175 C C . ILE A 1 659 ? -28.409 -1.093 -22.179 1.00 28.78 659 ILE A C 1
ATOM 5177 O O . ILE A 1 659 ? -28.918 -0.852 -21.088 1.00 28.78 659 ILE A O 1
ATOM 5181 N N . ASP A 1 660 ? -27.591 -2.118 -22.396 1.00 29.05 660 ASP A N 1
ATOM 5182 C CA . ASP A 1 660 ? -27.338 -3.134 -21.390 1.00 29.05 660 ASP A CA 1
ATOM 5183 C C . ASP A 1 660 ? -26.154 -2.778 -20.471 1.00 29.05 660 ASP A C 1
ATOM 5185 O O . ASP A 1 660 ? -25.030 -2.538 -20.924 1.00 29.05 660 ASP A O 1
ATOM 5189 N N . PHE A 1 661 ? -26.390 -2.791 -19.158 1.00 33.00 661 PHE A N 1
ATOM 5190 C CA . PHE A 1 661 ? -25.407 -2.433 -18.129 1.00 33.00 661 PHE A CA 1
ATOM 5191 C C . PHE A 1 661 ? -24.682 -3.660 -17.542 1.00 33.00 661 PHE A C 1
ATOM 5193 O O . PHE A 1 661 ? -24.994 -4.809 -17.844 1.00 33.00 661 PHE A O 1
ATOM 5200 N N . SER A 1 662 ? -23.644 -3.442 -16.737 1.00 31.34 662 SER A N 1
ATOM 5201 C CA . SER A 1 662 ? -22.961 -4.493 -15.972 1.00 31.34 662 SER A CA 1
ATOM 5202 C C . SER A 1 662 ? -22.821 -4.032 -14.530 1.00 31.34 662 SER A C 1
ATOM 5204 O O . SER A 1 662 ? -22.256 -2.971 -14.278 1.00 31.34 662 SER A O 1
ATOM 5206 N N . ILE A 1 663 ? -23.366 -4.796 -13.583 1.00 33.22 663 ILE A N 1
ATOM 5207 C CA . ILE A 1 663 ? -23.271 -4.472 -12.155 1.00 33.22 663 ILE A CA 1
ATOM 5208 C C . ILE A 1 663 ? -22.053 -5.150 -11.526 1.00 33.22 663 ILE A C 1
ATOM 5210 O O . ILE A 1 663 ? -21.874 -6.359 -11.667 1.00 33.22 663 ILE A O 1
ATOM 5214 N N . LEU A 1 664 ? -21.281 -4.378 -10.755 1.00 35.78 664 LEU A N 1
ATOM 5215 C CA . LEU A 1 664 ? -20.347 -4.894 -9.761 1.00 35.78 664 LEU A CA 1
ATOM 5216 C C . LEU A 1 664 ? -20.614 -4.224 -8.405 1.00 35.78 664 LEU A C 1
ATOM 5218 O O . LEU A 1 664 ? -20.174 -3.103 -8.173 1.00 35.78 664 LEU A O 1
ATOM 5222 N N . ILE A 1 665 ? -21.325 -4.900 -7.500 1.00 30.58 665 ILE A N 1
ATOM 5223 C CA . ILE A 1 665 ? -21.430 -4.450 -6.106 1.00 30.58 665 ILE A CA 1
ATOM 5224 C C . ILE A 1 665 ? -20.212 -5.007 -5.373 1.00 30.58 665 ILE A C 1
ATOM 5226 O O . ILE A 1 665 ? -20.120 -6.204 -5.115 1.00 30.58 665 ILE A O 1
ATOM 5230 N N . CYS A 1 666 ? -19.243 -4.143 -5.087 1.00 31.19 666 CYS A N 1
ATOM 5231 C CA . CYS A 1 666 ? -18.106 -4.490 -4.245 1.00 31.19 666 CYS A CA 1
ATOM 5232 C C . CYS A 1 666 ? -18.433 -4.079 -2.803 1.00 31.19 666 CYS A C 1
ATOM 5234 O O . CYS A 1 666 ? -18.286 -2.910 -2.439 1.00 31.19 666 CYS A O 1
ATOM 5236 N N . HIS A 1 667 ? -18.905 -5.041 -2.008 1.00 29.52 667 HIS A N 1
ATOM 5237 C CA . HIS A 1 667 ? -18.880 -4.954 -0.553 1.00 29.52 667 HIS A CA 1
ATOM 5238 C C . HIS A 1 667 ? -17.538 -5.508 -0.083 1.00 29.52 667 HIS A C 1
ATOM 5240 O O . HIS A 1 667 ? -17.205 -6.664 -0.336 1.00 29.52 667 HIS A O 1
ATOM 5246 N N . ARG A 1 668 ? -16.738 -4.663 0.568 1.00 31.70 668 ARG A N 1
ATOM 5247 C CA . ARG A 1 668 ? -15.581 -5.133 1.319 1.00 31.70 668 ARG A CA 1
ATOM 5248 C C . ARG A 1 668 ? -16.134 -5.698 2.628 1.00 31.70 668 ARG A C 1
ATOM 5250 O O . ARG A 1 668 ? -16.564 -4.921 3.469 1.00 31.70 668 ARG A O 1
ATOM 5257 N N . CYS A 1 669 ? -16.153 -7.019 2.776 1.00 26.59 669 CYS A N 1
ATOM 5258 C CA . CYS A 1 669 ? -16.107 -7.623 4.102 1.00 26.59 669 CYS A CA 1
ATOM 5259 C C . CYS A 1 669 ? -14.633 -7.546 4.505 1.00 26.59 669 CYS A C 1
ATOM 5261 O O . CYS A 1 669 ? -13.784 -8.184 3.878 1.00 26.59 669 CYS A O 1
ATOM 5263 N N . SER A 1 670 ? -14.295 -6.643 5.420 1.00 31.09 670 SER A N 1
ATOM 5264 C CA . SER A 1 670 ? -12.954 -6.549 5.988 1.00 31.09 670 SER A CA 1
ATOM 5265 C C . SER A 1 670 ? -12.685 -7.835 6.760 1.00 31.09 670 SER A C 1
ATOM 5267 O O . SER A 1 670 ? -13.146 -7.928 7.884 1.00 31.09 670 SER A O 1
ATOM 5269 N N . ASP A 1 671 ? -12.070 -8.847 6.120 1.00 32.12 671 ASP A N 1
ATOM 5270 C CA . ASP A 1 671 ? -11.246 -9.830 6.851 1.00 32.12 671 ASP A CA 1
ATOM 5271 C C . ASP A 1 671 ? -10.477 -10.918 6.083 1.00 32.12 671 ASP A C 1
ATOM 5273 O O . ASP A 1 671 ? -9.880 -11.809 6.682 1.00 32.12 671 ASP A O 1
ATOM 5277 N N . THR A 1 672 ? -10.388 -10.881 4.758 1.00 26.02 672 THR A N 1
ATOM 5278 C CA . THR A 1 672 ? -9.431 -11.742 4.044 1.00 26.02 672 THR A CA 1
ATOM 5279 C C . THR A 1 672 ? -8.852 -10.985 2.859 1.00 26.02 672 THR A C 1
ATOM 5281 O O . THR A 1 672 ? -9.476 -10.068 2.332 1.00 26.02 672 THR A O 1
ATOM 5284 N N . HIS A 1 673 ? -7.642 -11.337 2.422 1.00 30.44 673 HIS A N 1
ATOM 5285 C CA . HIS A 1 673 ? -6.971 -10.734 1.260 1.00 30.44 673 HIS A CA 1
ATOM 5286 C C . HIS A 1 673 ? -7.674 -11.055 -0.087 1.00 30.44 673 HIS A C 1
ATOM 5288 O O . HIS A 1 673 ? -7.035 -11.098 -1.136 1.00 30.44 673 HIS A O 1
ATOM 5294 N N . PHE A 1 674 ? -8.995 -11.267 -0.085 1.00 29.97 674 PHE A N 1
ATOM 5295 C CA . PHE A 1 674 ? -9.798 -11.699 -1.223 1.00 29.97 674 PHE A CA 1
ATOM 5296 C C . PHE A 1 674 ? -11.106 -10.915 -1.294 1.00 29.97 674 PHE A C 1
ATOM 5298 O O . PHE A 1 674 ? -11.720 -10.562 -0.292 1.00 29.97 674 PHE A O 1
ATOM 5305 N N . ILE A 1 675 ? -11.529 -10.634 -2.522 1.00 28.36 675 ILE A N 1
ATOM 5306 C CA . ILE A 1 675 ? -12.771 -9.922 -2.810 1.00 28.36 675 ILE A CA 1
ATOM 5307 C C . ILE A 1 675 ? -13.911 -10.925 -2.861 1.00 28.36 675 ILE A C 1
ATOM 5309 O O . ILE A 1 675 ? -13.925 -11.783 -3.740 1.00 28.36 675 ILE A O 1
ATOM 5313 N N . SER A 1 676 ? -14.904 -10.777 -1.990 1.00 25.38 676 SER A N 1
ATOM 5314 C CA . SER A 1 676 ? -16.221 -11.391 -2.151 1.00 25.38 676 SER A CA 1
ATOM 5315 C C . SER A 1 676 ? -17.056 -10.596 -3.164 1.00 25.38 676 SER A C 1
ATOM 5317 O O . SER A 1 676 ? -17.289 -9.401 -2.997 1.00 25.38 676 SER A O 1
ATOM 5319 N N . PHE A 1 677 ? -17.534 -11.258 -4.214 1.00 31.75 677 PHE A N 1
ATOM 5320 C CA . PHE A 1 677 ? -18.567 -10.775 -5.120 1.00 31.75 677 PHE A CA 1
ATOM 5321 C C . PHE A 1 677 ? -19.846 -11.497 -4.701 1.00 31.75 677 PHE A C 1
ATOM 5323 O O . PHE A 1 677 ? -19.928 -12.718 -4.842 1.00 31.75 677 PHE A O 1
ATOM 5330 N N . GLU A 1 678 ? -20.838 -10.810 -4.144 1.00 22.91 678 GLU A N 1
ATOM 5331 C CA . GLU A 1 678 ? -22.123 -11.454 -3.862 1.00 22.91 678 GLU A CA 1
ATOM 5332 C C . GLU A 1 678 ? -22.880 -11.722 -5.167 1.00 22.91 678 GLU A C 1
ATOM 5334 O O . GLU A 1 678 ? -22.978 -10.874 -6.054 1.00 22.91 678 GLU A O 1
ATOM 5339 N N . ALA A 1 679 ? -23.402 -12.941 -5.280 1.00 26.72 679 ALA A N 1
ATOM 5340 C CA . ALA A 1 679 ? -24.492 -13.270 -6.179 1.00 26.72 679 ALA A CA 1
ATOM 5341 C C . ALA A 1 679 ? -25.678 -13.578 -5.271 1.00 26.72 679 ALA A C 1
ATOM 5343 O O . ALA A 1 679 ? -25.585 -14.483 -4.445 1.00 26.72 679 ALA A O 1
ATOM 5344 N N . GLU A 1 680 ? -26.763 -12.824 -5.406 1.00 23.83 680 GLU A N 1
ATOM 5345 C CA . GLU A 1 680 ? -28.012 -13.155 -4.733 1.00 23.83 680 GLU A CA 1
ATOM 5346 C C . GLU A 1 680 ? -28.507 -14.491 -5.312 1.00 23.83 680 GLU A C 1
ATOM 5348 O O . GLU A 1 680 ? -28.822 -14.602 -6.502 1.00 23.83 680 GLU A O 1
ATOM 5353 N N . ILE A 1 681 ? -28.506 -15.538 -4.486 1.00 22.83 681 ILE A N 1
ATOM 5354 C CA . ILE A 1 681 ? -29.267 -16.753 -4.760 1.00 22.83 681 ILE A CA 1
ATOM 5355 C C . ILE A 1 681 ? -30.722 -16.370 -4.515 1.00 22.83 681 ILE A C 1
ATOM 5357 O O . ILE A 1 681 ? -31.122 -16.126 -3.380 1.00 22.83 681 ILE A O 1
ATOM 5361 N N . SER A 1 682 ? -31.526 -16.318 -5.573 1.00 22.92 682 SER A N 1
ATOM 5362 C CA . SER A 1 682 ? -32.973 -16.275 -5.409 1.00 22.92 682 SER A CA 1
ATOM 5363 C C . SER A 1 682 ? -33.429 -17.593 -4.773 1.00 22.92 682 SER A C 1
ATOM 5365 O O . SER A 1 682 ? -33.507 -18.618 -5.452 1.00 22.92 682 SER A O 1
ATOM 5367 N N . LEU A 1 683 ? -33.742 -17.572 -3.482 1.00 22.53 683 LEU A N 1
ATOM 5368 C CA . LEU A 1 683 ? -34.584 -18.572 -2.833 1.00 22.53 683 LEU A CA 1
ATOM 5369 C C . LEU A 1 683 ? -35.791 -17.834 -2.233 1.00 22.53 683 LEU A C 1
ATOM 5371 O O . LEU A 1 683 ? -35.607 -16.889 -1.464 1.00 22.53 683 LEU A O 1
ATOM 5375 N N . PRO A 1 684 ? -37.028 -18.187 -2.622 1.00 25.62 684 PRO A N 1
ATOM 5376 C CA . PRO A 1 684 ? -38.221 -17.522 -2.126 1.00 25.62 684 PRO A CA 1
ATOM 5377 C C . PRO A 1 684 ? -38.509 -17.959 -0.684 1.00 25.62 684 PRO A C 1
ATOM 5379 O O . PRO A 1 684 ? -38.451 -19.144 -0.376 1.00 25.62 684 PRO A O 1
ATOM 5382 N N . CYS A 1 685 ? -38.893 -16.993 0.157 1.00 27.02 685 CYS A N 1
ATOM 5383 C CA . CYS A 1 685 ? -39.462 -17.162 1.500 1.00 27.02 685 CYS A CA 1
ATOM 5384 C C . CYS A 1 685 ? -38.591 -17.883 2.548 1.00 27.02 685 CYS A C 1
ATOM 5386 O O . CYS A 1 685 ? -38.593 -19.101 2.606 1.00 27.02 685 CYS A O 1
ATOM 5388 N N . ILE A 1 686 ? -38.044 -17.128 3.509 1.00 23.42 686 ILE A N 1
ATOM 5389 C CA . ILE A 1 686 ? -38.269 -17.362 4.949 1.00 23.42 686 ILE A CA 1
ATOM 5390 C C . ILE A 1 686 ? -38.296 -15.989 5.630 1.00 23.42 686 ILE A C 1
ATOM 5392 O O . ILE A 1 686 ? -37.331 -15.231 5.651 1.00 23.42 686 ILE A O 1
ATOM 5396 N N . THR A 1 687 ? -39.480 -15.648 6.115 1.00 25.67 687 THR A N 1
ATOM 5397 C CA . THR A 1 687 ? -39.747 -14.567 7.058 1.00 25.67 687 THR A CA 1
ATOM 5398 C C . THR A 1 687 ? -39.334 -15.037 8.457 1.00 25.67 687 THR A C 1
ATOM 5400 O O . THR A 1 687 ? -39.527 -16.205 8.768 1.00 25.67 687 THR A O 1
ATOM 5403 N N . GLN A 1 688 ? -38.893 -14.097 9.303 1.00 24.61 688 GLN A N 1
ATOM 5404 C CA . GLN A 1 688 ? -38.553 -14.231 10.735 1.00 24.61 688 GLN A CA 1
ATOM 5405 C C . GLN A 1 688 ? -37.133 -14.732 11.042 1.00 24.61 688 GLN A C 1
ATOM 5407 O O . GLN A 1 688 ? -36.835 -15.903 10.872 1.00 24.61 688 GLN A O 1
ATOM 5412 N N . PHE A 1 689 ? -36.286 -13.857 11.592 1.00 20.72 689 PHE A N 1
ATOM 5413 C CA . PHE A 1 689 ? -35.981 -13.824 13.030 1.00 20.72 689 PHE A CA 1
ATOM 5414 C C . PHE A 1 689 ? -35.402 -12.441 13.402 1.00 20.72 689 PHE A C 1
ATOM 5416 O O . PHE A 1 689 ? -34.735 -11.811 12.585 1.00 20.72 689 PHE A O 1
ATOM 5423 N N . ARG A 1 690 ? -35.807 -11.945 14.578 1.00 23.47 690 ARG A N 1
ATOM 5424 C CA . ARG A 1 690 ? -35.480 -10.637 15.173 1.00 23.47 690 ARG A CA 1
ATOM 5425 C C . ARG A 1 690 ? -34.063 -10.574 15.714 1.00 23.47 690 ARG A C 1
ATOM 5427 O O . ARG A 1 690 ? -33.610 -11.632 16.200 1.00 23.47 690 ARG A O 1
#